Protein AF-A0A512E4I7-F1 (afdb_monomer)

Structure (mmCIF, N/CA/C/O backbone):
data_AF-A0A512E4I7-F1
#
_entry.id   AF-A0A512E4I7-F1
#
loop_
_atom_site.group_PDB
_atom_site.id
_atom_site.type_symbol
_atom_site.label_atom_id
_atom_site.label_alt_id
_atom_site.label_comp_id
_atom_site.label_asym_id
_atom_site.label_entity_id
_atom_site.label_seq_id
_atom_site.pdbx_PDB_ins_code
_atom_site.Cartn_x
_atom_site.Cartn_y
_atom_site.Cartn_z
_atom_site.occupancy
_atom_site.B_iso_or_equiv
_atom_site.auth_seq_id
_atom_site.auth_comp_id
_atom_site.auth_asym_id
_atom_site.auth_atom_id
_atom_site.pdbx_PDB_model_num
ATOM 1 N N . MET A 1 1 ? -45.404 -17.393 14.019 1.00 89.12 1 MET A N 1
ATOM 2 C CA . MET A 1 1 ? -44.553 -17.653 15.205 1.00 89.12 1 MET A CA 1
ATOM 3 C C . MET A 1 1 ? -44.112 -16.351 15.888 1.00 89.12 1 MET A C 1
ATOM 5 O O . MET A 1 1 ? -43.789 -15.401 15.190 1.00 89.12 1 MET A O 1
ATOM 9 N N . ARG A 1 2 ? -44.065 -16.306 17.228 1.00 91.62 2 ARG A N 1
ATOM 10 C CA . ARG A 1 2 ? -43.520 -15.187 18.030 1.00 91.62 2 ARG A CA 1
ATOM 11 C C . ARG A 1 2 ? -42.165 -15.606 18.613 1.00 91.62 2 ARG A C 1
ATOM 13 O O . ARG A 1 2 ? -42.053 -16.741 19.073 1.00 91.62 2 ARG A O 1
ATOM 20 N N . ILE A 1 3 ? -41.152 -14.744 18.566 1.00 91.44 3 ILE A N 1
ATOM 21 C CA . ILE A 1 3 ? -39.782 -15.032 19.020 1.00 91.44 3 ILE A CA 1
ATOM 22 C C . ILE A 1 3 ? -39.298 -13.888 19.915 1.00 91.44 3 ILE A C 1
ATOM 24 O O . ILE A 1 3 ? -39.378 -12.719 19.545 1.00 91.44 3 ILE A O 1
ATOM 28 N N . GLU A 1 4 ? -38.747 -14.240 21.071 1.00 93.00 4 GLU A N 1
ATOM 29 C CA . GLU A 1 4 ? -38.142 -13.313 22.025 1.00 93.00 4 GLU A CA 1
ATOM 30 C C . GLU A 1 4 ? -36.656 -13.654 22.188 1.00 93.00 4 GLU A C 1
ATOM 32 O O . GLU A 1 4 ? -36.290 -14.827 22.299 1.00 93.00 4 GLU A O 1
ATOM 37 N N . ILE A 1 5 ? -35.790 -12.638 22.189 1.00 92.12 5 ILE A N 1
ATOM 38 C CA . ILE A 1 5 ? -34.352 -12.798 22.425 1.00 92.12 5 ILE A CA 1
ATOM 39 C C . ILE A 1 5 ? -33.983 -12.020 23.686 1.00 92.12 5 ILE A C 1
ATOM 41 O O . ILE A 1 5 ? -34.064 -10.792 23.711 1.00 92.12 5 ILE A O 1
ATOM 45 N N . GLN A 1 6 ? -33.532 -12.733 24.718 1.00 93.25 6 GLN A N 1
ATOM 46 C CA . GLN A 1 6 ? -33.059 -12.156 25.978 1.00 93.25 6 GLN A CA 1
ATOM 47 C C . GLN A 1 6 ? -31.528 -12.197 26.074 1.00 93.25 6 GLN A C 1
ATOM 49 O O . GLN A 1 6 ? -30.883 -13.134 25.600 1.00 93.25 6 GLN A O 1
ATOM 54 N N . LEU A 1 7 ? -30.941 -11.191 26.725 1.00 93.56 7 LEU A N 1
ATOM 55 C CA . LEU A 1 7 ? -29.522 -11.142 27.072 1.00 93.56 7 LEU A CA 1
ATOM 56 C C . LEU A 1 7 ? -29.361 -11.228 28.592 1.00 93.56 7 LEU A C 1
ATOM 58 O O . LEU A 1 7 ? -29.729 -10.303 29.315 1.00 93.56 7 LEU A O 1
ATOM 62 N N . ARG A 1 8 ? -28.743 -12.314 29.063 1.00 93.69 8 ARG A N 1
ATOM 63 C CA . ARG A 1 8 ? -28.335 -12.505 30.461 1.00 93.69 8 ARG A CA 1
ATOM 64 C C . ARG A 1 8 ? -26.830 -12.287 30.594 1.00 93.69 8 ARG A C 1
ATOM 66 O O . ARG A 1 8 ? -26.040 -12.927 29.902 1.00 93.69 8 ARG A O 1
ATOM 73 N N . ILE A 1 9 ? -26.432 -11.391 31.490 1.00 90.50 9 ILE A N 1
ATOM 74 C CA . ILE A 1 9 ? -25.041 -11.067 31.816 1.00 90.50 9 ILE A CA 1
ATOM 75 C C . ILE A 1 9 ? -24.800 -11.464 33.271 1.00 90.50 9 ILE A C 1
ATOM 77 O O . ILE A 1 9 ? -25.511 -11.021 34.173 1.00 90.50 9 ILE A O 1
ATOM 81 N N . VAL A 1 10 ? -23.790 -12.301 33.488 1.00 91.31 10 VAL A N 1
ATOM 82 C CA . VAL A 1 10 ? -23.478 -12.938 34.772 1.00 91.31 10 VAL A CA 1
ATOM 83 C C . VAL A 1 10 ? -22.042 -12.580 35.170 1.00 91.31 10 VAL A C 1
ATOM 85 O O . VAL A 1 10 ? -21.182 -12.439 34.300 1.00 91.31 10 VAL A O 1
ATOM 88 N N . ALA A 1 11 ? -21.802 -12.373 36.462 1.00 85.19 11 ALA A N 1
ATOM 89 C CA . ALA A 1 11 ? -20.490 -12.098 37.042 1.00 85.19 11 ALA A CA 1
ATOM 90 C C . ALA A 1 11 ? -19.709 -13.388 37.358 1.00 85.19 11 ALA A C 1
ATOM 92 O O . ALA A 1 11 ? -20.260 -14.488 37.347 1.00 85.19 11 ALA A O 1
ATOM 93 N N . ASP A 1 12 ? -18.426 -13.243 37.702 1.00 83.31 12 ASP A N 1
ATOM 94 C CA . ASP A 1 12 ? -17.531 -14.361 38.042 1.00 83.31 12 ASP A CA 1
ATOM 95 C C . ASP A 1 12 ? -17.975 -15.147 39.302 1.00 83.31 12 ASP A C 1
ATOM 97 O O . ASP A 1 12 ? -17.546 -16.279 39.512 1.00 83.31 12 ASP A O 1
ATOM 101 N N . ASP A 1 13 ? -18.855 -14.567 40.128 1.00 86.38 13 ASP A N 1
ATOM 102 C CA . ASP A 1 13 ? -19.483 -15.178 41.312 1.00 86.38 13 ASP A CA 1
ATOM 103 C C . ASP A 1 13 ? -20.867 -15.808 41.026 1.00 86.38 13 ASP A C 1
ATOM 105 O O . ASP A 1 13 ? -21.604 -16.154 41.949 1.00 86.38 13 ASP A O 1
ATOM 109 N N . ASN A 1 14 ? -21.228 -15.960 39.746 1.00 87.38 14 ASN A N 1
ATOM 110 C CA . ASN A 1 14 ? -22.545 -16.368 39.240 1.00 87.38 14 ASN A CA 1
ATOM 111 C C . ASN A 1 14 ? -23.720 -15.413 39.557 1.00 87.38 14 ASN A C 1
ATOM 113 O O . ASN A 1 14 ? -24.867 -15.744 39.235 1.00 87.38 14 ASN A O 1
ATOM 117 N N . SER A 1 15 ? -23.488 -14.219 40.115 1.00 85.75 15 SER A N 1
ATOM 118 C CA . SER A 1 15 ? -24.554 -13.219 40.276 1.00 85.75 15 SER A CA 1
ATOM 119 C C . SER A 1 15 ? -24.991 -12.632 38.925 1.00 85.75 15 SER A C 1
ATOM 121 O O . SER A 1 15 ? -24.188 -12.428 38.012 1.00 85.75 15 SER A O 1
ATOM 123 N N . VAL A 1 16 ? -26.291 -12.367 38.764 1.00 86.94 16 VAL A N 1
ATOM 124 C CA . VAL A 1 16 ? -26.835 -11.773 37.532 1.00 86.94 16 VAL A CA 1
ATOM 125 C C . VAL A 1 16 ? -26.632 -10.259 37.576 1.00 86.94 16 VAL A C 1
ATOM 127 O O . VAL A 1 16 ? -27.250 -9.566 38.380 1.00 86.94 16 VAL A O 1
ATOM 130 N N . ILE A 1 17 ? -25.774 -9.742 36.694 1.00 83.88 17 ILE A N 1
ATOM 131 C CA . ILE A 1 17 ? -25.505 -8.302 36.539 1.00 83.88 17 ILE A CA 1
ATOM 132 C C . ILE A 1 17 ? -26.674 -7.618 35.820 1.00 83.88 17 ILE A C 1
ATOM 134 O O . ILE A 1 17 ? -27.021 -6.478 36.123 1.00 83.88 17 ILE A O 1
ATOM 138 N N . SER A 1 18 ? -27.237 -8.296 34.819 1.00 84.06 18 SER A N 1
ATOM 139 C CA . SER A 1 18 ? -28.335 -7.802 33.991 1.00 84.06 18 SER A CA 1
ATOM 140 C C . SER A 1 18 ? -29.021 -8.973 33.300 1.00 84.06 18 SER A C 1
ATOM 142 O O . SER A 1 18 ? -28.350 -9.876 32.808 1.00 84.06 18 SER A O 1
ATOM 144 N N . GLU A 1 19 ? -30.342 -8.925 33.189 1.00 87.94 19 GLU A N 1
ATOM 145 C CA . GLU A 1 19 ? -31.142 -9.859 32.397 1.00 87.94 19 GLU A CA 1
ATOM 146 C C . GLU A 1 19 ? -32.339 -9.102 31.815 1.00 87.94 19 GLU A C 1
ATOM 148 O O . GLU A 1 19 ? -32.904 -8.241 32.491 1.00 87.94 19 GLU A O 1
ATOM 153 N N . GLY A 1 20 ? -32.681 -9.356 30.551 1.00 85.94 20 GLY A N 1
ATOM 154 C CA . GLY A 1 20 ? -33.805 -8.694 29.889 1.00 85.94 20 GLY A CA 1
ATOM 155 C C . GLY A 1 20 ? -33.877 -8.951 28.386 1.00 85.94 20 GLY A C 1
ATOM 156 O O . GLY A 1 20 ? -32.907 -9.391 27.765 1.00 85.94 20 GLY A O 1
ATOM 157 N N . GLU A 1 21 ? -35.041 -8.666 27.808 1.00 87.94 21 GLU A N 1
ATOM 158 C CA . GLU A 1 21 ? -35.281 -8.707 26.366 1.00 87.94 21 GLU A CA 1
ATOM 159 C C . GLU A 1 21 ? -34.411 -7.673 25.628 1.00 87.94 21 GLU A C 1
ATOM 161 O O . GLU A 1 21 ? -34.300 -6.516 26.037 1.00 87.94 21 GLU A O 1
ATOM 166 N N . ILE A 1 22 ? -33.792 -8.099 24.525 1.00 90.81 22 ILE A N 1
ATOM 167 C CA . ILE A 1 22 ? -33.005 -7.244 23.624 1.00 90.81 22 ILE A CA 1
ATOM 168 C C . ILE A 1 22 ? -33.596 -7.140 22.216 1.00 90.81 22 ILE A C 1
ATOM 170 O O . ILE A 1 22 ? -33.241 -6.210 21.491 1.00 90.81 22 ILE A O 1
ATOM 174 N N . LEU A 1 23 ? -34.467 -8.073 21.814 1.00 91.12 23 LEU A N 1
ATOM 175 C CA . LEU A 1 23 ? -35.218 -7.984 20.566 1.00 91.12 23 LEU A CA 1
ATOM 176 C C . LEU A 1 23 ? -36.488 -8.840 20.608 1.00 91.12 23 LEU A C 1
ATOM 178 O O . LEU A 1 23 ? -36.426 -10.028 20.933 1.00 91.12 23 LEU A O 1
ATOM 182 N N . HIS A 1 24 ? -37.589 -8.239 20.155 1.00 93.12 24 HIS A N 1
ATOM 183 C CA . HIS A 1 24 ? -38.840 -8.920 19.845 1.00 93.12 24 HIS A CA 1
ATOM 184 C C . HIS A 1 24 ? -38.978 -9.156 18.337 1.00 93.12 24 HIS A C 1
ATOM 186 O O . HIS A 1 24 ? -38.668 -8.254 17.555 1.00 93.12 24 HIS A O 1
ATOM 192 N N . LEU A 1 25 ? -39.459 -10.330 17.916 1.00 92.12 25 LEU A N 1
ATOM 193 C CA . LEU A 1 25 ? -39.695 -10.665 16.507 1.00 92.12 25 LEU A CA 1
ATOM 194 C C . LEU A 1 25 ? -40.990 -11.463 16.310 1.00 92.12 25 LEU A C 1
ATOM 196 O O . LEU A 1 25 ? -41.096 -12.616 16.729 1.00 92.12 25 LEU A O 1
ATOM 200 N N . ASP A 1 26 ? -41.928 -10.894 15.558 1.00 91.88 26 ASP A N 1
ATOM 201 C CA . ASP A 1 26 ? -43.078 -11.617 15.016 1.00 91.88 26 ASP A CA 1
ATOM 202 C C . ASP A 1 26 ? -42.762 -12.111 13.597 1.00 91.88 26 ASP A C 1
ATOM 204 O O . ASP A 1 26 ? -42.364 -11.342 12.719 1.00 91.88 26 ASP A O 1
ATOM 208 N N . LYS A 1 27 ? -42.905 -13.420 13.375 1.00 92.25 27 LYS A N 1
ATOM 209 C CA . LYS A 1 27 ? -42.481 -14.115 12.154 1.00 92.25 27 LYS A CA 1
ATOM 210 C C . LYS A 1 27 ? -43.596 -14.933 11.522 1.00 92.25 27 LYS A C 1
ATOM 212 O O . LYS A 1 27 ? -44.222 -15.753 12.191 1.00 92.25 27 LYS A O 1
ATOM 217 N N . GLY A 1 28 ? -43.779 -14.770 10.215 1.00 89.06 28 GLY A N 1
ATOM 218 C CA . GLY A 1 28 ? -44.455 -15.770 9.389 1.00 89.06 28 GLY A CA 1
ATOM 219 C C . GLY A 1 28 ? -43.539 -16.965 9.105 1.00 89.06 28 GLY A C 1
ATOM 220 O O . GLY A 1 28 ? -42.314 -16.862 9.186 1.00 89.06 28 GLY A O 1
ATOM 221 N N . ASP A 1 29 ? -44.154 -18.092 8.778 1.00 91.25 29 ASP A N 1
ATOM 222 C CA . ASP A 1 29 ? -43.530 -19.381 8.454 1.00 91.25 29 ASP A CA 1
ATOM 223 C C . ASP A 1 29 ? -44.069 -19.962 7.122 1.00 91.25 29 ASP A C 1
ATOM 225 O O . ASP A 1 29 ? -43.636 -21.022 6.672 1.00 91.25 29 ASP A O 1
ATOM 229 N N . ASP A 1 30 ? -44.963 -19.226 6.453 1.00 91.62 30 ASP A N 1
ATOM 230 C CA . ASP A 1 30 ? -45.705 -19.588 5.241 1.00 91.62 30 ASP A CA 1
ATOM 231 C C . ASP A 1 30 ? -45.008 -19.193 3.924 1.00 91.62 30 ASP A C 1
ATOM 233 O O . ASP A 1 30 ? -45.320 -19.737 2.861 1.00 91.62 30 ASP A O 1
ATOM 237 N N . ARG A 1 31 ? -44.066 -18.241 3.971 1.00 90.38 31 ARG A N 1
ATOM 238 C CA . ARG A 1 31 ? -43.419 -17.642 2.790 1.00 90.38 31 ARG A CA 1
ATOM 239 C C . ARG A 1 31 ? -41.903 -17.594 2.904 1.00 90.38 31 ARG A C 1
ATOM 241 O O . ARG A 1 31 ? -41.358 -17.213 3.934 1.00 90.38 31 ARG A O 1
ATOM 248 N N . LEU A 1 32 ? -41.211 -17.870 1.796 1.00 90.88 32 LEU A N 1
ATOM 249 C CA . LEU A 1 32 ? -39.744 -17.886 1.742 1.00 90.88 32 LEU A CA 1
ATOM 250 C C . LEU A 1 32 ? -39.112 -16.540 2.143 1.00 90.88 32 LEU A C 1
ATOM 252 O O . LEU A 1 32 ? -38.045 -16.529 2.747 1.00 90.88 32 LEU A O 1
ATOM 256 N N . GLU A 1 33 ? -39.779 -15.417 1.858 1.00 89.06 33 GLU A N 1
ATOM 257 C CA . GLU A 1 33 ? -39.271 -14.071 2.163 1.00 89.06 33 GLU A CA 1
ATOM 258 C C . GLU A 1 33 ? -39.206 -13.737 3.667 1.00 89.06 33 GLU A C 1
ATOM 260 O O . GLU A 1 33 ? -38.516 -12.788 4.034 1.00 89.06 33 GLU A O 1
ATOM 265 N N . VAL A 1 34 ? -39.912 -14.479 4.534 1.00 88.75 34 VAL A N 1
ATOM 266 C CA . VAL A 1 34 ? -39.936 -14.233 5.994 1.00 88.75 34 VAL A CA 1
ATOM 267 C C . VAL A 1 34 ? -39.119 -15.244 6.808 1.00 88.75 34 VAL A C 1
ATOM 269 O O . VAL A 1 34 ? -38.885 -15.009 7.997 1.00 88.75 34 VAL A O 1
ATOM 272 N N . ILE A 1 35 ? -38.637 -16.324 6.176 1.00 92.19 35 ILE A N 1
ATOM 273 C CA . ILE A 1 35 ? -37.822 -17.367 6.816 1.00 92.19 35 ILE A CA 1
ATOM 274 C C . ILE A 1 35 ? -36.437 -16.829 7.202 1.00 92.19 35 ILE A C 1
ATOM 276 O O . ILE A 1 35 ? -35.692 -16.315 6.370 1.00 92.19 35 ILE A O 1
ATOM 280 N N . GLY A 1 36 ? -36.052 -17.037 8.464 1.00 91.19 36 GLY A N 1
ATOM 281 C CA . GLY A 1 36 ? -34.774 -16.575 9.011 1.00 91.19 36 GLY A CA 1
ATOM 282 C C . GLY A 1 36 ? -34.814 -15.112 9.463 1.00 91.19 36 GLY A C 1
ATOM 283 O O . GLY A 1 36 ? -35.884 -14.557 9.696 1.00 91.19 36 GLY A O 1
ATOM 284 N N . LEU A 1 37 ? -33.640 -14.496 9.628 1.00 91.94 37 LEU A N 1
ATOM 285 C CA . LEU A 1 37 ? -33.525 -13.076 9.974 1.00 91.94 37 LEU A CA 1
ATOM 286 C C . LEU A 1 37 ? -33.360 -12.222 8.714 1.00 91.94 37 LEU A C 1
ATOM 288 O O . LEU A 1 37 ? -32.530 -12.530 7.856 1.00 91.94 37 LEU A O 1
ATOM 292 N N . SER A 1 38 ? -34.092 -11.113 8.642 1.00 90.81 38 SER A N 1
ATOM 293 C CA . SER A 1 38 ? -33.808 -10.034 7.696 1.00 90.81 38 SER A CA 1
ATOM 294 C C . SER A 1 38 ? -32.535 -9.284 8.111 1.00 90.81 38 SER A C 1
ATOM 296 O O . SER A 1 38 ? -32.071 -9.387 9.252 1.00 90.81 38 SER A O 1
ATOM 298 N N . PHE A 1 39 ? -31.965 -8.487 7.201 1.00 89.62 39 PHE A N 1
ATOM 299 C CA . PHE A 1 39 ? -30.806 -7.656 7.540 1.00 89.62 39 PHE A CA 1
ATOM 300 C C . PHE A 1 39 ? -31.104 -6.670 8.673 1.00 89.62 39 PHE A C 1
ATOM 302 O O . PHE A 1 39 ? -30.237 -6.465 9.518 1.00 89.62 39 PHE A O 1
ATOM 309 N N . ASP A 1 40 ? -32.305 -6.095 8.730 1.00 90.12 40 ASP A N 1
ATOM 310 C CA . ASP A 1 40 ? -32.648 -5.082 9.732 1.00 90.12 40 ASP A CA 1
ATOM 311 C C . ASP A 1 40 ? -32.963 -5.702 11.103 1.00 90.12 40 ASP A C 1
ATOM 313 O O . ASP A 1 40 ? -32.582 -5.147 12.132 1.00 90.12 40 ASP A O 1
ATOM 317 N N . GLU A 1 41 ? -33.532 -6.909 11.132 1.00 92.88 41 GLU A N 1
ATOM 318 C CA . GLU A 1 41 ? -33.705 -7.702 12.358 1.00 92.88 41 GLU A CA 1
ATOM 319 C C . GLU A 1 41 ? -32.353 -8.163 12.922 1.00 92.88 41 GLU A C 1
ATOM 321 O O . GLU A 1 41 ? -32.087 -8.015 14.115 1.00 92.88 41 GLU A O 1
ATOM 326 N N . ALA A 1 42 ? -31.457 -8.671 12.066 1.00 92.38 42 ALA A N 1
ATOM 327 C CA . ALA A 1 42 ? -30.104 -9.055 12.465 1.00 92.38 42 ALA A CA 1
ATOM 328 C C . ALA A 1 42 ? -29.293 -7.842 12.956 1.00 92.38 42 ALA A C 1
ATOM 330 O O . ALA A 1 42 ? -28.577 -7.930 13.956 1.00 92.38 42 ALA A O 1
ATOM 331 N N . LYS A 1 43 ? -29.446 -6.685 12.299 1.00 92.12 43 LYS A N 1
ATOM 332 C CA . LYS A 1 43 ? -28.901 -5.393 12.739 1.00 92.12 43 LYS A CA 1
ATOM 333 C C . LYS A 1 43 ? -29.436 -4.994 14.116 1.00 92.12 43 LYS A C 1
ATOM 335 O O . LYS A 1 43 ? -28.632 -4.651 14.980 1.00 92.12 43 LYS A O 1
ATOM 340 N N . ALA A 1 44 ? -30.747 -5.080 14.345 1.00 92.00 44 ALA A N 1
ATOM 341 C CA . ALA A 1 44 ? -31.364 -4.770 15.635 1.00 92.00 44 ALA A CA 1
ATOM 342 C C . ALA A 1 44 ? -30.873 -5.708 16.753 1.00 92.00 44 ALA A C 1
ATOM 344 O O . ALA A 1 44 ? -30.466 -5.230 17.813 1.00 92.00 44 ALA A O 1
ATOM 345 N N . ALA A 1 45 ? -30.799 -7.018 16.493 1.00 92.56 45 ALA A N 1
ATOM 346 C CA . ALA A 1 45 ? -30.268 -8.003 17.439 1.00 92.56 45 ALA A CA 1
ATOM 347 C C . ALA A 1 45 ? -28.817 -7.682 17.833 1.00 92.56 45 ALA A C 1
ATOM 349 O O . ALA A 1 45 ? -28.478 -7.658 19.015 1.00 92.56 45 ALA A O 1
ATOM 350 N N . LEU A 1 46 ? -27.964 -7.374 16.850 1.00 93.56 46 LEU A N 1
ATOM 351 C CA . LEU A 1 46 ? -26.565 -7.008 17.086 1.00 93.56 46 LEU A CA 1
ATOM 352 C C . LEU A 1 46 ? -26.427 -5.707 17.898 1.00 93.56 46 LEU A C 1
ATOM 354 O O . LEU A 1 46 ? -25.554 -5.638 18.764 1.00 93.56 46 LEU A O 1
ATOM 358 N N . VAL A 1 47 ? -27.305 -4.716 17.690 1.00 93.25 47 VAL A N 1
ATOM 359 C CA . VAL A 1 47 ? -27.362 -3.496 18.522 1.00 93.25 47 VAL A CA 1
ATOM 360 C C . VAL A 1 47 ? -27.760 -3.814 19.960 1.00 93.25 47 VAL A C 1
ATOM 362 O O . VAL A 1 47 ? -27.117 -3.311 20.881 1.00 93.25 47 VAL A O 1
ATOM 365 N N . GLY A 1 48 ? -28.770 -4.663 20.169 1.00 92.62 48 GLY A N 1
ATOM 366 C CA . GLY A 1 48 ? -29.204 -5.089 21.502 1.00 92.62 48 GLY A CA 1
ATOM 367 C C . GLY A 1 48 ? -28.098 -5.821 22.271 1.00 92.62 48 GLY A C 1
ATOM 368 O O . GLY A 1 48 ? -27.736 -5.414 23.378 1.00 92.62 48 GLY A O 1
ATOM 369 N N . ILE A 1 49 ? -27.487 -6.836 21.645 1.00 93.38 49 ILE A N 1
ATOM 370 C CA . ILE A 1 49 ? -26.364 -7.604 22.213 1.00 93.38 49 ILE A CA 1
ATOM 371 C C . ILE A 1 49 ? -25.198 -6.673 22.567 1.00 93.38 49 ILE A C 1
ATOM 373 O O . ILE A 1 49 ? -24.741 -6.646 23.712 1.00 93.38 49 ILE A O 1
ATOM 377 N N . GLN A 1 50 ? -24.708 -5.890 21.600 1.00 94.00 50 GLN A N 1
ATOM 378 C CA . GLN A 1 50 ? -23.532 -5.045 21.806 1.00 94.00 50 GLN A CA 1
ATOM 379 C C . GLN A 1 50 ? -23.814 -3.922 22.816 1.00 94.00 50 GLN A C 1
ATOM 381 O O . GLN A 1 50 ? -22.951 -3.608 23.641 1.00 94.00 50 GLN A O 1
ATOM 386 N N . GLY A 1 51 ? -25.019 -3.345 22.782 1.00 92.88 51 GLY A N 1
ATOM 387 C CA . GLY A 1 51 ? -25.495 -2.335 23.723 1.00 92.88 51 GLY A CA 1
ATOM 388 C C . GLY A 1 51 ? -25.430 -2.821 25.167 1.00 92.88 51 GLY A C 1
ATOM 389 O O . GLY A 1 51 ? -24.793 -2.168 25.999 1.00 92.88 51 GLY A O 1
ATOM 390 N N . GLY A 1 52 ? -26.013 -3.988 25.454 1.00 92.44 52 GLY A N 1
ATOM 391 C CA . GLY A 1 52 ? -25.974 -4.600 26.784 1.00 92.44 52 GLY A CA 1
ATOM 392 C C . GLY A 1 52 ? -24.553 -4.951 27.233 1.00 92.44 52 GLY A C 1
ATOM 393 O O . GLY A 1 52 ? -24.117 -4.510 28.299 1.00 92.44 52 GLY A O 1
ATOM 394 N N . VAL A 1 53 ? -23.791 -5.665 26.394 1.00 93.38 53 VAL A N 1
ATOM 395 C CA . VAL A 1 53 ? -22.420 -6.110 26.715 1.00 93.38 53 VAL A CA 1
ATOM 396 C C . VAL A 1 53 ? -21.494 -4.934 27.039 1.00 93.38 53 VAL A C 1
ATOM 398 O O . VAL A 1 53 ? -20.849 -4.934 28.089 1.00 93.38 53 VAL A O 1
ATOM 401 N N . VAL A 1 54 ? -21.436 -3.903 26.188 1.00 93.62 54 VAL A N 1
ATOM 402 C CA . VAL A 1 54 ? -20.532 -2.759 26.417 1.00 93.62 54 VAL A CA 1
ATOM 403 C C . VAL A 1 54 ? -21.002 -1.908 27.601 1.00 93.62 54 VAL A C 1
ATOM 405 O O . VAL A 1 54 ? -20.169 -1.380 28.338 1.00 93.62 54 VAL A O 1
ATOM 408 N N . THR A 1 55 ? -22.313 -1.805 27.842 1.00 93.19 55 THR A N 1
ATOM 409 C CA . THR A 1 55 ? -22.849 -1.081 29.008 1.00 93.19 55 THR A CA 1
ATOM 410 C C . THR A 1 55 ? -22.476 -1.778 30.317 1.00 93.19 55 THR A C 1
ATOM 412 O O . THR A 1 55 ? -21.981 -1.116 31.232 1.00 93.19 55 THR A O 1
ATOM 415 N N . ALA A 1 56 ? -22.604 -3.106 30.395 1.00 91.62 56 ALA A N 1
ATOM 416 C CA . ALA A 1 56 ? -22.182 -3.883 31.562 1.00 91.62 56 ALA A CA 1
ATOM 417 C C . ALA A 1 56 ? -20.658 -3.832 31.780 1.00 91.62 56 ALA A C 1
ATOM 419 O O . ALA A 1 56 ? -20.198 -3.620 32.905 1.00 91.62 56 ALA A O 1
ATOM 420 N N . GLN A 1 57 ? -19.858 -3.931 30.711 1.00 93.00 57 GLN A N 1
ATOM 421 C CA . GLN A 1 57 ? -18.399 -3.765 30.779 1.00 93.00 57 GLN A CA 1
ATOM 422 C C . GLN A 1 57 ? -18.001 -2.372 31.296 1.00 93.00 57 GLN A C 1
ATOM 424 O O . GLN A 1 57 ? -17.139 -2.257 32.171 1.00 93.00 57 GLN A O 1
ATOM 429 N N . ALA A 1 58 ? -18.652 -1.312 30.807 1.00 93.19 58 ALA A N 1
ATOM 430 C CA . ALA A 1 58 ? -18.424 0.056 31.265 1.00 93.19 58 ALA A CA 1
ATOM 431 C C . ALA A 1 58 ? -18.838 0.254 32.735 1.00 93.19 58 ALA A C 1
ATOM 433 O O . ALA A 1 58 ? -18.113 0.907 33.488 1.00 93.19 58 ALA A O 1
ATOM 434 N N . ALA A 1 59 ? -19.955 -0.342 33.167 1.00 91.25 59 ALA A N 1
ATOM 435 C CA . ALA A 1 59 ? -20.408 -0.318 34.557 1.00 91.25 59 ALA A CA 1
ATOM 436 C C . ALA A 1 59 ? -19.431 -1.051 35.497 1.00 91.25 59 ALA A C 1
ATOM 438 O O . ALA A 1 59 ? -19.014 -0.478 36.503 1.00 91.25 59 ALA A O 1
ATOM 439 N N . SER A 1 60 ? -18.981 -2.258 35.134 1.00 90.75 60 SER A N 1
ATOM 440 C CA . SER A 1 60 ? -17.954 -3.020 35.870 1.00 90.75 60 SER A CA 1
ATOM 441 C C . SER A 1 60 ? -16.622 -2.262 35.965 1.00 90.75 60 SER A C 1
ATOM 443 O O . SER A 1 60 ? -15.985 -2.219 37.022 1.00 90.75 60 SER A O 1
ATOM 445 N N . PHE A 1 61 ? -16.198 -1.599 34.883 1.00 92.25 61 PHE A N 1
ATOM 446 C CA . PHE A 1 61 ? -15.007 -0.750 34.905 1.00 92.25 61 PHE A CA 1
ATOM 447 C C . PHE A 1 61 ? -15.182 0.453 35.848 1.00 92.25 61 PHE A C 1
ATOM 449 O O . PHE A 1 61 ? -14.292 0.742 36.649 1.00 92.25 61 PHE A O 1
ATOM 456 N N . LEU A 1 62 ? -16.331 1.135 35.798 1.00 92.06 62 LEU A N 1
ATOM 457 C CA . LEU A 1 62 ? -16.647 2.273 36.670 1.00 92.06 62 LEU A CA 1
ATOM 458 C C . LEU A 1 62 ? -16.781 1.890 38.148 1.00 92.06 62 LEU A C 1
ATOM 460 O O . LEU A 1 62 ? -16.408 2.693 39.001 1.00 92.06 62 LEU A O 1
ATOM 464 N N . ALA A 1 63 ? -17.289 0.693 38.451 1.00 89.62 63 ALA A N 1
ATOM 465 C CA . ALA A 1 63 ? -17.384 0.175 39.813 1.00 89.62 63 ALA A CA 1
ATOM 466 C C . ALA A 1 63 ? -15.991 -0.015 40.429 1.00 89.62 63 ALA A C 1
ATOM 468 O O . ALA A 1 63 ? -15.722 0.518 41.506 1.00 89.62 63 ALA A O 1
ATOM 469 N N . ARG A 1 64 ? -15.075 -0.676 39.703 1.00 89.50 64 ARG A N 1
ATOM 470 C CA . ARG A 1 64 ? -13.678 -0.867 40.135 1.00 89.50 64 ARG A CA 1
ATOM 471 C C . ARG A 1 64 ? -12.942 0.457 40.358 1.00 89.50 64 ARG A C 1
ATOM 473 O O . ARG A 1 64 ? -12.248 0.603 41.354 1.00 89.50 64 ARG A O 1
ATOM 480 N N . HIS A 1 65 ? -13.174 1.456 39.505 1.00 90.69 65 HIS A N 1
ATOM 481 C CA . HIS A 1 65 ? -12.568 2.791 39.627 1.00 90.69 65 HIS A CA 1
ATOM 482 C C . HIS A 1 65 ? -13.413 3.780 40.457 1.00 90.69 65 HIS A C 1
ATOM 484 O O . HIS A 1 65 ? -13.327 4.996 40.253 1.00 90.69 65 HIS A O 1
ATOM 490 N N . ARG A 1 66 ? -14.265 3.294 41.377 1.00 91.12 66 ARG A N 1
ATOM 491 C CA . ARG A 1 66 ? -15.053 4.165 42.270 1.00 91.12 66 ARG A CA 1
ATOM 492 C C . ARG A 1 66 ? -14.327 4.547 43.565 1.00 91.12 66 ARG A C 1
ATOM 494 O O . ARG A 1 66 ? -14.789 5.454 44.260 1.00 91.12 66 ARG A O 1
ATOM 501 N N . SER A 1 67 ? -13.195 3.919 43.859 1.00 93.06 67 SER A N 1
ATOM 502 C CA . SER A 1 67 ? -12.313 4.235 44.988 1.00 93.06 67 SER A CA 1
ATOM 503 C C . SER A 1 67 ? -10.930 4.685 44.514 1.00 93.06 67 SER A C 1
ATOM 505 O O . SER A 1 67 ? -10.590 4.543 43.345 1.00 93.06 67 SER A O 1
ATOM 507 N N . CYS A 1 68 ? -10.149 5.277 45.417 1.00 90.19 68 CYS A N 1
ATOM 508 C CA . CYS A 1 68 ? -8.753 5.635 45.178 1.00 90.19 68 CYS A CA 1
ATOM 509 C C . CYS A 1 68 ? -7.840 4.406 45.287 1.00 90.19 68 CYS A C 1
ATOM 511 O O . CYS A 1 68 ? -7.813 3.763 46.338 1.00 90.19 68 CYS A O 1
ATOM 513 N N . ASP A 1 69 ? -7.028 4.156 44.261 1.00 87.12 69 ASP A N 1
ATOM 514 C CA . ASP A 1 69 ? -6.150 2.977 44.158 1.00 87.12 69 ASP A CA 1
ATOM 515 C C . ASP A 1 69 ? -5.070 2.914 45.258 1.00 87.12 69 ASP A C 1
ATOM 517 O O . ASP A 1 69 ? -4.537 1.849 45.543 1.00 87.12 69 ASP A O 1
ATOM 521 N N . LEU A 1 70 ? -4.748 4.054 45.886 1.00 88.62 70 LEU A N 1
ATOM 522 C CA . LEU A 1 70 ? -3.707 4.163 46.919 1.00 88.62 70 LEU A CA 1
ATOM 523 C C . LEU A 1 70 ? -4.226 4.053 48.360 1.00 88.62 70 LEU A C 1
ATOM 525 O O . LEU A 1 70 ? -3.441 3.795 49.265 1.00 88.62 70 LEU A O 1
ATOM 529 N N . CYS A 1 71 ? -5.512 4.323 48.608 1.00 91.31 71 CYS A N 1
ATOM 530 C CA . CYS A 1 71 ? -6.037 4.450 49.976 1.00 91.31 71 CYS A CA 1
ATOM 531 C C . CYS A 1 71 ? -7.466 3.920 50.169 1.00 91.31 71 CYS A C 1
ATOM 533 O O . CYS A 1 71 ? -8.103 4.238 51.174 1.00 91.31 71 CYS A O 1
ATOM 535 N N . GLY A 1 72 ? -8.023 3.199 49.188 1.00 89.75 72 GLY A N 1
ATOM 536 C CA . GLY A 1 72 ? -9.361 2.583 49.230 1.00 89.75 72 GLY A CA 1
ATOM 537 C C . GLY A 1 72 ? -10.550 3.555 49.300 1.00 89.75 72 GLY A C 1
ATOM 538 O O . GLY A 1 72 ? -11.692 3.164 49.056 1.00 89.75 72 GLY A O 1
ATOM 539 N N . SER A 1 73 ? -10.304 4.833 49.594 1.00 90.62 73 SER A N 1
ATOM 540 C CA . SER A 1 73 ? -11.324 5.841 49.878 1.00 90.62 73 SER A CA 1
ATOM 541 C C . SER A 1 73 ? -12.215 6.106 48.665 1.00 90.62 73 SER A C 1
ATOM 543 O O . SER A 1 73 ? -11.722 6.398 47.571 1.00 90.62 73 SER A O 1
ATOM 545 N N . ARG A 1 74 ? -13.535 6.034 48.870 1.00 92.31 74 ARG A N 1
ATOM 546 C CA . ARG A 1 74 ? -14.548 6.197 47.818 1.00 92.31 74 ARG A CA 1
ATOM 547 C C . ARG A 1 74 ? -14.500 7.606 47.222 1.00 92.31 74 ARG A C 1
ATOM 549 O O . ARG A 1 74 ? -14.555 8.600 47.944 1.00 92.31 74 ARG A O 1
ATOM 556 N N . LEU A 1 75 ? -14.434 7.705 45.898 1.00 91.56 75 LEU A N 1
ATOM 557 C CA . LEU A 1 75 ? -14.310 8.981 45.199 1.00 91.56 75 LEU A CA 1
ATOM 558 C C . LEU A 1 75 ? -15.643 9.747 45.171 1.00 91.56 75 LEU A C 1
ATOM 560 O O . LEU A 1 75 ? -16.709 9.198 44.844 1.00 91.56 75 LEU A O 1
ATOM 564 N N . LEU A 1 76 ? -15.559 11.046 45.476 1.00 91.19 76 LEU A N 1
ATOM 565 C CA . LEU A 1 76 ? -16.675 11.987 45.396 1.00 91.19 76 LEU A CA 1
ATOM 566 C C . LEU A 1 76 ? -17.084 12.208 43.935 1.00 91.19 76 LEU A C 1
ATOM 568 O O . LEU A 1 76 ? -16.240 12.435 43.064 1.00 91.19 76 LEU A O 1
ATOM 572 N N . SER A 1 77 ? -18.390 12.174 43.673 1.00 90.31 77 SER A N 1
ATOM 573 C CA . SER A 1 77 ? -18.947 12.444 42.347 1.00 90.31 77 SER A CA 1
ATOM 574 C C . SER A 1 77 ? -19.137 13.943 42.143 1.00 90.31 77 SER A C 1
ATOM 576 O O . SER A 1 77 ? -19.816 14.584 42.937 1.00 90.31 77 SER A O 1
ATOM 578 N N . LYS A 1 78 ? -18.594 14.487 41.049 1.00 89.50 78 LYS A N 1
ATOM 579 C CA . LYS A 1 78 ? -18.911 15.842 40.563 1.00 89.50 78 LYS A CA 1
ATOM 580 C C . LYS A 1 78 ? -20.275 15.895 39.856 1.00 89.50 78 LYS A C 1
ATOM 582 O O . LYS A 1 78 ? -20.774 16.976 39.561 1.00 89.50 78 LYS A O 1
ATOM 587 N N . GLY A 1 79 ? -20.853 14.739 39.539 1.00 85.06 79 GLY A N 1
ATOM 588 C CA . GLY A 1 79 ? -22.133 14.620 38.851 1.00 85.06 79 GLY A CA 1
ATOM 589 C C . GLY A 1 79 ? -22.090 13.650 37.667 1.00 85.06 79 GLY A C 1
ATOM 590 O O . GLY A 1 79 ? -21.028 13.103 37.331 1.00 85.06 79 GLY A O 1
ATOM 591 N N . PRO A 1 80 ? -23.252 13.426 37.032 1.00 86.06 80 PRO A N 1
ATOM 592 C CA . PRO A 1 80 ? -23.366 12.565 35.868 1.00 86.06 80 PRO A CA 1
ATOM 593 C C . PRO A 1 80 ? -22.616 13.133 34.657 1.00 86.06 80 PRO A C 1
ATOM 595 O O . PRO A 1 80 ? -22.200 14.295 34.597 1.00 86.06 80 PRO A O 1
ATOM 598 N N . GLY A 1 81 ? -22.463 12.273 33.663 1.00 87.50 81 GLY A N 1
ATOM 599 C CA . GLY A 1 81 ? -21.998 12.605 32.328 1.00 87.50 81 GLY A CA 1
ATOM 600 C C . GLY A 1 81 ? -22.343 11.452 31.399 1.00 87.50 81 GLY A C 1
ATOM 601 O O . GLY A 1 81 ? -22.572 10.334 31.858 1.00 87.50 81 GLY A O 1
ATOM 602 N N . GLN A 1 82 ? -22.380 11.712 30.100 1.00 91.44 82 GLN A N 1
ATOM 603 C CA . GLN A 1 82 ? -22.558 10.683 29.080 1.00 91.44 82 GLN A CA 1
ATOM 604 C C . GLN A 1 82 ? -21.418 10.757 28.071 1.00 91.44 82 GLN A C 1
ATOM 606 O O . GLN A 1 82 ? -20.813 11.811 27.859 1.00 91.44 82 GLN A O 1
ATOM 611 N N . THR A 1 83 ? -21.127 9.634 27.429 1.00 92.25 83 THR A N 1
ATOM 612 C CA . THR A 1 83 ? -20.261 9.584 26.254 1.00 92.25 83 THR A CA 1
ATOM 613 C C . THR A 1 83 ? -20.842 8.634 25.214 1.00 92.25 83 THR A C 1
ATOM 615 O O . THR A 1 83 ? -21.658 7.777 25.543 1.00 92.25 83 THR A O 1
ATOM 618 N N . ARG A 1 84 ? -20.451 8.794 23.949 1.00 92.69 84 ARG A N 1
ATOM 619 C CA . ARG A 1 84 ? -20.857 7.896 22.861 1.00 92.69 84 ARG A CA 1
ATOM 620 C C . ARG A 1 84 ? -19.658 7.064 22.430 1.00 92.69 84 ARG A C 1
ATOM 622 O O . ARG A 1 84 ? -18.590 7.623 22.176 1.00 92.69 84 ARG A O 1
ATOM 629 N N . PHE A 1 85 ? -19.846 5.754 22.334 1.00 92.00 85 PHE A N 1
ATOM 630 C CA . PHE A 1 85 ? -18.848 4.812 21.837 1.00 92.00 85 PHE A CA 1
ATOM 631 C C . PHE A 1 85 ? -19.374 4.142 20.565 1.00 92.00 85 PHE A C 1
ATOM 633 O O . PHE A 1 85 ? -20.434 3.517 20.575 1.00 92.00 85 PHE A O 1
ATOM 640 N N . ARG A 1 86 ? -18.671 4.333 19.445 1.00 91.75 86 ARG A N 1
ATOM 641 C CA . ARG A 1 86 ? -19.060 3.818 18.123 1.00 91.75 86 ARG A CA 1
ATOM 642 C C . ARG A 1 86 ? -18.480 2.425 17.907 1.00 91.75 86 ARG A C 1
ATOM 644 O O . ARG A 1 86 ? -17.263 2.278 17.857 1.00 91.75 86 ARG A O 1
ATOM 651 N N . THR A 1 87 ? -19.325 1.417 17.750 1.00 92.06 87 THR A N 1
ATOM 652 C CA . THR A 1 87 ? -18.915 0.029 17.491 1.00 92.06 87 THR A CA 1
ATOM 653 C C . THR A 1 87 ? -19.326 -0.406 16.084 1.00 92.06 87 THR A C 1
ATOM 655 O O . THR A 1 87 ? -20.136 0.261 15.440 1.00 92.06 87 THR A O 1
ATOM 658 N N . ALA A 1 88 ? -18.814 -1.548 15.615 1.00 91.12 88 ALA A N 1
ATOM 659 C CA . ALA A 1 88 ? -19.293 -2.165 14.374 1.00 91.12 88 ALA A CA 1
ATOM 660 C C . ALA A 1 88 ? -20.768 -2.612 14.466 1.00 91.12 88 ALA A C 1
ATOM 662 O O . ALA A 1 88 ? -21.395 -2.856 13.442 1.00 91.12 88 ALA A O 1
ATOM 663 N N . PHE A 1 89 ? -21.325 -2.678 15.679 1.00 92.81 89 PHE A N 1
ATOM 664 C CA . PHE A 1 89 ? -22.677 -3.135 15.981 1.00 92.81 89 PHE A CA 1
ATOM 665 C C . PHE A 1 89 ? -23.496 -2.049 16.709 1.00 92.81 89 PHE A C 1
ATOM 667 O O . PHE A 1 89 ? -24.258 -2.335 17.623 1.00 92.81 89 PHE A O 1
ATOM 674 N N . GLY A 1 90 ? -23.316 -0.778 16.323 1.00 89.94 90 GLY A N 1
ATOM 675 C CA . GLY A 1 90 ? -24.108 0.355 16.821 1.00 89.94 90 GLY A CA 1
ATOM 676 C C . GLY A 1 90 ? -23.319 1.418 17.591 1.00 89.94 90 GLY A C 1
ATOM 677 O O . GLY A 1 90 ? -22.163 1.226 17.981 1.00 89.94 90 GLY A O 1
ATOM 678 N N . THR A 1 91 ? -23.952 2.575 17.813 1.00 92.31 91 THR A N 1
ATOM 679 C CA . THR A 1 91 ? -23.405 3.671 18.635 1.00 92.31 91 THR A CA 1
ATOM 680 C C . THR A 1 91 ? -24.063 3.671 20.008 1.00 92.31 91 THR A C 1
ATOM 682 O O . THR A 1 91 ? -25.258 3.915 20.125 1.00 92.31 91 THR A O 1
ATOM 685 N N . ILE A 1 92 ? -23.268 3.439 21.048 1.00 92.12 92 ILE A N 1
ATOM 686 C CA . ILE A 1 92 ? -23.754 3.152 22.399 1.00 92.12 92 ILE A CA 1
ATOM 687 C C . ILE A 1 92 ? -23.565 4.389 23.276 1.00 92.12 92 ILE A C 1
ATOM 689 O O . ILE A 1 92 ? -22.472 4.963 23.326 1.00 92.12 92 ILE A O 1
ATOM 693 N N . ALA A 1 93 ? -24.630 4.816 23.956 1.00 93.44 93 ALA A N 1
ATOM 694 C CA . ALA A 1 93 ? -24.587 5.888 24.943 1.00 93.44 93 ALA A CA 1
ATOM 695 C C . ALA A 1 93 ? -24.213 5.305 26.313 1.00 93.44 93 ALA A C 1
ATOM 697 O O . ALA A 1 93 ? -24.986 4.572 26.919 1.00 93.44 93 ALA A O 1
ATOM 698 N N . LEU A 1 94 ? -23.015 5.629 26.798 1.00 94.06 94 LEU A N 1
ATOM 699 C CA . LEU A 1 94 ? -22.470 5.113 28.051 1.00 94.06 94 LEU A CA 1
ATOM 700 C C . LEU A 1 94 ? -22.503 6.188 29.137 1.00 94.06 94 LEU A C 1
ATOM 702 O O . LEU A 1 94 ? -22.106 7.337 28.907 1.00 94.06 94 LEU A O 1
ATOM 706 N N . SER A 1 95 ? -22.914 5.798 30.345 1.00 92.25 95 SER A N 1
ATOM 707 C CA . SER A 1 95 ? -22.749 6.627 31.541 1.00 92.25 95 SER A CA 1
ATOM 708 C C . SER A 1 95 ? -21.258 6.863 31.792 1.00 92.25 95 SER A C 1
ATOM 710 O O . SER A 1 95 ? -20.477 5.923 31.873 1.00 92.25 95 SER A O 1
ATOM 712 N N . SER A 1 96 ? -20.852 8.125 31.885 1.00 92.75 96 SER A N 1
ATOM 713 C CA . SER A 1 96 ? -19.471 8.574 32.085 1.00 92.75 96 SER A CA 1
ATOM 714 C C . SER A 1 96 ? -19.447 9.635 33.198 1.00 92.75 96 SER A C 1
ATOM 716 O O . SER A 1 96 ? -19.234 10.823 32.912 1.00 92.75 96 SER A O 1
ATOM 718 N N . PRO A 1 97 ? -19.697 9.248 34.463 1.00 92.69 97 PRO A N 1
ATOM 719 C CA . PRO A 1 97 ? -19.662 10.170 35.593 1.00 92.69 97 PRO A CA 1
ATOM 720 C C . PRO A 1 97 ? -18.260 10.764 35.778 1.00 92.69 97 PRO A C 1
ATOM 722 O O . PRO A 1 97 ? -17.251 10.165 35.397 1.00 92.69 97 PRO A O 1
ATOM 725 N N . ARG A 1 98 ? -18.190 11.953 36.384 1.00 93.12 98 ARG A N 1
ATOM 726 C CA . ARG A 1 98 ? -16.914 12.599 36.726 1.00 93.12 98 ARG A CA 1
ATOM 727 C C . ARG A 1 98 ? -16.653 12.493 38.220 1.00 93.12 98 ARG A C 1
ATOM 729 O O . ARG A 1 98 ? -17.499 12.884 39.020 1.00 93.12 98 ARG A O 1
ATOM 736 N N . PHE A 1 99 ? -15.471 12.020 38.591 1.00 91.94 99 PHE A N 1
ATOM 737 C CA . PHE A 1 99 ? -15.032 11.905 39.979 1.00 91.94 99 PHE A CA 1
ATOM 738 C C . PHE A 1 99 ? -13.961 12.949 40.302 1.00 91.94 99 PHE A C 1
ATOM 740 O O . PHE A 1 99 ? -13.177 13.356 39.439 1.00 91.94 99 PHE A O 1
ATOM 747 N N . HIS A 1 100 ? -13.934 13.399 41.553 1.00 91.56 100 HIS A N 1
ATOM 748 C CA . HIS A 1 100 ? -12.830 14.190 42.092 1.00 91.56 100 HIS A CA 1
ATOM 749 C C . HIS A 1 100 ? -11.605 13.300 42.320 1.00 91.56 100 HIS A C 1
ATOM 751 O O . HIS A 1 100 ? -11.744 12.142 42.715 1.00 91.56 100 HIS A O 1
ATOM 757 N N . ARG A 1 101 ? -10.401 13.838 42.089 1.00 89.75 101 ARG A N 1
ATOM 758 C CA . ARG A 1 101 ? -9.166 13.151 42.496 1.00 89.75 101 ARG A CA 1
ATOM 759 C C . ARG A 1 101 ? -9.085 13.084 44.020 1.00 89.75 101 ARG A C 1
ATOM 761 O O . ARG A 1 101 ? -9.450 14.040 44.705 1.00 89.75 101 ARG A O 1
ATOM 768 N N . CYS A 1 102 ? -8.587 11.967 44.542 1.00 89.50 102 CYS A N 1
ATOM 769 C CA . CYS A 1 102 ? -8.264 11.854 45.959 1.00 89.50 102 CYS A CA 1
ATOM 770 C C . CYS A 1 102 ? -7.034 12.712 46.301 1.00 89.50 102 CYS A C 1
ATOM 772 O O . CYS A 1 102 ? -6.166 12.915 45.451 1.00 89.50 102 CYS A O 1
ATOM 774 N N . ARG A 1 103 ? -6.922 13.171 47.556 1.00 87.31 103 ARG A N 1
ATOM 775 C CA . ARG A 1 103 ? -5.756 13.935 48.043 1.00 87.31 103 ARG A CA 1
ATOM 776 C C . ARG A 1 103 ? -4.437 13.162 47.883 1.00 87.31 103 ARG A C 1
ATOM 778 O O . ARG A 1 103 ? -3.408 13.783 47.665 1.00 87.31 103 ARG A O 1
ATOM 785 N N . CYS A 1 104 ? -4.487 11.827 47.910 1.00 86.94 104 CYS A N 1
ATOM 786 C CA . CYS A 1 104 ? -3.342 10.936 47.693 1.00 86.94 104 CYS A CA 1
ATOM 787 C C . CYS A 1 104 ? -2.837 10.894 46.236 1.00 86.94 104 CYS A C 1
ATOM 789 O O . CYS A 1 104 ? -1.746 10.396 45.994 1.00 86.94 104 CYS A O 1
ATOM 791 N N . GLN A 1 105 ? -3.613 11.390 45.264 1.00 80.38 105 GLN A N 1
ATOM 792 C CA . GLN A 1 105 ? -3.235 11.453 43.846 1.00 80.38 105 GLN A CA 1
ATOM 793 C C . GLN A 1 105 ? -3.337 12.904 43.327 1.00 80.38 105 GLN A C 1
ATOM 795 O O . GLN A 1 105 ? -4.242 13.217 42.538 1.00 80.38 105 GLN A O 1
ATOM 800 N N . PRO A 1 106 ? -2.453 13.819 43.772 1.00 73.94 106 PRO A N 1
ATOM 801 C CA . PRO A 1 106 ? -2.420 15.186 43.263 1.00 73.94 106 PRO A CA 1
ATOM 802 C C . PRO A 1 106 ? -2.105 15.202 41.760 1.00 73.94 106 PRO A C 1
ATOM 804 O O . PRO A 1 106 ? -1.314 14.411 41.253 1.00 73.94 106 PRO A O 1
ATOM 807 N N . GLY A 1 107 ? -2.737 16.117 41.026 1.00 75.69 107 GLY A N 1
ATOM 808 C CA . GLY A 1 107 ? -2.532 16.274 39.588 1.00 75.69 107 GLY A CA 1
ATOM 809 C C . GLY A 1 107 ? -3.313 17.463 39.036 1.00 75.69 107 GLY A C 1
ATOM 810 O O . GLY A 1 107 ? -4.332 17.853 39.607 1.00 75.69 107 GLY A O 1
ATOM 811 N N . ALA A 1 108 ? -2.845 18.029 37.919 1.00 75.31 108 ALA A N 1
ATOM 812 C CA . ALA A 1 108 ? -3.297 19.326 37.399 1.00 75.31 108 ALA A CA 1
ATOM 813 C C . ALA A 1 108 ? -4.827 19.455 37.222 1.00 75.31 108 ALA A C 1
ATOM 815 O O . ALA A 1 108 ? -5.405 20.508 37.488 1.00 75.31 108 ALA A O 1
ATOM 816 N N . ALA A 1 109 ? -5.511 18.379 36.820 1.00 83.19 109 ALA A N 1
ATOM 817 C CA . ALA A 1 109 ? -6.969 18.346 36.723 1.00 83.19 109 ALA A CA 1
ATOM 818 C C . ALA A 1 109 ? -7.607 17.779 38.005 1.00 83.19 109 ALA A C 1
ATOM 820 O O . ALA A 1 109 ? -7.543 16.572 38.251 1.00 83.19 109 ALA A O 1
ATOM 821 N N . ARG A 1 110 ? -8.311 18.630 38.773 1.00 87.31 110 ARG A N 1
ATOM 822 C CA . ARG A 1 110 ? -9.009 18.272 40.035 1.00 87.31 110 ARG A CA 1
ATOM 823 C C . ARG A 1 110 ? -10.075 17.166 39.889 1.00 87.31 110 ARG A C 1
ATOM 825 O O . ARG A 1 110 ? -10.507 16.606 40.896 1.00 87.31 110 ARG A O 1
ATOM 832 N N . THR A 1 111 ? -10.522 16.859 38.668 1.00 89.69 111 THR A N 1
ATOM 833 C CA . THR A 1 111 ? -11.556 15.849 38.365 1.00 89.69 111 THR A CA 1
ATOM 834 C C . THR A 1 111 ? -11.269 15.103 37.066 1.00 89.69 111 THR A C 1
ATOM 836 O O . THR A 1 111 ? -10.758 15.710 36.125 1.00 89.69 111 THR A O 1
ATOM 839 N N . PHE A 1 112 ? -11.686 13.840 36.971 1.00 90.12 112 PHE A N 1
ATOM 840 C CA . PHE A 1 112 ? -11.532 12.981 35.789 1.00 90.12 112 PHE A CA 1
ATOM 841 C C . PHE A 1 112 ? -12.799 12.140 35.524 1.00 90.12 112 PHE A C 1
ATOM 843 O O . PHE A 1 112 ? -13.693 12.092 36.364 1.00 90.12 112 PHE A O 1
ATOM 850 N N . SER A 1 113 ? -12.891 11.490 34.358 1.00 91.19 113 SER A N 1
ATOM 851 C CA . SER A 1 113 ? -13.833 10.381 34.110 1.00 91.19 113 SER A CA 1
ATOM 852 C C . SER A 1 113 ? -13.018 9.093 33.970 1.00 91.19 113 SER A C 1
ATOM 854 O O . SER A 1 113 ? -12.119 9.076 33.120 1.00 91.19 113 SER A O 1
ATOM 856 N N . PRO A 1 114 ? -13.297 8.023 34.740 1.00 90.62 114 PRO A N 1
ATOM 857 C CA . PRO A 1 114 ? -12.550 6.774 34.619 1.00 90.62 114 PRO A CA 1
ATOM 858 C C . PRO A 1 114 ? -12.691 6.117 33.244 1.00 90.62 114 PRO A C 1
ATOM 860 O O . PRO A 1 114 ? -11.732 5.528 32.760 1.00 90.62 114 PRO A O 1
ATOM 863 N N . LEU A 1 115 ? -13.829 6.270 32.551 1.00 91.50 115 LEU A N 1
ATOM 864 C CA . LEU A 1 115 ? -13.995 5.690 31.210 1.00 91.50 115 LEU A CA 1
ATOM 865 C C . LEU A 1 115 ? -13.036 6.274 30.163 1.00 91.50 115 LEU A C 1
ATOM 867 O O . LEU A 1 115 ? -12.872 5.660 29.118 1.00 91.50 115 LEU A O 1
ATOM 871 N N . ASN A 1 116 ? -12.365 7.401 30.419 1.00 89.62 116 ASN A N 1
ATOM 872 C CA . ASN A 1 116 ? -11.296 7.886 29.537 1.00 89.62 116 ASN A CA 1
ATOM 873 C C . ASN A 1 116 ? -9.980 7.092 29.680 1.00 89.62 116 ASN A C 1
ATOM 875 O O . ASN A 1 116 ? -9.097 7.261 28.846 1.00 89.62 116 ASN A O 1
ATOM 879 N N . LEU A 1 117 ? -9.841 6.252 30.714 1.00 88.50 117 LEU A N 1
ATOM 880 C CA . LEU A 1 117 ? -8.719 5.320 30.881 1.00 88.50 117 LEU A CA 1
ATOM 881 C C . LEU A 1 117 ? -8.915 4.069 30.008 1.00 88.50 117 LEU A C 1
ATOM 883 O O . LEU A 1 117 ? -7.975 3.608 29.373 1.00 88.50 117 LEU A O 1
ATOM 887 N N . LEU A 1 118 ? -10.151 3.555 29.945 1.00 88.69 118 LEU A N 1
ATOM 888 C CA . LEU A 1 118 ? -10.529 2.419 29.095 1.00 88.69 118 LEU A CA 1
ATOM 889 C C . LEU A 1 118 ? -10.723 2.837 27.628 1.00 88.69 118 LEU A C 1
ATOM 891 O O . LEU A 1 118 ? -10.183 2.225 26.711 1.00 88.69 118 LEU A O 1
ATOM 895 N N . LEU A 1 119 ? -11.515 3.887 27.404 1.00 89.25 119 LEU A N 1
ATOM 896 C CA . LEU A 1 119 ? -11.915 4.370 26.084 1.00 89.25 119 LEU A CA 1
ATOM 897 C C . LEU A 1 119 ? -10.976 5.496 25.638 1.00 89.25 119 LEU A C 1
ATOM 899 O O . LEU A 1 119 ? -11.365 6.666 25.570 1.00 89.25 119 LEU A O 1
ATOM 903 N N . THR A 1 120 ? -9.732 5.120 25.327 1.00 81.06 120 THR A N 1
ATOM 904 C CA . THR A 1 120 ? -8.712 6.005 24.725 1.00 81.06 120 THR A CA 1
ATOM 905 C C . THR A 1 120 ? -9.150 6.567 23.365 1.00 81.06 120 THR A C 1
ATOM 907 O O . THR A 1 120 ? -8.668 7.609 22.926 1.00 81.06 120 THR A O 1
ATOM 910 N N . GLU A 1 121 ? -10.122 5.915 22.720 1.00 83.12 121 GLU A N 1
ATOM 911 C CA . GLU A 1 121 ? -10.837 6.368 21.529 1.00 83.12 121 GLU A CA 1
ATOM 912 C C . GLU A 1 121 ? -12.357 6.291 21.741 1.00 83.12 121 GLU A C 1
ATOM 914 O O . GLU A 1 121 ? -12.860 5.484 22.520 1.00 83.12 121 GLU A O 1
ATOM 919 N N . ARG A 1 122 ? -13.124 7.090 20.987 1.00 87.75 122 ARG A N 1
ATOM 920 C CA . ARG A 1 122 ? -14.604 7.013 20.957 1.00 87.75 122 ARG A CA 1
ATOM 921 C C . ARG A 1 122 ? -15.143 5.998 19.938 1.00 87.75 122 ARG A C 1
ATOM 923 O O . ARG A 1 122 ? -16.311 6.059 19.559 1.00 87.75 122 ARG A O 1
ATOM 930 N N . MET A 1 123 ? -14.291 5.081 19.484 1.00 88.19 123 MET A N 1
ATOM 931 C CA . MET A 1 123 ? -14.590 4.070 18.473 1.00 88.19 123 MET A CA 1
ATOM 932 C C . MET A 1 123 ? -13.928 2.738 18.836 1.00 88.19 123 MET A C 1
ATOM 934 O O . MET A 1 123 ? -12.782 2.724 19.285 1.00 88.19 123 MET A O 1
ATOM 938 N N . ALA A 1 124 ? -14.640 1.636 18.606 1.00 89.25 124 ALA A N 1
ATOM 939 C CA . ALA A 1 124 ? -14.140 0.281 18.784 1.00 89.25 124 ALA A CA 1
ATOM 940 C C . ALA A 1 124 ? -13.070 -0.078 17.729 1.00 89.25 124 ALA A C 1
ATOM 942 O O . ALA A 1 124 ? -13.226 0.293 16.556 1.00 89.25 124 ALA A O 1
ATOM 943 N N . PRO A 1 125 ? -12.015 -0.827 18.104 1.00 87.62 125 PRO A N 1
ATOM 944 C CA . PRO A 1 125 ? -10.971 -1.279 17.183 1.00 87.62 125 PRO A CA 1
ATOM 945 C C . PRO A 1 125 ? -11.501 -1.984 15.929 1.00 87.62 125 PRO A C 1
ATOM 947 O O . PRO A 1 125 ? -10.946 -1.811 14.848 1.00 87.62 125 PRO A O 1
ATOM 950 N N . GLU A 1 126 ? -12.585 -2.745 16.055 1.00 88.69 126 GLU A N 1
ATOM 951 C CA . GLU A 1 126 ? -13.173 -3.580 15.004 1.00 88.69 126 GLU A CA 1
ATOM 952 C C . GLU A 1 126 ? -13.805 -2.732 13.894 1.00 88.69 126 GLU A C 1
ATOM 954 O O . GLU A 1 126 ? -13.613 -3.018 12.713 1.00 88.69 126 GLU A O 1
ATOM 959 N N . LEU A 1 127 ? -14.496 -1.643 14.253 1.00 89.94 127 LEU A N 1
ATOM 960 C CA . LEU A 1 127 ? -15.036 -0.695 13.273 1.00 89.94 127 LEU A CA 1
ATOM 961 C C . LEU A 1 127 ? -13.898 0.045 12.561 1.00 89.94 127 LEU A C 1
ATOM 963 O O . LEU A 1 127 ? -13.884 0.129 11.334 1.00 89.94 127 LEU A O 1
ATOM 967 N N . LEU A 1 128 ? -12.898 0.500 13.322 1.00 90.06 128 LEU A N 1
ATOM 968 C CA . LEU A 1 128 ? -11.723 1.181 12.775 1.00 90.06 128 LEU A CA 1
ATOM 969 C C . LEU A 1 128 ? -10.916 0.267 11.830 1.00 90.06 128 LEU A C 1
ATOM 971 O O . LEU A 1 128 ? -10.392 0.731 10.813 1.00 90.06 128 LEU A O 1
ATOM 975 N N . TYR A 1 129 ? -10.851 -1.032 12.137 1.00 89.44 129 TYR A N 1
ATOM 976 C CA . TYR A 1 129 ? -10.289 -2.077 11.283 1.00 89.44 129 TYR A CA 1
ATOM 977 C C . TYR A 1 129 ? -11.083 -2.239 9.984 1.00 89.44 129 TYR A C 1
ATOM 979 O O . TYR A 1 129 ? -10.475 -2.213 8.914 1.00 89.44 129 TYR A O 1
ATOM 987 N N . LEU A 1 130 ? -12.412 -2.390 10.059 1.00 90.38 130 LEU A N 1
ATOM 988 C CA . LEU A 1 130 ? -13.270 -2.599 8.887 1.00 90.38 130 LEU A CA 1
ATOM 989 C C . LEU A 1 130 ? -13.236 -1.391 7.945 1.00 90.38 130 LEU A C 1
ATOM 991 O O . LEU A 1 130 ? -12.926 -1.559 6.764 1.00 90.38 130 LEU A O 1
ATOM 995 N N . GLU A 1 131 ? -13.437 -0.180 8.476 1.00 92.31 131 GLU A N 1
ATOM 996 C CA . GLU A 1 131 ? -13.300 1.071 7.721 1.00 92.31 131 GLU A CA 1
ATOM 997 C C . GLU A 1 131 ? -11.935 1.158 7.029 1.00 92.31 131 GLU A C 1
ATOM 999 O O . GLU A 1 131 ? -11.861 1.401 5.825 1.00 92.31 131 GLU A O 1
ATOM 1004 N N . THR A 1 132 ? -10.844 0.920 7.766 1.00 92.12 132 THR A N 1
ATOM 1005 C CA . THR A 1 132 ? -9.486 1.017 7.213 1.00 92.12 132 THR A CA 1
ATOM 1006 C C . THR A 1 132 ? -9.229 -0.050 6.153 1.00 92.12 132 THR A C 1
ATOM 1008 O O . THR A 1 132 ? -8.671 0.257 5.102 1.00 92.12 132 THR A O 1
ATOM 1011 N N . CYS A 1 133 ? -9.633 -1.296 6.399 1.00 90.25 133 CYS A N 1
ATOM 1012 C CA . CYS A 1 133 ? -9.436 -2.415 5.485 1.00 90.25 133 CYS A CA 1
ATOM 1013 C C . CYS A 1 133 ? -10.180 -2.183 4.163 1.00 90.25 133 CYS A C 1
ATOM 1015 O O . CYS A 1 133 ? -9.584 -2.271 3.089 1.00 90.25 133 CYS A O 1
ATOM 1017 N N . TRP A 1 134 ? -11.460 -1.818 4.222 1.00 90.38 134 TRP A N 1
ATOM 1018 C CA . TRP A 1 134 ? -12.284 -1.629 3.028 1.00 90.38 134 TRP A CA 1
ATOM 1019 C C . TRP A 1 134 ? -11.941 -0.334 2.281 1.00 90.38 134 TRP A C 1
ATOM 1021 O O . TRP A 1 134 ? -11.812 -0.367 1.056 1.00 90.38 134 TRP A O 1
ATOM 1031 N N . ALA A 1 135 ? -11.651 0.769 2.977 1.00 92.00 135 ALA A N 1
ATOM 1032 C CA . ALA A 1 135 ? -11.205 2.012 2.337 1.00 92.00 135 ALA A CA 1
ATOM 1033 C C . ALA A 1 135 ? -9.803 1.911 1.723 1.00 92.00 135 ALA A C 1
ATOM 1035 O O . ALA A 1 135 ? -9.492 2.627 0.758 1.00 92.00 135 ALA A O 1
ATOM 1036 N N . SER A 1 136 ? -8.964 1.002 2.238 1.00 90.88 136 SER A N 1
ATOM 1037 C CA . SER A 1 136 ? -7.718 0.637 1.568 1.00 90.88 136 SER A CA 1
ATOM 1038 C C . SER A 1 136 ? -8.002 -0.047 0.231 1.00 90.88 136 SER A C 1
ATOM 1040 O O . SER A 1 136 ? -7.257 0.192 -0.718 1.00 90.88 136 SER A O 1
ATOM 1042 N N . LEU A 1 137 ? -9.087 -0.829 0.116 1.00 87.25 137 LEU A N 1
ATOM 1043 C CA . LEU A 1 137 ? -9.465 -1.620 -1.059 1.00 87.25 137 LEU A CA 1
ATOM 1044 C C . LEU A 1 137 ? -10.251 -0.842 -2.130 1.00 87.25 137 LEU A C 1
ATOM 1046 O O . LEU A 1 137 ? -9.860 -0.917 -3.303 1.00 87.25 137 LEU A O 1
ATOM 1050 N N . VAL A 1 138 ? -11.302 -0.105 -1.748 1.00 87.88 138 VAL A N 1
ATOM 1051 C CA . VAL A 1 138 ? -12.261 0.599 -2.632 1.00 87.88 138 VAL A CA 1
ATOM 1052 C C . VAL A 1 138 ? -12.411 2.090 -2.276 1.00 87.88 138 VAL A C 1
ATOM 1054 O O . VAL A 1 138 ? -11.665 2.618 -1.453 1.00 87.88 138 VAL A O 1
ATOM 1057 N N . SER A 1 139 ? -13.320 2.819 -2.940 1.00 88.94 139 SER A N 1
ATOM 1058 C CA . SER A 1 139 ? -13.522 4.254 -2.684 1.00 88.94 139 SER A CA 1
ATOM 1059 C C . SER A 1 139 ? -14.092 4.516 -1.280 1.00 88.94 139 SER A C 1
ATOM 1061 O O . SER A 1 139 ? -14.747 3.660 -0.689 1.00 88.94 139 SER A O 1
ATOM 1063 N N . TYR A 1 140 ? -13.852 5.715 -0.737 1.00 91.06 140 TYR A N 1
ATOM 1064 C CA . TYR A 1 140 ? -14.316 6.074 0.610 1.00 91.06 140 TYR A CA 1
ATOM 1065 C C . TYR A 1 140 ? -15.850 6.139 0.721 1.00 91.06 140 TYR A C 1
ATOM 1067 O O . TYR A 1 140 ? -16.378 5.815 1.776 1.00 91.06 140 TYR A O 1
ATOM 1075 N N . GLY A 1 141 ? -16.544 6.513 -0.365 1.00 91.06 141 GLY A N 1
ATOM 1076 C CA . GLY A 1 141 ? -18.009 6.447 -0.461 1.00 91.06 141 GLY A CA 1
ATOM 1077 C C . GLY A 1 141 ? -18.486 5.002 -0.414 1.00 91.06 141 GLY A C 1
ATOM 1078 O O . GLY A 1 141 ? -19.055 4.596 0.585 1.00 91.06 141 GLY A O 1
ATOM 1079 N N . MET A 1 142 ? -18.072 4.182 -1.390 1.00 91.00 142 MET A N 1
ATOM 1080 C CA . MET A 1 142 ? -18.446 2.759 -1.458 1.00 91.00 142 MET A CA 1
ATOM 1081 C C . MET A 1 142 ? -18.091 1.965 -0.191 1.00 91.00 142 MET A C 1
ATOM 1083 O O . MET A 1 142 ? -18.716 0.950 0.084 1.00 91.00 142 MET A O 1
ATOM 1087 N N . THR A 1 143 ? -17.086 2.403 0.576 1.00 92.12 143 THR A N 1
ATOM 1088 C CA . THR A 1 143 ? -16.788 1.837 1.900 1.00 92.12 143 THR A CA 1
ATOM 1089 C C . THR A 1 143 ? -17.860 2.202 2.924 1.00 92.12 143 THR A C 1
ATOM 1091 O O . THR A 1 143 ? -18.343 1.325 3.627 1.00 92.12 143 THR A O 1
ATOM 1094 N N . ALA A 1 144 ? -18.227 3.481 3.020 1.00 92.69 144 ALA A N 1
ATOM 1095 C CA . ALA A 1 144 ? -19.275 3.951 3.920 1.00 92.69 144 ALA A CA 1
ATOM 1096 C C . ALA A 1 144 ? -20.651 3.363 3.566 1.00 92.69 144 ALA A C 1
ATOM 1098 O O . ALA A 1 144 ? -21.402 3.005 4.468 1.00 92.69 144 ALA A O 1
ATOM 1099 N N . ASP A 1 145 ? -20.949 3.231 2.273 1.00 91.31 145 ASP A N 1
ATOM 1100 C CA . ASP A 1 145 ? -22.204 2.672 1.764 1.00 91.31 145 ASP A CA 1
ATOM 1101 C C . ASP A 1 145 ? -22.296 1.172 2.106 1.00 91.31 145 ASP A C 1
ATOM 1103 O O . ASP A 1 145 ? -23.169 0.766 2.869 1.00 91.31 145 ASP A O 1
ATOM 1107 N N . LEU A 1 146 ? -21.303 0.369 1.695 1.00 91.38 146 LEU A N 1
ATOM 1108 C CA . LEU A 1 146 ? -21.278 -1.078 1.956 1.00 91.38 146 LEU A CA 1
ATOM 1109 C C . LEU A 1 146 ? -21.239 -1.421 3.459 1.00 91.38 146 LEU A C 1
ATOM 1111 O O . LEU A 1 146 ? -21.731 -2.470 3.872 1.00 91.38 146 LEU A O 1
ATOM 1115 N N . LEU A 1 147 ? -20.657 -0.556 4.299 1.00 91.56 147 LEU A N 1
ATOM 1116 C CA . LEU A 1 147 ? -20.701 -0.744 5.752 1.00 91.56 147 LEU A CA 1
ATOM 1117 C C . LEU A 1 147 ? -22.104 -0.481 6.329 1.00 91.56 147 LEU A C 1
ATOM 1119 O O . LEU A 1 147 ? -22.466 -1.162 7.281 1.00 91.56 147 LEU A O 1
ATOM 1123 N N . LYS A 1 148 ? -22.912 0.429 5.766 1.00 89.94 148 LYS A N 1
ATOM 1124 C CA . LYS A 1 148 ? -24.325 0.631 6.167 1.00 89.94 148 LYS A CA 1
ATOM 1125 C C . LYS A 1 148 ? -25.233 -0.492 5.671 1.00 89.94 148 LYS A C 1
ATOM 1127 O O . LYS A 1 148 ? -26.167 -0.885 6.374 1.00 89.94 148 LYS A O 1
ATOM 1132 N N . ASP A 1 149 ? -24.943 -1.035 4.490 1.00 89.31 149 ASP A N 1
ATOM 1133 C CA . ASP A 1 149 ? -25.666 -2.184 3.941 1.00 89.31 149 ASP A CA 1
ATOM 1134 C C . ASP A 1 149 ? -25.559 -3.392 4.887 1.00 89.31 149 ASP A C 1
ATOM 1136 O O . ASP A 1 149 ? -26.563 -4.040 5.184 1.00 89.31 149 ASP A O 1
ATOM 1140 N N . VAL A 1 150 ? -24.361 -3.651 5.429 1.00 89.44 150 VAL A N 1
ATOM 1141 C CA . VAL A 1 150 ? -24.058 -4.853 6.229 1.00 89.44 150 VAL A CA 1
ATOM 1142 C C . VAL A 1 150 ? -24.181 -4.646 7.748 1.00 89.44 150 VAL A C 1
ATOM 1144 O O . VAL A 1 150 ? -24.579 -5.574 8.448 1.00 89.44 150 VAL A O 1
ATOM 1147 N N . LEU A 1 151 ? -23.854 -3.466 8.287 1.00 91.25 151 LEU A N 1
ATOM 1148 C CA . LEU A 1 151 ? -23.762 -3.218 9.736 1.00 91.25 151 LEU A CA 1
ATOM 1149 C C . LEU A 1 151 ? -24.831 -2.230 10.235 1.00 91.25 151 LEU A C 1
ATOM 1151 O O . LEU A 1 151 ? -25.252 -1.352 9.482 1.00 91.25 151 LEU A O 1
ATOM 1155 N N . PRO A 1 152 ? -25.218 -2.279 11.525 1.00 89.56 152 PRO A N 1
ATOM 1156 C CA . PRO A 1 152 ? -26.099 -1.286 12.141 1.00 89.56 152 PRO A CA 1
ATOM 1157 C C . PRO A 1 152 ? -25.327 -0.010 12.524 1.00 89.56 152 PRO A C 1
ATOM 1159 O O . PRO A 1 152 ? -25.320 0.421 13.680 1.00 89.56 152 PRO A O 1
ATOM 1162 N N . ILE A 1 153 ? -24.616 0.583 11.566 1.00 85.00 153 ILE A N 1
ATOM 1163 C CA . ILE A 1 153 ? -23.926 1.859 11.766 1.00 85.00 153 ILE A CA 1
ATOM 1164 C C . ILE A 1 153 ? -24.797 3.032 11.315 1.00 85.00 153 ILE A C 1
ATOM 1166 O O . ILE A 1 153 ? -25.582 2.939 10.378 1.00 85.00 153 ILE A O 1
ATOM 1170 N N . ASP A 1 154 ? -24.638 4.159 12.002 1.00 70.69 154 ASP A N 1
ATOM 1171 C CA . ASP A 1 154 ? -25.382 5.384 11.726 1.00 70.69 154 ASP A CA 1
ATOM 1172 C C . ASP A 1 154 ? -25.118 5.913 10.301 1.00 70.69 154 ASP A C 1
ATOM 1174 O O . ASP A 1 154 ? -23.991 5.901 9.797 1.00 70.69 154 ASP A O 1
ATOM 1178 N N . SER A 1 155 ? -26.169 6.462 9.692 1.00 61.72 155 SER A N 1
ATOM 1179 C CA . SER A 1 155 ? -26.144 7.322 8.505 1.00 61.72 155 SER A CA 1
ATOM 1180 C C . SER A 1 155 ? -24.959 8.302 8.452 1.00 61.72 155 SER A C 1
ATOM 1182 O O . SER A 1 155 ? -24.403 8.513 7.369 1.00 61.72 155 SER A O 1
ATOM 1184 N N . THR A 1 156 ? -24.517 8.833 9.604 1.00 63.94 156 THR A N 1
ATOM 1185 C CA . THR A 1 156 ? -23.368 9.751 9.734 1.00 63.94 156 THR A CA 1
ATOM 1186 C C . THR A 1 156 ? -21.991 9.118 9.490 1.00 63.94 156 THR A C 1
ATOM 1188 O O . THR A 1 156 ? -20.979 9.821 9.536 1.00 63.94 156 THR A O 1
ATOM 1191 N N . ALA A 1 157 ? -21.907 7.818 9.198 1.00 71.81 157 ALA A N 1
ATOM 1192 C CA . ALA A 1 157 ? -20.720 7.222 8.594 1.00 71.81 157 ALA A CA 1
ATOM 1193 C C . ALA A 1 157 ? -20.552 7.754 7.158 1.00 71.81 157 ALA A C 1
ATOM 1195 O O . ALA A 1 157 ? -21.173 7.264 6.218 1.00 71.81 157 ALA A O 1
ATOM 1196 N N . ASP A 1 158 ? -19.743 8.798 6.981 1.00 86.62 158 ASP A N 1
ATOM 1197 C CA . ASP A 1 158 ? -19.514 9.448 5.687 1.00 86.62 158 ASP A CA 1
ATOM 1198 C C . ASP A 1 158 ? -18.099 9.198 5.128 1.00 86.62 158 ASP A C 1
ATOM 1200 O O . ASP A 1 158 ? -17.151 8.874 5.851 1.00 86.62 158 ASP A O 1
ATOM 1204 N N . ALA A 1 159 ? -17.929 9.410 3.821 1.00 91.12 159 ALA A N 1
ATOM 1205 C CA . ALA A 1 159 ? -16.662 9.203 3.117 1.00 91.12 159 ALA A CA 1
ATOM 1206 C C . ALA A 1 159 ? -15.484 10.034 3.680 1.00 91.12 159 ALA A C 1
ATOM 1208 O O . ALA A 1 159 ? -14.326 9.612 3.601 1.00 91.12 159 ALA A O 1
ATOM 1209 N N . SER A 1 160 ? -15.740 11.214 4.253 1.00 91.81 160 SER A N 1
ATOM 1210 C CA . SER A 1 160 ? -14.714 12.041 4.898 1.00 91.81 160 SER A CA 1
ATOM 1211 C C . SER A 1 160 ? -14.323 11.504 6.278 1.00 91.81 160 SER A C 1
ATOM 1213 O O . SER A 1 160 ? -13.136 11.562 6.614 1.00 91.81 160 SER A O 1
ATOM 1215 N N . THR A 1 161 ? -15.267 10.934 7.034 1.00 90.62 161 THR A N 1
ATOM 1216 C CA . THR A 1 161 ? -15.026 10.231 8.305 1.00 90.62 161 THR A CA 1
ATOM 1217 C C . THR A 1 161 ? -14.189 8.975 8.079 1.00 90.62 161 THR A C 1
ATOM 1219 O O . THR A 1 161 ? -13.092 8.888 8.632 1.00 90.62 161 THR A O 1
ATOM 1222 N N . VAL A 1 162 ? -14.592 8.095 7.157 1.00 92.50 162 VAL A N 1
ATOM 1223 C CA . VAL A 1 162 ? -13.815 6.897 6.776 1.00 92.50 162 VAL A CA 1
ATOM 1224 C C . VAL A 1 162 ? -12.393 7.271 6.322 1.00 92.50 162 VAL A C 1
ATOM 1226 O O . VAL A 1 162 ? -11.403 6.685 6.768 1.00 92.50 162 VAL A O 1
ATOM 1229 N N . ARG A 1 163 ? -12.244 8.315 5.489 1.00 93.06 163 ARG A N 1
ATOM 1230 C CA . ARG A 1 163 ? -10.921 8.832 5.086 1.00 93.06 163 ARG A CA 1
ATOM 1231 C C . ARG A 1 163 ? -10.104 9.336 6.282 1.00 93.06 163 ARG A C 1
ATOM 1233 O O . ARG A 1 163 ? -8.901 9.083 6.342 1.00 93.06 163 ARG A O 1
ATOM 1240 N N . ARG A 1 164 ? -10.724 10.070 7.214 1.00 92.69 164 ARG A N 1
ATOM 1241 C CA . ARG A 1 164 ? -10.079 10.619 8.424 1.00 92.69 164 ARG A CA 1
ATOM 1242 C C . ARG A 1 164 ? -9.548 9.496 9.312 1.00 92.69 164 ARG A C 1
ATOM 1244 O O . ARG A 1 164 ? -8.422 9.592 9.796 1.00 92.69 164 ARG A O 1
ATOM 1251 N N . HIS A 1 165 ? -10.326 8.434 9.481 1.00 91.75 165 HIS A N 1
ATOM 1252 C CA . HIS A 1 165 ? -9.974 7.267 10.280 1.00 91.75 165 HIS A CA 1
ATOM 1253 C C . HIS A 1 165 ? -8.846 6.443 9.649 1.00 91.75 165 HIS A C 1
ATOM 1255 O O . HIS A 1 165 ? -7.829 6.224 10.311 1.00 91.75 165 HIS A O 1
ATOM 1261 N N . LEU A 1 166 ? -8.921 6.129 8.350 1.00 93.56 166 LEU A N 1
ATOM 1262 C CA . LEU A 1 166 ? -7.808 5.500 7.624 1.00 93.56 166 LEU A CA 1
ATOM 1263 C C . LEU A 1 166 ? -6.528 6.354 7.696 1.00 93.56 166 LEU A C 1
ATOM 1265 O O . LEU A 1 166 ? -5.440 5.830 7.936 1.00 93.56 166 LEU A O 1
ATOM 1269 N N . HIS A 1 167 ? -6.638 7.680 7.548 1.00 94.38 167 HIS A N 1
ATOM 1270 C CA . HIS A 1 167 ? -5.502 8.596 7.698 1.00 94.38 167 HIS A CA 1
ATOM 1271 C C . HIS A 1 167 ? -4.922 8.610 9.124 1.00 94.38 167 HIS A C 1
ATOM 1273 O O . HIS A 1 167 ? -3.717 8.824 9.264 1.00 94.38 167 HIS A O 1
ATOM 1279 N N . LYS A 1 168 ? -5.743 8.402 10.163 1.00 91.81 168 LYS A N 1
ATOM 1280 C CA . LYS A 1 168 ? -5.313 8.315 11.570 1.00 91.81 168 LYS A CA 1
ATOM 1281 C C . LYS A 1 168 ? -4.577 7.003 11.848 1.00 91.81 168 LYS A C 1
ATOM 1283 O O . LYS A 1 168 ? -3.519 7.034 12.469 1.00 91.81 168 LYS A O 1
ATOM 1288 N N . VAL A 1 169 ? -5.076 5.876 11.335 1.00 90.50 169 VAL A N 1
ATOM 1289 C CA . VAL A 1 169 ? -4.391 4.573 11.422 1.00 90.50 169 VAL A CA 1
ATOM 1290 C C . VAL A 1 169 ? -3.061 4.596 10.670 1.00 90.50 169 VAL A C 1
ATOM 1292 O O . VAL A 1 169 ? -2.046 4.167 11.208 1.00 90.50 169 VAL A O 1
ATOM 1295 N N . ALA A 1 170 ? -3.032 5.149 9.456 1.00 92.25 170 ALA A N 1
ATOM 1296 C CA . ALA A 1 170 ? -1.794 5.287 8.696 1.00 92.25 170 ALA A CA 1
ATOM 1297 C C . ALA A 1 170 ? -0.760 6.170 9.418 1.00 92.25 170 ALA A C 1
ATOM 1299 O O . ALA A 1 170 ? 0.400 5.791 9.513 1.00 92.25 170 ALA A O 1
ATOM 1300 N N . ALA A 1 171 ? -1.189 7.301 9.992 1.00 91.56 171 ALA A N 1
ATOM 1301 C CA . ALA A 1 171 ? -0.307 8.160 10.780 1.00 91.56 171 ALA A CA 1
ATOM 1302 C C . ALA A 1 171 ? 0.224 7.470 12.051 1.00 91.56 171 ALA A C 1
ATOM 1304 O O . ALA A 1 171 ? 1.376 7.698 12.404 1.00 91.56 171 ALA A O 1
ATOM 1305 N N . ARG A 1 172 ? -0.567 6.597 12.699 1.00 87.38 172 ARG A N 1
ATOM 1306 C CA . ARG A 1 172 ? -0.062 5.708 13.762 1.00 87.38 172 ARG A CA 1
ATOM 1307 C C . ARG A 1 172 ? 0.998 4.757 13.225 1.00 87.38 172 ARG A C 1
ATOM 1309 O O . ARG A 1 172 ? 2.082 4.721 13.775 1.00 87.38 172 ARG A O 1
ATOM 1316 N N . HIS A 1 173 ? 0.752 4.085 12.103 1.00 86.06 173 HIS A N 1
ATOM 1317 C CA . HIS A 1 173 ? 1.747 3.195 11.498 1.00 86.06 173 HIS A CA 1
ATOM 1318 C C . HIS A 1 173 ? 3.070 3.886 11.150 1.00 86.06 173 HIS A C 1
ATOM 1320 O O . HIS A 1 173 ? 4.113 3.260 11.288 1.00 86.06 173 HIS A O 1
ATOM 1326 N N . ASP A 1 174 ? 3.047 5.154 10.737 1.00 88.62 174 ASP A N 1
ATOM 1327 C CA . ASP A 1 174 ? 4.263 5.942 10.504 1.00 88.62 174 ASP A CA 1
ATOM 1328 C C . ASP A 1 174 ? 4.894 6.501 11.797 1.00 88.62 174 ASP A C 1
ATOM 1330 O O . ASP A 1 174 ? 6.059 6.893 11.771 1.00 88.62 174 ASP A O 1
ATOM 1334 N N . ALA A 1 175 ? 4.167 6.525 12.921 1.00 87.06 175 ALA A N 1
ATOM 1335 C CA . ALA A 1 175 ? 4.705 6.799 14.258 1.00 87.06 175 ALA A CA 1
ATOM 1336 C C . ALA A 1 175 ? 5.317 5.535 14.891 1.00 87.06 175 ALA A C 1
ATOM 1338 O O . ALA A 1 175 ? 6.438 5.597 15.385 1.00 87.06 175 ALA A O 1
ATOM 1339 N N . ASP A 1 176 ? 4.678 4.367 14.741 1.00 82.69 176 ASP A N 1
ATOM 1340 C CA . ASP A 1 176 ? 5.196 3.054 15.163 1.00 82.69 176 ASP A CA 1
ATOM 1341 C C . ASP A 1 176 ? 6.619 2.790 14.608 1.00 82.69 176 ASP A C 1
ATOM 1343 O O . ASP A 1 176 ? 7.433 2.122 15.245 1.00 82.69 176 ASP A O 1
ATOM 1347 N N . LEU A 1 177 ? 6.934 3.316 13.412 1.00 81.88 177 LEU A N 1
ATOM 1348 C CA . LEU A 1 177 ? 8.265 3.236 12.788 1.00 81.88 177 LEU A CA 1
ATOM 1349 C C . LEU A 1 177 ? 9.305 4.182 13.415 1.00 81.88 177 LEU A C 1
ATOM 1351 O O . LEU A 1 177 ? 10.497 3.861 13.396 1.00 81.88 177 LEU A O 1
ATOM 1355 N N . ARG A 1 178 ? 8.871 5.327 13.959 1.00 77.69 178 ARG A N 1
ATOM 1356 C CA . ARG A 1 178 ? 9.716 6.345 14.610 1.00 77.69 178 ARG A CA 1
ATOM 1357 C C . ARG A 1 178 ? 10.009 5.959 16.053 1.00 77.69 178 ARG A C 1
ATOM 1359 O O . ARG A 1 178 ? 11.178 5.836 16.425 1.00 77.69 178 ARG A O 1
ATOM 1366 N N . ASP A 1 179 ? 8.930 5.739 16.797 1.00 68.19 179 ASP A N 1
ATOM 1367 C CA . ASP A 1 179 ? 8.877 5.541 18.248 1.00 68.19 179 ASP A CA 1
ATOM 1368 C C . ASP A 1 179 ? 9.238 4.100 18.631 1.00 68.19 179 ASP A C 1
ATOM 1370 O O . ASP A 1 179 ? 9.598 3.809 19.773 1.00 68.19 179 ASP A O 1
ATOM 1374 N N . GLY A 1 180 ? 9.205 3.194 17.647 1.00 56.75 180 GLY A N 1
ATOM 1375 C CA . GLY A 1 180 ? 9.826 1.885 17.716 1.00 56.75 180 GLY A CA 1
ATOM 1376 C C . GLY A 1 180 ? 11.334 1.993 17.938 1.00 56.75 180 GLY A C 1
ATOM 1377 O O . GLY A 1 180 ? 12.121 1.931 16.990 1.00 56.75 180 GLY A O 1
ATOM 1378 N N . GLN A 1 181 ? 11.737 2.056 19.211 1.00 46.16 181 GLN A N 1
ATOM 1379 C CA . GLN A 1 181 ? 13.031 1.539 19.653 1.00 46.16 181 GLN A CA 1
ATOM 1380 C C . GLN A 1 181 ? 13.286 0.190 18.973 1.00 46.16 181 GLN A C 1
ATOM 1382 O O . GLN A 1 181 ? 12.371 -0.631 18.840 1.00 46.16 181 GLN A O 1
ATOM 1387 N N . LEU A 1 182 ? 14.545 -0.091 18.631 1.00 46.06 182 LEU A N 1
ATOM 1388 C CA . LEU A 1 182 ? 14.967 -1.458 18.347 1.00 46.06 182 LEU A CA 1
ATOM 1389 C C . LEU A 1 182 ? 14.919 -2.264 19.655 1.00 46.06 182 LEU A C 1
ATOM 1391 O O . LEU A 1 182 ? 15.936 -2.478 20.307 1.00 46.06 182 LEU A O 1
ATOM 1395 N N . ARG A 1 183 ? 13.714 -2.696 20.057 1.00 37.12 183 ARG A N 1
ATOM 1396 C CA . ARG A 1 183 ? 13.522 -3.735 21.072 1.00 37.12 183 ARG A CA 1
ATOM 1397 C C . ARG A 1 183 ? 14.140 -5.009 20.513 1.00 37.12 183 ARG A C 1
ATOM 1399 O O . ARG A 1 183 ? 13.545 -5.674 19.667 1.00 37.12 183 ARG A O 1
ATOM 1406 N N . GLY A 1 184 ? 15.382 -5.248 20.919 1.00 40.34 184 GLY A N 1
ATOM 1407 C CA . GLY A 1 184 ? 16.268 -6.200 20.276 1.00 40.34 184 GLY A CA 1
ATOM 1408 C C . GLY A 1 184 ? 15.724 -7.622 20.309 1.00 40.34 184 GLY A C 1
ATOM 1409 O O . GLY A 1 184 ? 15.520 -8.194 21.375 1.00 40.34 184 GLY A O 1
ATOM 1410 N N . LEU A 1 185 ? 15.582 -8.204 19.121 1.00 39.66 185 LEU A N 1
ATOM 1411 C CA . LEU A 1 185 ? 15.858 -9.628 18.913 1.00 39.66 185 LEU A CA 1
ATOM 1412 C C . LEU A 1 185 ? 17.233 -9.827 18.245 1.00 39.66 185 LEU A C 1
ATOM 1414 O O . LEU A 1 185 ? 17.612 -10.948 17.919 1.00 39.66 185 LEU A O 1
ATOM 1418 N N . ASP A 1 186 ? 18.019 -8.750 18.131 1.00 43.81 186 ASP A N 1
ATOM 1419 C CA . ASP A 1 186 ? 19.422 -8.730 17.703 1.00 43.81 186 ASP A CA 1
ATOM 1420 C C . ASP A 1 186 ? 20.356 -9.249 18.827 1.00 43.81 186 ASP A C 1
ATOM 1422 O O . ASP A 1 186 ? 21.343 -8.618 19.194 1.00 43.81 186 ASP A O 1
ATOM 1426 N N . ALA A 1 187 ? 19.992 -10.392 19.420 1.00 41.78 187 ALA A N 1
ATOM 1427 C CA . ALA A 1 187 ? 20.749 -11.118 20.448 1.00 41.78 187 ALA A CA 1
ATOM 1428 C C . ALA A 1 187 ? 20.497 -12.646 20.428 1.00 41.78 187 ALA A C 1
ATOM 1430 O O . ALA A 1 187 ? 20.920 -13.359 21.337 1.00 41.78 187 ALA A O 1
ATOM 1431 N N . GLY A 1 188 ? 19.821 -13.173 19.399 1.00 37.94 188 GLY A N 1
ATOM 1432 C CA . GLY A 1 188 ? 19.730 -14.616 19.167 1.00 37.94 188 GLY A CA 1
ATOM 1433 C C . GLY A 1 188 ? 21.023 -15.150 18.552 1.00 37.94 188 GLY A C 1
ATOM 1434 O O . GLY A 1 188 ? 21.223 -15.017 17.345 1.00 37.94 188 GLY A O 1
ATOM 1435 N N . LYS A 1 189 ? 21.903 -15.744 19.368 1.00 47.88 189 LYS A N 1
ATOM 1436 C CA . LYS A 1 189 ? 23.039 -16.526 18.856 1.00 47.88 189 LYS A CA 1
ATOM 1437 C C . LYS A 1 189 ? 22.545 -17.779 18.118 1.00 47.88 189 LYS A C 1
ATOM 1439 O O . LYS A 1 189 ? 21.485 -18.312 18.429 1.00 47.88 189 LYS A O 1
ATOM 1444 N N . ASP A 1 190 ? 23.364 -18.235 17.175 1.00 48.66 190 ASP A N 1
ATOM 1445 C CA . ASP A 1 190 ? 23.338 -19.568 16.567 1.00 48.66 190 ASP A CA 1
ATOM 1446 C C . ASP A 1 190 ? 22.049 -19.997 15.839 1.00 48.66 190 ASP A C 1
ATOM 1448 O O . ASP A 1 190 ? 21.321 -20.896 16.256 1.00 48.66 190 ASP A O 1
ATOM 1452 N N . GLN A 1 191 ? 21.858 -19.459 14.627 1.00 41.88 191 GLN A N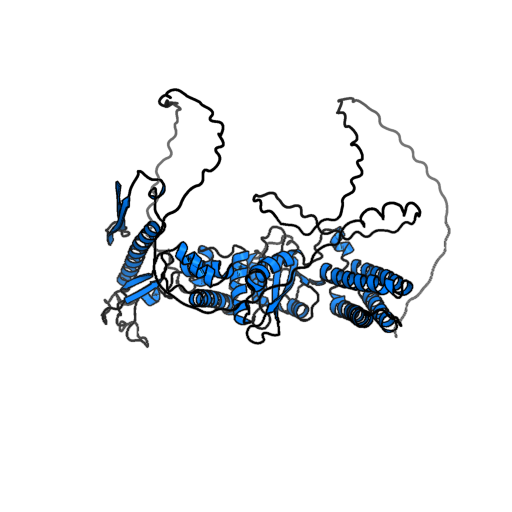 1
ATOM 1453 C CA . GLN A 1 191 ? 21.144 -20.194 13.573 1.00 41.88 191 GLN A CA 1
ATOM 1454 C C . GLN A 1 191 ? 21.826 -20.074 12.190 1.00 41.88 191 GLN A C 1
ATOM 1456 O O . GLN A 1 191 ? 21.315 -19.402 11.289 1.00 41.88 191 GLN A O 1
ATOM 1461 N N . PRO A 1 192 ? 22.994 -20.720 11.994 1.00 55.50 192 PRO A N 1
ATOM 1462 C CA . PRO A 1 192 ? 23.709 -20.730 10.720 1.00 55.50 192 PRO A CA 1
ATOM 1463 C C . PRO A 1 192 ? 23.094 -21.742 9.738 1.00 55.50 192 PRO A C 1
ATOM 1465 O O . PRO A 1 192 ? 23.497 -22.900 9.675 1.00 55.50 192 PRO A O 1
ATOM 1468 N N . LEU A 1 193 ? 22.130 -21.298 8.928 1.00 46.50 193 LEU A N 1
ATOM 1469 C CA . LEU A 1 193 ? 21.651 -22.036 7.751 1.00 46.50 193 LEU A CA 1
ATOM 1470 C C . LEU A 1 193 ? 21.625 -21.120 6.514 1.00 46.50 193 LEU A C 1
ATOM 1472 O O . LEU A 1 193 ? 21.419 -19.912 6.658 1.00 46.50 193 LEU A O 1
ATOM 1476 N N . PRO A 1 194 ? 21.863 -21.657 5.299 1.00 49.12 194 PRO A N 1
ATOM 1477 C CA . PRO A 1 194 ? 22.078 -20.852 4.098 1.00 49.12 194 PRO A CA 1
ATOM 1478 C C . PRO A 1 194 ? 20.794 -20.129 3.683 1.00 49.12 194 PRO A C 1
ATOM 1480 O O . PRO A 1 194 ? 19.889 -20.713 3.084 1.00 49.12 194 PRO A O 1
ATOM 1483 N N . GLN A 1 195 ? 20.710 -18.841 4.016 1.00 58.09 195 GLN A N 1
ATOM 1484 C CA . GLN A 1 195 ? 19.521 -18.037 3.759 1.00 58.09 195 GLN A CA 1
ATOM 1485 C C . GLN A 1 195 ? 19.293 -17.872 2.257 1.00 58.09 195 GLN A C 1
ATOM 1487 O O . GLN A 1 195 ? 20.178 -17.451 1.510 1.00 58.09 195 GLN A O 1
ATOM 1492 N N . ALA A 1 196 ? 18.077 -18.205 1.824 1.00 59.88 196 ALA A N 1
ATOM 1493 C CA . ALA A 1 196 ? 17.676 -18.107 0.432 1.00 59.88 196 ALA A CA 1
ATOM 1494 C C . ALA A 1 196 ? 17.883 -16.684 -0.106 1.00 59.88 196 ALA A C 1
ATOM 1496 O O . ALA A 1 196 ? 17.600 -15.704 0.584 1.00 59.88 196 ALA A O 1
ATOM 1497 N N . ALA A 1 197 ? 18.344 -16.580 -1.356 1.00 78.88 197 ALA A N 1
ATOM 1498 C CA . ALA A 1 197 ? 18.617 -15.299 -1.997 1.00 78.88 197 ALA A CA 1
ATOM 1499 C C . ALA A 1 197 ? 17.373 -14.394 -1.963 1.00 78.88 197 ALA A C 1
ATOM 1501 O O . ALA A 1 197 ? 16.363 -14.683 -2.611 1.00 78.88 197 ALA A O 1
ATOM 1502 N N . VAL A 1 198 ? 17.456 -13.306 -1.195 1.00 88.62 198 VAL A N 1
ATOM 1503 C CA . VAL A 1 198 ? 16.369 -12.338 -1.048 1.00 88.62 198 VAL A CA 1
ATOM 1504 C C . VAL A 1 198 ? 16.384 -11.428 -2.270 1.00 88.62 198 VAL A C 1
ATOM 1506 O O . VAL A 1 198 ? 17.339 -10.682 -2.502 1.00 88.62 198 VAL A O 1
ATOM 1509 N N . VAL A 1 199 ? 15.325 -11.510 -3.069 1.00 91.19 199 VAL A N 1
ATOM 1510 C CA . VAL A 1 199 ? 15.159 -10.750 -4.306 1.00 91.19 199 VAL A CA 1
ATOM 1511 C C . VAL A 1 199 ? 14.076 -9.707 -4.089 1.00 91.19 199 VAL A C 1
ATOM 1513 O O . VAL A 1 199 ? 12.887 -10.023 -3.999 1.00 91.19 199 VAL A O 1
ATOM 1516 N N . VAL A 1 200 ? 14.496 -8.449 -4.035 1.00 93.38 200 VAL A N 1
ATOM 1517 C CA . VAL A 1 200 ? 13.611 -7.290 -3.971 1.00 93.38 200 VAL A CA 1
ATOM 1518 C C . VAL A 1 200 ? 13.540 -6.678 -5.361 1.00 93.38 200 VAL A C 1
ATOM 1520 O O . VAL A 1 200 ? 14.556 -6.511 -6.025 1.00 93.38 200 VAL A O 1
ATOM 1523 N N . GLY A 1 201 ? 12.345 -6.335 -5.821 1.00 92.31 201 GLY A N 1
ATOM 1524 C CA . GLY A 1 201 ? 12.168 -5.503 -7.007 1.00 92.31 201 GLY A CA 1
ATOM 1525 C C . GLY A 1 201 ? 11.427 -4.231 -6.635 1.00 92.31 201 GLY A C 1
ATOM 1526 O O . GLY A 1 201 ? 10.499 -4.286 -5.823 1.00 92.31 201 GLY A O 1
ATOM 1527 N N . ILE A 1 202 ? 11.847 -3.108 -7.207 1.00 91.31 202 ILE A N 1
ATOM 1528 C CA . ILE A 1 202 ? 11.318 -1.769 -6.948 1.00 91.31 202 ILE A CA 1
ATOM 1529 C C . ILE A 1 202 ? 10.902 -1.148 -8.283 1.00 91.31 202 ILE A C 1
ATOM 1531 O O . ILE A 1 202 ? 11.647 -1.225 -9.258 1.00 91.31 202 ILE A O 1
ATOM 1535 N N . ASP A 1 203 ? 9.709 -0.558 -8.310 1.00 87.69 203 ASP A N 1
ATOM 1536 C CA . ASP A 1 203 ? 9.063 -0.019 -9.509 1.00 87.69 203 ASP A CA 1
ATOM 1537 C C . ASP A 1 203 ? 8.313 1.296 -9.193 1.00 87.69 203 ASP A C 1
ATOM 1539 O O . ASP A 1 203 ? 7.896 1.543 -8.050 1.00 87.69 203 ASP A O 1
ATOM 1543 N N . GLY A 1 204 ? 8.169 2.154 -10.204 1.00 84.44 204 GLY A N 1
ATOM 1544 C CA . GLY A 1 204 ? 7.623 3.509 -10.115 1.00 84.44 204 GLY A CA 1
ATOM 1545 C C . GLY A 1 204 ? 6.213 3.624 -10.703 1.00 84.44 204 GLY A C 1
ATOM 1546 O O . GLY A 1 204 ? 5.977 3.353 -11.877 1.00 84.44 204 GLY A O 1
ATOM 1547 N N . GLY A 1 205 ? 5.249 4.083 -9.902 1.00 84.56 205 GLY A N 1
ATOM 1548 C CA . GLY A 1 205 ? 3.870 4.319 -10.339 1.00 84.56 205 GLY A CA 1
ATOM 1549 C C . GLY A 1 205 ? 3.470 5.791 -10.272 1.00 84.56 205 GLY A C 1
ATOM 1550 O O . GLY A 1 205 ? 3.509 6.403 -9.208 1.00 84.56 205 GLY A O 1
ATOM 1551 N N . TYR A 1 206 ? 3.015 6.360 -11.389 1.00 86.94 206 TYR A N 1
ATOM 1552 C CA . TYR A 1 206 ? 2.619 7.771 -11.462 1.00 86.94 206 TYR A CA 1
ATOM 1553 C C . TYR A 1 206 ? 1.132 7.998 -11.162 1.00 86.94 206 TYR A C 1
ATOM 1555 O O . TYR A 1 206 ? 0.259 7.322 -11.711 1.00 86.94 206 TYR A O 1
ATOM 1563 N N . VAL A 1 207 ? 0.833 8.996 -10.323 1.00 88.56 207 VAL A N 1
ATOM 1564 C CA . VAL A 1 207 ? -0.537 9.387 -9.940 1.00 88.56 207 VAL A CA 1
ATOM 1565 C C . VAL A 1 207 ? -0.740 10.899 -10.084 1.00 88.56 207 VAL A C 1
ATOM 1567 O O . VAL A 1 207 ? 0.168 11.686 -9.821 1.00 88.56 207 VAL A O 1
ATOM 1570 N N . ARG A 1 208 ? -1.942 11.309 -10.514 1.00 88.31 208 ARG A N 1
ATOM 1571 C CA . ARG A 1 208 ? -2.315 12.719 -10.732 1.00 88.31 208 ARG A CA 1
ATOM 1572 C C . ARG A 1 208 ? -2.323 13.509 -9.425 1.00 88.31 208 ARG A C 1
ATOM 1574 O O . ARG A 1 208 ? -3.017 13.134 -8.475 1.00 88.31 208 ARG A O 1
ATOM 1581 N N . ASN A 1 209 ? -1.611 14.633 -9.401 1.00 89.69 209 ASN A N 1
ATOM 1582 C CA . ASN A 1 209 ? -1.589 15.542 -8.261 1.00 89.69 209 ASN A CA 1
ATOM 1583 C C . ASN A 1 209 ? -2.923 16.309 -8.144 1.00 89.69 209 ASN A C 1
ATOM 1585 O O . ASN A 1 209 ? -3.506 16.739 -9.138 1.00 89.69 209 ASN A O 1
ATOM 1589 N N . TRP A 1 210 ? -3.406 16.482 -6.914 1.00 89.25 210 TRP A N 1
ATOM 1590 C CA . TRP A 1 210 ? -4.574 17.305 -6.589 1.00 89.25 210 TRP A CA 1
ATOM 1591 C C . TRP A 1 210 ? -4.292 18.806 -6.715 1.00 89.25 210 TRP A C 1
ATOM 1593 O O . TRP A 1 210 ? -5.137 19.554 -7.203 1.00 89.25 210 TRP A O 1
ATOM 1603 N N . TYR A 1 211 ? -3.103 19.244 -6.290 1.00 88.31 211 TYR A N 1
ATOM 1604 C CA . TYR A 1 211 ? -2.746 20.665 -6.248 1.00 88.31 211 TYR A CA 1
ATOM 1605 C C . TYR A 1 211 ? -2.241 21.183 -7.602 1.00 88.31 211 TYR A C 1
ATOM 1607 O O . TYR A 1 211 ? -2.622 22.270 -8.018 1.00 88.31 211 TYR A O 1
ATOM 1615 N N . ASP A 1 212 ? -1.448 20.383 -8.324 1.00 87.31 212 ASP A N 1
ATOM 1616 C CA . ASP A 1 212 ? -1.054 20.660 -9.712 1.00 87.31 212 ASP A CA 1
ATOM 1617 C C . ASP A 1 212 ? -1.726 19.656 -10.654 1.00 87.31 212 ASP A C 1
ATOM 1619 O O . ASP A 1 212 ? -1.179 18.601 -10.970 1.00 87.31 212 ASP A O 1
ATOM 1623 N N . LYS A 1 213 ? -2.925 20.002 -11.127 1.00 82.00 213 LYS A N 1
ATOM 1624 C CA . LYS A 1 213 ? -3.747 19.135 -11.987 1.00 82.00 213 LYS A CA 1
ATOM 1625 C C . LYS A 1 213 ? -3.107 18.818 -13.350 1.00 82.00 213 LYS A C 1
ATOM 1627 O O . LYS A 1 213 ? -3.625 17.951 -14.053 1.00 82.00 213 LYS A O 1
ATOM 1632 N N . LYS A 1 214 ? -2.014 19.497 -13.732 1.00 85.88 214 LYS A N 1
ATOM 1633 C CA . LYS A 1 214 ? -1.251 19.239 -14.966 1.00 85.88 214 LYS A CA 1
ATOM 1634 C C . LYS A 1 214 ? -0.093 18.254 -14.754 1.00 85.88 214 LYS A C 1
ATOM 1636 O O . LYS A 1 214 ? 0.437 17.750 -15.743 1.00 85.88 214 LYS A O 1
ATOM 1641 N N . ARG A 1 215 ? 0.302 17.955 -13.508 1.00 88.62 215 ARG A N 1
ATOM 1642 C CA . ARG A 1 215 ? 1.422 17.051 -13.192 1.00 88.62 215 ARG A CA 1
ATOM 1643 C C . ARG A 1 215 ? 0.978 15.770 -12.486 1.00 88.62 215 ARG A C 1
ATOM 1645 O O . ARG A 1 215 ? 0.063 15.744 -11.663 1.00 88.62 215 ARG A O 1
ATOM 1652 N N . ASN A 1 216 ? 1.722 14.704 -12.759 1.00 89.69 216 ASN A N 1
ATOM 1653 C CA . ASN A 1 216 ? 1.745 13.518 -11.914 1.00 89.69 216 ASN A CA 1
ATOM 1654 C C . ASN A 1 216 ? 2.874 13.640 -10.879 1.00 89.69 216 ASN A C 1
ATOM 1656 O O . ASN A 1 216 ? 3.800 14.434 -11.048 1.00 89.69 216 ASN A O 1
ATOM 1660 N N . PHE A 1 217 ? 2.823 12.824 -9.832 1.00 90.31 217 PHE A N 1
ATOM 1661 C CA . PHE A 1 217 ? 3.959 12.554 -8.953 1.00 90.31 217 PHE A CA 1
ATOM 1662 C C . PHE A 1 217 ? 4.207 11.046 -8.861 1.00 90.31 217 PHE A C 1
ATOM 1664 O O . PHE A 1 217 ? 3.324 10.237 -9.151 1.00 90.31 217 PHE A O 1
ATOM 1671 N N . GLU A 1 218 ? 5.428 10.693 -8.475 1.00 89.69 218 GLU A N 1
ATOM 1672 C CA . GLU A 1 218 ? 5.896 9.316 -8.350 1.00 89.69 218 GLU A CA 1
ATOM 1673 C C . GLU A 1 218 ? 5.504 8.699 -7.002 1.00 89.69 218 GLU A C 1
ATOM 1675 O O . GLU A 1 218 ? 5.645 9.314 -5.939 1.00 89.69 218 GLU A O 1
ATOM 1680 N N . ILE A 1 219 ? 5.028 7.461 -7.063 1.00 90.69 219 ILE A N 1
ATOM 1681 C CA . ILE A 1 219 ? 4.901 6.527 -5.950 1.00 90.69 219 ILE A CA 1
ATOM 1682 C C . ILE A 1 219 ? 5.930 5.431 -6.189 1.00 90.69 219 ILE A C 1
ATOM 1684 O O . ILE A 1 219 ? 5.972 4.871 -7.282 1.00 90.69 219 ILE A O 1
ATOM 1688 N N . VAL A 1 220 ? 6.689 5.062 -5.164 1.00 90.75 220 VAL A N 1
ATOM 1689 C CA . VAL A 1 220 ? 7.519 3.859 -5.215 1.00 90.75 220 VAL A CA 1
ATOM 1690 C C . VAL A 1 220 ? 6.734 2.692 -4.630 1.00 90.75 220 VAL A C 1
ATOM 1692 O O . VAL A 1 220 ? 6.111 2.829 -3.573 1.00 90.75 220 VAL A O 1
ATOM 1695 N N . VAL A 1 221 ? 6.772 1.540 -5.296 1.00 90.81 221 VAL A N 1
ATOM 1696 C CA . VAL A 1 221 ? 6.321 0.253 -4.754 1.00 90.81 221 VAL A CA 1
ATOM 1697 C C . VAL A 1 221 ? 7.447 -0.758 -4.885 1.00 90.81 221 VAL A C 1
ATOM 1699 O O . VAL A 1 221 ? 8.045 -0.908 -5.945 1.00 90.81 221 VAL A O 1
ATOM 1702 N N . GLY A 1 222 ? 7.709 -1.480 -3.800 1.00 91.81 222 GLY A N 1
ATOM 1703 C CA . GLY A 1 222 ? 8.648 -2.590 -3.786 1.00 91.81 222 GLY A CA 1
ATOM 1704 C C . GLY A 1 222 ? 7.975 -3.899 -3.403 1.00 91.81 222 GLY A C 1
ATOM 1705 O O . GLY A 1 222 ? 6.981 -3.921 -2.669 1.00 91.81 222 GLY A O 1
ATOM 1706 N N . LYS A 1 223 ? 8.530 -5.011 -3.880 1.00 92.38 223 LYS A N 1
ATOM 1707 C CA . LYS A 1 223 ? 8.163 -6.368 -3.466 1.00 92.38 223 LYS A CA 1
ATOM 1708 C C . LYS A 1 223 ? 9.419 -7.162 -3.123 1.00 92.38 223 LYS A C 1
ATOM 1710 O O . LYS A 1 223 ? 10.315 -7.263 -3.952 1.00 92.38 223 LYS A O 1
ATOM 1715 N N . SER A 1 224 ? 9.444 -7.743 -1.926 1.00 91.88 224 SER A N 1
ATOM 1716 C CA . SER A 1 224 ? 10.487 -8.644 -1.435 1.00 91.88 224 SER A CA 1
ATOM 1717 C C . SER A 1 224 ? 10.023 -10.096 -1.534 1.00 91.88 224 SER A C 1
ATOM 1719 O O . SER A 1 224 ? 8.954 -10.447 -1.019 1.00 91.88 224 SER A O 1
ATOM 1721 N N . MET A 1 225 ? 10.834 -10.933 -2.180 1.00 89.81 225 MET A N 1
ATOM 1722 C CA . MET A 1 225 ? 10.654 -12.379 -2.301 1.00 89.81 225 MET A CA 1
ATOM 1723 C C . MET A 1 225 ? 11.865 -13.094 -1.694 1.00 89.81 225 MET A C 1
ATOM 1725 O O . MET A 1 225 ? 13.003 -12.716 -1.962 1.00 89.81 225 MET A O 1
ATOM 1729 N N . ALA A 1 226 ? 11.636 -14.171 -0.949 1.00 86.94 226 ALA A N 1
ATOM 1730 C CA . ALA A 1 226 ? 12.673 -15.108 -0.520 1.00 86.94 226 ALA A CA 1
ATOM 1731 C C . ALA A 1 226 ? 12.094 -16.528 -0.575 1.00 86.94 226 ALA A C 1
ATOM 1733 O O . ALA A 1 226 ? 10.886 -16.701 -0.400 1.00 86.94 226 ALA A O 1
ATOM 1734 N N . ALA A 1 227 ? 12.915 -17.546 -0.853 1.00 80.12 227 ALA A N 1
ATOM 1735 C CA . ALA A 1 227 ? 12.401 -18.915 -0.910 1.00 80.12 227 ALA A CA 1
ATOM 1736 C C . ALA A 1 227 ? 11.874 -19.347 0.468 1.00 80.12 227 ALA A C 1
ATOM 1738 O O . ALA A 1 227 ? 12.457 -19.005 1.493 1.00 80.12 227 ALA A O 1
ATOM 1739 N N . ASN A 1 228 ? 10.765 -20.088 0.474 1.00 78.56 228 ASN A N 1
ATOM 1740 C CA . ASN A 1 228 ? 10.034 -20.550 1.663 1.00 78.56 228 ASN A CA 1
ATOM 1741 C C . ASN A 1 228 ? 9.405 -19.437 2.539 1.00 78.56 228 ASN A C 1
ATOM 1743 O O . ASN A 1 228 ? 8.694 -19.752 3.490 1.00 78.56 228 ASN A O 1
ATOM 1747 N N . CYS A 1 229 ? 9.582 -18.155 2.201 1.00 81.75 229 CYS A N 1
ATOM 1748 C CA . CYS A 1 229 ? 8.910 -17.028 2.852 1.00 81.75 229 CYS A CA 1
ATOM 1749 C C . CYS A 1 229 ? 7.675 -16.577 2.058 1.00 81.75 229 CYS A C 1
ATOM 1751 O O . CYS A 1 229 ? 7.643 -16.630 0.830 1.00 81.75 229 CYS A O 1
ATOM 1753 N N . ASN A 1 230 ? 6.678 -16.026 2.755 1.00 84.00 230 ASN A N 1
ATOM 1754 C CA . ASN A 1 230 ? 5.585 -15.310 2.096 1.00 84.00 230 ASN A CA 1
ATOM 1755 C C . ASN A 1 230 ? 6.081 -13.983 1.498 1.00 84.00 230 ASN A C 1
ATOM 1757 O O . ASN A 1 230 ? 6.763 -13.202 2.169 1.00 84.00 230 ASN A O 1
ATOM 1761 N N . ASP A 1 231 ? 5.681 -13.704 0.256 1.00 88.12 231 ASP A N 1
ATOM 1762 C CA . ASP A 1 231 ? 5.931 -12.432 -0.428 1.00 88.12 231 ASP A CA 1
ATOM 1763 C C . ASP A 1 231 ? 5.415 -11.237 0.391 1.00 88.12 231 ASP A C 1
ATOM 1765 O O . ASP A 1 231 ? 4.275 -11.232 0.873 1.00 88.12 231 ASP A O 1
ATOM 1769 N N . ARG A 1 232 ? 6.213 -10.169 0.477 1.00 90.06 232 ARG A N 1
ATOM 1770 C CA . ARG A 1 232 ? 5.789 -8.892 1.074 1.00 90.06 232 ARG A CA 1
ATOM 1771 C C . ARG A 1 232 ? 5.967 -7.746 0.093 1.00 90.06 232 ARG A C 1
ATOM 1773 O O . ARG A 1 232 ? 6.890 -7.741 -0.714 1.00 90.06 232 ARG A O 1
ATOM 1780 N N . CYS A 1 233 ? 5.089 -6.755 0.177 1.00 90.38 233 CYS A N 1
ATOM 1781 C CA . CYS A 1 233 ? 5.147 -5.539 -0.620 1.00 90.38 233 CYS A CA 1
ATOM 1782 C C . CYS A 1 233 ? 5.059 -4.290 0.254 1.00 90.38 233 CYS A C 1
ATOM 1784 O O . CYS A 1 233 ? 4.275 -4.240 1.200 1.00 90.38 233 CYS A O 1
ATOM 1786 N N . PHE A 1 234 ? 5.806 -3.263 -0.120 1.00 91.94 234 PHE A N 1
ATOM 1787 C CA . PHE A 1 234 ? 5.778 -1.941 0.489 1.00 91.94 234 PHE A CA 1
ATOM 1788 C C . PHE A 1 234 ? 5.514 -0.881 -0.576 1.00 91.94 234 PHE A C 1
ATOM 1790 O O . PHE A 1 234 ? 5.629 -1.140 -1.773 1.00 91.94 234 PHE A O 1
ATOM 1797 N N . GLY A 1 235 ? 5.148 0.320 -0.145 1.00 91.94 235 GLY A N 1
ATOM 1798 C CA . GLY A 1 235 ? 5.009 1.448 -1.047 1.00 91.94 235 GLY A CA 1
ATOM 1799 C C . GLY A 1 235 ? 4.830 2.754 -0.299 1.00 91.94 235 GLY A C 1
ATOM 1800 O O . GLY A 1 235 ? 4.269 2.781 0.796 1.00 91.94 235 GLY A O 1
ATOM 1801 N N . PHE A 1 236 ? 5.339 3.828 -0.883 1.00 93.69 236 PHE A N 1
ATOM 1802 C CA . PHE A 1 236 ? 5.350 5.160 -0.291 1.00 93.69 236 PHE A CA 1
ATOM 1803 C C . PHE A 1 236 ? 5.562 6.227 -1.370 1.00 93.69 236 PHE A C 1
ATOM 1805 O O . PHE A 1 236 ? 5.995 5.951 -2.487 1.00 93.69 236 PHE A O 1
ATOM 1812 N N . VAL A 1 237 ? 5.267 7.478 -1.027 1.00 93.31 237 VAL A N 1
ATOM 1813 C CA . VAL A 1 237 ? 5.702 8.642 -1.813 1.00 93.31 237 VAL A CA 1
ATOM 1814 C C . VAL A 1 237 ? 7.026 9.113 -1.217 1.00 93.31 237 VAL A C 1
ATOM 1816 O O . VAL A 1 237 ? 7.019 9.521 -0.057 1.00 93.31 237 VAL A O 1
ATOM 1819 N N . ARG A 1 238 ? 8.140 9.060 -1.971 1.00 88.50 238 ARG A N 1
ATOM 1820 C CA . ARG A 1 238 ? 9.504 9.319 -1.442 1.00 88.50 238 ARG A CA 1
ATOM 1821 C C . ARG A 1 238 ? 9.599 10.654 -0.698 1.00 88.50 238 ARG A C 1
ATOM 1823 O O . ARG A 1 238 ? 10.035 10.682 0.440 1.00 88.50 238 ARG A O 1
ATOM 1830 N N . SER A 1 239 ? 9.050 11.739 -1.253 1.00 90.00 239 SER A N 1
ATOM 1831 C CA . SER A 1 239 ? 9.054 13.059 -0.591 1.00 90.00 239 SER A CA 1
ATOM 1832 C C . SER A 1 239 ? 8.071 13.203 0.593 1.00 90.00 239 SER A C 1
ATOM 1834 O O . SER A 1 239 ? 7.670 14.322 0.906 1.00 90.00 239 SER A O 1
ATOM 1836 N N . GLN A 1 240 ? 7.568 12.106 1.161 1.00 92.75 240 GLN A N 1
ATOM 1837 C CA . GLN A 1 240 ? 6.673 12.053 2.331 1.00 92.75 240 GLN A CA 1
ATOM 1838 C C . GLN A 1 240 ? 7.063 10.924 3.301 1.00 92.75 240 GLN A C 1
ATOM 1840 O O . GLN A 1 240 ? 6.370 10.731 4.294 1.00 92.75 240 GLN A O 1
ATOM 1845 N N . ASP A 1 241 ? 8.102 10.145 2.988 1.00 89.06 241 ASP A N 1
ATOM 1846 C CA . ASP A 1 241 ? 8.603 9.082 3.852 1.00 89.06 241 ASP A CA 1
ATOM 1847 C C . ASP A 1 241 ? 9.898 9.552 4.507 1.00 89.06 241 ASP A C 1
ATOM 1849 O O . ASP A 1 241 ? 10.917 9.701 3.841 1.00 89.06 241 ASP A O 1
ATOM 1853 N N . GLU A 1 242 ? 9.849 9.819 5.806 1.00 86.06 242 GLU A N 1
ATOM 1854 C CA . GLU A 1 242 ? 11.023 10.251 6.571 1.00 86.06 242 GLU A CA 1
ATOM 1855 C C . GLU A 1 242 ? 11.926 9.071 6.965 1.00 86.06 242 GLU A C 1
ATOM 1857 O O . GLU A 1 242 ? 13.041 9.289 7.429 1.00 86.06 242 GLU A O 1
ATOM 1862 N N . GLN A 1 243 ? 11.453 7.821 6.833 1.00 85.69 243 GLN A N 1
ATOM 1863 C CA . GLN A 1 243 ? 12.163 6.629 7.318 1.00 85.69 243 GLN A CA 1
ATOM 1864 C C . GLN A 1 243 ? 12.027 5.416 6.364 1.00 85.69 243 GLN A C 1
ATOM 1866 O O . GLN A 1 243 ? 11.654 4.321 6.811 1.00 85.69 243 GLN A O 1
ATOM 1871 N N . PRO A 1 244 ? 12.352 5.563 5.059 1.00 88.62 244 PRO A N 1
ATOM 1872 C CA . PRO A 1 244 ? 12.196 4.492 4.072 1.00 88.62 244 PRO A CA 1
ATOM 1873 C C . PRO A 1 244 ? 13.028 3.248 4.431 1.00 88.62 244 PRO A C 1
ATOM 1875 O O . PRO A 1 244 ? 12.529 2.126 4.322 1.00 88.62 244 PRO A O 1
ATOM 1878 N N . GLU A 1 245 ? 14.244 3.434 4.962 1.00 88.62 245 GLU A N 1
ATOM 1879 C CA . GLU A 1 245 ? 15.103 2.348 5.450 1.00 88.62 245 GLU A CA 1
ATOM 1880 C C . GLU A 1 245 ? 14.402 1.502 6.525 1.00 88.62 245 GLU A C 1
ATOM 1882 O O . GLU A 1 245 ? 14.241 0.291 6.373 1.00 88.62 245 GLU A O 1
ATOM 1887 N N . ARG A 1 246 ? 13.912 2.135 7.604 1.00 88.38 246 ARG A N 1
ATOM 1888 C CA . ARG A 1 246 ? 13.221 1.438 8.705 1.00 88.38 246 ARG A CA 1
ATOM 1889 C C . ARG A 1 246 ? 11.967 0.719 8.215 1.00 88.38 246 ARG A C 1
ATOM 1891 O O . ARG A 1 246 ? 11.678 -0.386 8.680 1.00 88.38 246 ARG A O 1
ATOM 1898 N N . ARG A 1 247 ? 11.241 1.304 7.255 1.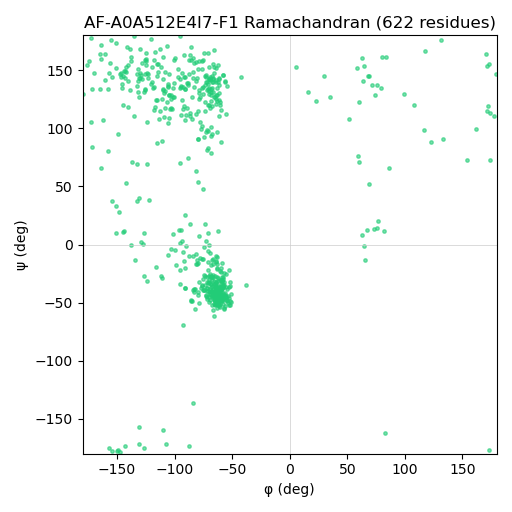00 90.38 247 ARG A N 1
ATOM 1899 C CA . ARG A 1 247 ? 10.084 0.658 6.621 1.00 90.38 247 ARG A CA 1
ATOM 1900 C C . ARG A 1 247 ? 10.499 -0.634 5.916 1.00 90.38 247 ARG A C 1
ATOM 1902 O O . ARG A 1 247 ? 9.856 -1.659 6.131 1.00 90.38 247 ARG A O 1
ATOM 1909 N N . PHE A 1 248 ? 11.588 -0.623 5.148 1.00 90.88 248 PHE A N 1
ATOM 1910 C CA . PHE A 1 248 ? 12.112 -1.816 4.476 1.00 90.88 248 PHE A CA 1
ATOM 1911 C C . PHE A 1 248 ? 12.708 -2.851 5.445 1.00 90.88 248 PHE A C 1
ATOM 1913 O O . PHE A 1 248 ? 12.374 -4.033 5.348 1.00 90.88 248 PHE A O 1
ATOM 1920 N N . ARG A 1 249 ? 13.472 -2.432 6.462 1.00 88.62 249 ARG A N 1
ATOM 1921 C CA . ARG A 1 249 ? 13.933 -3.315 7.553 1.00 88.62 249 ARG A CA 1
ATOM 1922 C C . ARG A 1 249 ? 12.756 -4.031 8.240 1.00 88.62 249 ARG A C 1
ATOM 1924 O O . ARG A 1 249 ? 12.834 -5.224 8.534 1.00 88.62 249 ARG A O 1
ATOM 1931 N N . ASN A 1 250 ? 11.626 -3.343 8.429 1.00 87.62 250 ASN A N 1
ATOM 1932 C CA . ASN A 1 250 ? 10.405 -3.942 8.977 1.00 87.62 250 ASN A CA 1
ATOM 1933 C C . ASN A 1 250 ? 9.666 -4.860 7.982 1.00 87.62 250 ASN A C 1
ATOM 1935 O O . ASN A 1 250 ? 9.020 -5.814 8.421 1.00 87.62 250 ASN A O 1
ATOM 1939 N N . VAL A 1 251 ? 9.795 -4.650 6.665 1.00 89.12 251 VAL A N 1
ATOM 1940 C CA . VAL A 1 251 ? 9.333 -5.617 5.648 1.00 89.12 251 VAL A CA 1
ATOM 1941 C C . VAL A 1 251 ? 10.090 -6.935 5.797 1.00 89.12 251 VAL A C 1
ATOM 1943 O O . VAL A 1 251 ? 9.435 -7.971 5.915 1.00 89.12 251 VAL A O 1
ATOM 1946 N N . LEU A 1 252 ? 11.426 -6.899 5.875 1.00 87.94 252 LEU A N 1
ATOM 1947 C CA . LEU A 1 252 ? 12.260 -8.094 6.073 1.00 87.94 252 LEU A CA 1
ATOM 1948 C C . LEU A 1 252 ? 11.898 -8.824 7.375 1.00 87.94 252 LEU A C 1
ATOM 1950 O O . LEU A 1 252 ? 11.586 -10.017 7.342 1.00 87.94 252 LEU A O 1
ATOM 1954 N N . ARG A 1 253 ? 11.784 -8.099 8.499 1.00 86.44 253 ARG A N 1
ATOM 1955 C CA . ARG A 1 253 ? 11.345 -8.695 9.776 1.00 86.44 253 ARG A CA 1
ATOM 1956 C C . ARG A 1 253 ? 9.954 -9.343 9.665 1.00 86.44 253 ARG A C 1
ATOM 1958 O O . ARG A 1 253 ? 9.735 -10.414 10.221 1.00 86.44 253 ARG A O 1
ATOM 1965 N N . SER A 1 254 ? 9.032 -8.772 8.880 1.00 83.75 254 SER A N 1
ATOM 1966 C CA . SER A 1 254 ? 7.704 -9.367 8.617 1.00 83.75 254 SER A CA 1
ATOM 1967 C C . SER A 1 254 ? 7.717 -10.618 7.715 1.00 83.75 254 SER A C 1
ATOM 1969 O O . SER A 1 254 ? 6.665 -11.237 7.516 1.00 83.75 254 SER A O 1
ATOM 1971 N N . GLN A 1 255 ? 8.873 -10.994 7.157 1.00 85.19 255 GLN A N 1
ATOM 1972 C CA . GLN A 1 255 ? 9.117 -12.260 6.445 1.00 85.19 255 GLN A CA 1
ATOM 1973 C C . GLN A 1 255 ? 9.834 -13.304 7.313 1.00 85.19 255 GLN A C 1
ATOM 1975 O O . GLN A 1 255 ? 10.020 -14.426 6.850 1.00 85.19 255 GLN A O 1
ATOM 1980 N N . GLY A 1 256 ? 10.235 -12.948 8.541 1.00 84.50 256 GLY A N 1
ATOM 1981 C CA . GLY A 1 256 ? 11.158 -13.748 9.350 1.00 84.50 256 GLY A CA 1
ATOM 1982 C C . GLY A 1 256 ? 12.618 -13.646 8.889 1.00 84.50 256 GLY A C 1
ATOM 1983 O O . GLY A 1 256 ? 13.435 -14.465 9.296 1.00 84.50 256 GLY A O 1
ATOM 1984 N N . LEU A 1 257 ? 12.954 -12.669 8.037 1.00 83.69 257 LEU A N 1
ATOM 1985 C CA . LEU A 1 257 ? 14.311 -12.468 7.529 1.00 83.69 257 LEU A CA 1
ATOM 1986 C C . LEU A 1 257 ? 15.113 -11.548 8.472 1.00 83.69 257 LEU A C 1
ATOM 1988 O O . LEU A 1 257 ? 14.569 -10.532 8.924 1.00 83.69 257 LEU A O 1
ATOM 1992 N N . PRO A 1 258 ? 16.399 -11.845 8.738 1.00 82.31 258 PRO A N 1
ATOM 1993 C CA . PRO A 1 258 ? 17.298 -10.944 9.450 1.00 82.31 258 PRO A CA 1
ATOM 1994 C C . PRO A 1 258 ? 17.441 -9.589 8.756 1.00 82.31 258 PRO A C 1
ATOM 1996 O O . PRO A 1 258 ? 17.468 -9.485 7.531 1.00 82.31 258 PRO A O 1
ATOM 1999 N N . VAL A 1 259 ? 17.593 -8.538 9.560 1.00 77.81 259 VAL A N 1
ATOM 2000 C CA . VAL A 1 259 ? 17.730 -7.152 9.079 1.00 77.81 259 VAL A CA 1
ATOM 2001 C C . VAL A 1 259 ? 19.085 -6.905 8.395 1.00 77.81 259 VAL A C 1
ATOM 2003 O O . VAL A 1 259 ? 19.205 -5.994 7.583 1.00 77.81 259 VAL A O 1
ATOM 2006 N N . SER A 1 260 ? 20.087 -7.734 8.697 1.00 77.12 260 SER A N 1
ATOM 2007 C CA . SER A 1 260 ? 21.439 -7.718 8.126 1.00 77.12 260 SER A CA 1
ATOM 2008 C C . SER A 1 260 ? 21.613 -8.581 6.867 1.00 77.12 260 SER A C 1
ATOM 2010 O O . SER A 1 260 ? 22.711 -8.622 6.318 1.00 77.12 260 SER A O 1
ATOM 2012 N N . GLN A 1 261 ? 20.573 -9.290 6.410 1.00 77.69 261 GLN A N 1
ATOM 2013 C CA . GLN A 1 261 ? 20.678 -10.196 5.263 1.00 77.69 261 GLN A CA 1
ATOM 2014 C C . GLN A 1 261 ? 20.909 -9.427 3.954 1.00 77.69 261 GLN A C 1
ATOM 2016 O O . GLN A 1 261 ? 20.162 -8.504 3.624 1.00 77.69 261 GLN A O 1
ATOM 2021 N N . THR A 1 262 ? 21.902 -9.848 3.167 1.00 84.56 262 THR A N 1
ATOM 2022 C CA . THR A 1 262 ? 22.199 -9.248 1.858 1.00 84.56 262 THR A CA 1
ATOM 2023 C C . THR A 1 262 ? 21.037 -9.460 0.888 1.00 84.56 262 THR A C 1
ATOM 2025 O O . THR A 1 262 ? 20.621 -10.592 0.626 1.00 84.56 262 THR A O 1
ATOM 2028 N N . VAL A 1 263 ? 20.536 -8.368 0.310 1.00 90.38 263 VAL A N 1
ATOM 2029 C CA . VAL A 1 263 ? 19.421 -8.378 -0.648 1.00 90.38 263 VAL A CA 1
ATOM 2030 C C . VAL A 1 263 ? 19.898 -8.021 -2.056 1.00 90.38 263 VAL A C 1
ATOM 2032 O O . VAL A 1 263 ? 20.744 -7.147 -2.232 1.00 90.38 263 VAL A O 1
ATOM 2035 N N . THR A 1 264 ? 19.339 -8.669 -3.080 1.00 91.88 264 THR A N 1
ATOM 2036 C CA . THR A 1 264 ? 19.486 -8.222 -4.477 1.00 91.88 264 THR A CA 1
ATOM 2037 C C . THR A 1 264 ? 18.318 -7.301 -4.819 1.00 91.88 264 THR A C 1
ATOM 2039 O O . THR A 1 264 ? 17.171 -7.748 -4.770 1.00 91.88 264 THR A O 1
ATOM 2042 N N . MET A 1 265 ? 18.588 -6.041 -5.171 1.00 92.81 265 MET A N 1
ATOM 2043 C CA . MET A 1 265 ? 17.567 -5.057 -5.554 1.00 92.81 265 MET A CA 1
ATOM 2044 C C . MET A 1 265 ? 17.534 -4.833 -7.067 1.00 92.81 265 MET A C 1
ATOM 2046 O O . MET A 1 265 ? 18.492 -4.331 -7.654 1.00 92.81 265 MET A O 1
ATOM 2050 N N . LEU A 1 266 ? 16.405 -5.175 -7.689 1.00 93.06 266 LEU A N 1
ATOM 2051 C CA . LEU A 1 266 ? 16.104 -4.893 -9.090 1.00 93.06 266 LEU A CA 1
ATOM 2052 C C . LEU A 1 266 ? 15.390 -3.545 -9.213 1.00 93.06 266 LEU A C 1
ATOM 2054 O O . LEU A 1 266 ? 14.418 -3.305 -8.495 1.00 93.06 266 LEU A O 1
ATOM 2058 N N . THR A 1 267 ? 15.826 -2.708 -10.154 1.00 91.62 267 THR A N 1
ATOM 2059 C CA . THR A 1 267 ? 15.216 -1.394 -10.437 1.00 91.62 267 THR A CA 1
ATOM 2060 C C . THR A 1 267 ? 15.100 -1.133 -11.939 1.00 91.62 267 THR A C 1
ATOM 2062 O O . THR A 1 267 ? 15.810 -1.747 -12.738 1.00 91.62 267 THR A O 1
ATOM 2065 N N . ASP A 1 268 ? 14.244 -0.188 -12.326 1.00 88.81 268 ASP A N 1
ATOM 2066 C CA . ASP A 1 268 ? 14.118 0.324 -13.700 1.00 88.81 268 ASP A CA 1
ATOM 2067 C C . ASP A 1 268 ? 15.352 1.123 -14.178 1.00 88.81 268 ASP A C 1
ATOM 2069 O O . ASP A 1 268 ? 15.493 1.407 -15.372 1.00 88.81 268 ASP A O 1
ATOM 2073 N N . GLY A 1 269 ? 16.243 1.491 -13.251 1.00 85.12 269 GLY A N 1
ATOM 2074 C CA . GLY A 1 269 ? 17.413 2.332 -13.484 1.00 85.12 269 GLY A CA 1
ATOM 2075 C C . GLY A 1 269 ? 17.135 3.836 -13.495 1.00 85.12 269 GLY A C 1
ATOM 2076 O O . GLY A 1 269 ? 18.019 4.595 -13.903 1.00 85.12 269 GLY A O 1
ATOM 2077 N N . GLY A 1 270 ? 15.950 4.292 -13.074 1.00 84.50 270 GLY A N 1
ATOM 2078 C CA . GLY A 1 270 ? 15.601 5.710 -12.956 1.00 84.50 270 GLY A CA 1
ATOM 2079 C C . GLY A 1 270 ? 16.339 6.403 -11.805 1.00 84.50 270 GLY A C 1
ATOM 2080 O O . GLY A 1 270 ? 16.534 5.817 -10.741 1.00 84.50 270 GLY A O 1
ATOM 2081 N N . ASP A 1 271 ? 16.760 7.660 -11.990 1.00 78.12 271 ASP A N 1
ATOM 2082 C CA . ASP A 1 271 ? 17.620 8.375 -11.025 1.00 78.12 271 ASP A CA 1
ATOM 2083 C C . ASP A 1 271 ? 16.997 8.466 -9.616 1.00 78.12 271 ASP A C 1
ATOM 2085 O O . ASP A 1 271 ? 17.690 8.330 -8.604 1.00 78.12 271 ASP A O 1
ATOM 2089 N N . SER A 1 272 ? 15.670 8.628 -9.541 1.00 74.88 272 SER A N 1
ATOM 2090 C CA . SER A 1 272 ? 14.909 8.666 -8.287 1.00 74.88 272 SER A CA 1
ATOM 2091 C C . SER A 1 272 ? 14.873 7.324 -7.549 1.00 74.88 272 SER A C 1
ATOM 2093 O O . SER A 1 272 ? 14.783 7.327 -6.318 1.00 74.88 272 SER A O 1
ATOM 2095 N N . VAL A 1 273 ? 14.971 6.204 -8.273 1.00 77.50 273 VAL A N 1
ATOM 2096 C CA . VAL A 1 273 ? 14.936 4.835 -7.738 1.00 77.50 273 VAL A CA 1
ATOM 2097 C C . VAL A 1 273 ? 16.347 4.333 -7.414 1.00 77.50 273 VAL A C 1
ATOM 2099 O O . VAL A 1 273 ? 16.532 3.700 -6.376 1.00 77.50 273 VAL A O 1
ATOM 2102 N N . ARG A 1 274 ? 17.369 4.676 -8.217 1.00 77.81 274 ARG A N 1
ATOM 2103 C CA . ARG A 1 274 ? 18.774 4.322 -7.921 1.00 77.81 274 ARG A CA 1
ATOM 2104 C C . ARG A 1 274 ? 19.241 4.911 -6.591 1.00 77.81 274 ARG A C 1
ATOM 2106 O O . ARG A 1 274 ? 19.772 4.179 -5.762 1.00 77.81 274 ARG A O 1
ATOM 2113 N N . ALA A 1 275 ? 18.987 6.203 -6.360 1.00 79.25 275 ALA A N 1
ATOM 2114 C CA . ALA A 1 275 ? 19.315 6.857 -5.089 1.00 79.25 275 ALA A CA 1
ATOM 2115 C C . ALA A 1 275 ? 18.608 6.189 -3.893 1.00 79.25 275 ALA A C 1
ATOM 2117 O O . ALA A 1 275 ? 19.199 6.016 -2.830 1.00 79.25 275 ALA A O 1
ATOM 2118 N N . LEU A 1 276 ? 17.362 5.751 -4.092 1.00 84.06 276 LEU A N 1
ATOM 2119 C CA . LEU A 1 276 ? 16.563 5.101 -3.059 1.00 84.06 276 LEU A CA 1
ATOM 2120 C C . LEU A 1 276 ? 17.095 3.711 -2.663 1.00 84.06 276 LEU A C 1
ATOM 2122 O O . LEU A 1 276 ? 16.899 3.314 -1.522 1.00 84.06 276 LEU A O 1
ATOM 2126 N N . VAL A 1 277 ? 17.790 2.964 -3.531 1.00 85.56 277 VAL A N 1
ATOM 2127 C CA . VAL A 1 277 ? 18.364 1.661 -3.126 1.00 85.56 277 VAL A CA 1
ATOM 2128 C C . VAL A 1 277 ? 19.365 1.828 -1.979 1.00 85.56 277 VAL A C 1
ATOM 2130 O O . VAL A 1 277 ? 19.269 1.105 -0.988 1.00 85.56 277 VAL A O 1
ATOM 2133 N N . GLY A 1 278 ? 20.253 2.825 -2.063 1.00 82.56 278 GLY A N 1
ATOM 2134 C CA . GLY A 1 278 ? 21.191 3.147 -0.983 1.00 82.56 278 GLY A CA 1
ATOM 2135 C C . GLY A 1 278 ? 20.492 3.616 0.300 1.00 82.56 278 GLY A C 1
ATOM 2136 O O . GLY A 1 278 ? 20.897 3.224 1.390 1.00 82.56 278 GLY A O 1
ATOM 2137 N N . GLU A 1 279 ? 19.399 4.380 0.172 1.00 85.50 279 GLU A N 1
ATOM 2138 C CA . GLU A 1 279 ? 18.535 4.783 1.298 1.00 85.50 279 GLU A CA 1
ATOM 2139 C C . GLU A 1 279 ? 17.791 3.599 1.947 1.00 85.50 279 GLU A C 1
ATOM 2141 O O . GLU A 1 279 ? 17.406 3.693 3.109 1.00 85.50 279 GLU A O 1
ATOM 2146 N N . LEU A 1 280 ? 17.537 2.504 1.220 1.00 86.62 280 LEU A N 1
ATOM 2147 C CA . LEU A 1 280 ? 16.806 1.337 1.731 1.00 86.62 280 LEU A CA 1
ATOM 2148 C C . LEU A 1 280 ? 17.720 0.272 2.345 1.00 86.62 280 LEU A C 1
ATOM 2150 O O . LEU A 1 280 ? 17.327 -0.375 3.317 1.00 86.62 280 LEU A O 1
ATOM 2154 N N . SER A 1 281 ? 18.899 0.043 1.765 1.00 84.94 281 SER A N 1
ATOM 2155 C CA . SER A 1 281 ? 19.897 -0.895 2.281 1.00 84.94 281 SER A CA 1
ATOM 2156 C C . SER A 1 281 ? 21.274 -0.601 1.663 1.00 84.94 281 SER A C 1
ATOM 2158 O O . SER A 1 281 ? 21.497 -0.933 0.497 1.00 84.94 281 SER A O 1
ATOM 2160 N N . PRO A 1 282 ? 22.231 -0.038 2.427 1.00 81.56 282 PRO A N 1
ATOM 2161 C CA . PRO A 1 282 ? 23.578 0.259 1.926 1.00 81.56 282 PRO A CA 1
ATOM 2162 C C . PRO A 1 282 ? 24.358 -0.964 1.416 1.00 81.56 282 PRO A C 1
ATOM 2164 O O . PRO A 1 282 ? 25.260 -0.821 0.599 1.00 81.56 282 PRO A O 1
ATOM 2167 N N . SER A 1 283 ? 24.007 -2.169 1.878 1.00 82.19 283 SER A N 1
ATOM 2168 C CA . SER A 1 283 ? 24.624 -3.444 1.476 1.00 82.19 283 SER A CA 1
ATOM 2169 C C . SER A 1 283 ? 23.859 -4.175 0.360 1.00 82.19 283 SER A C 1
ATOM 2171 O O . SER A 1 283 ? 24.104 -5.358 0.120 1.00 82.19 283 SER A O 1
ATOM 2173 N N . ALA A 1 284 ? 22.903 -3.518 -0.304 1.00 86.88 284 ALA A N 1
ATOM 2174 C CA . ALA A 1 284 ? 22.147 -4.116 -1.399 1.00 86.88 284 ALA A CA 1
ATOM 2175 C C . ALA A 1 284 ? 23.002 -4.328 -2.656 1.00 86.88 284 ALA A C 1
ATOM 2177 O O . ALA A 1 284 ? 23.633 -3.404 -3.167 1.00 86.88 284 ALA A O 1
ATOM 2178 N N . VAL A 1 285 ? 22.920 -5.527 -3.236 1.00 89.88 285 VAL A N 1
ATOM 2179 C CA . VAL A 1 285 ? 23.435 -5.790 -4.584 1.00 89.88 285 VAL A CA 1
ATOM 2180 C C . VAL A 1 285 ? 22.433 -5.230 -5.591 1.00 89.88 285 VAL A C 1
ATOM 2182 O O . VAL A 1 285 ? 21.358 -5.800 -5.794 1.00 89.88 285 VAL A O 1
ATOM 2185 N N . THR A 1 286 ? 22.765 -4.103 -6.215 1.00 90.94 286 THR A N 1
ATOM 2186 C CA . THR A 1 286 ? 21.972 -3.502 -7.292 1.00 90.94 286 THR A CA 1
ATOM 2187 C C . THR A 1 286 ? 21.986 -4.365 -8.554 1.00 90.94 286 THR A C 1
ATOM 2189 O O . THR A 1 286 ? 22.977 -5.007 -8.898 1.00 90.94 2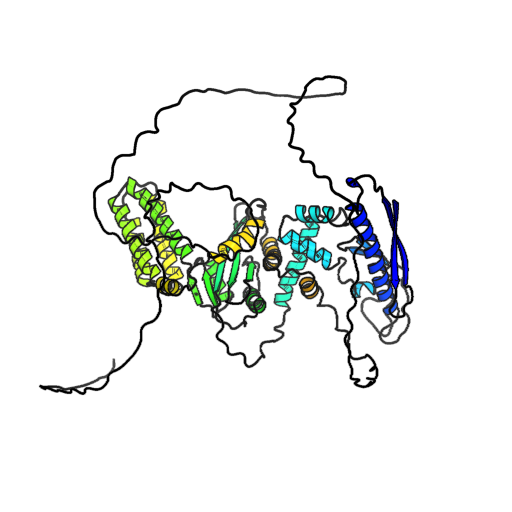86 THR A O 1
ATOM 2192 N N . MET A 1 287 ? 20.865 -4.372 -9.273 1.00 93.25 287 MET A N 1
ATOM 2193 C CA . MET A 1 287 ? 20.764 -4.920 -10.622 1.00 93.25 287 MET A CA 1
ATOM 2194 C C . MET A 1 287 ? 19.763 -4.108 -11.448 1.00 93.25 287 MET A C 1
ATOM 2196 O O . MET A 1 287 ? 18.651 -3.819 -10.998 1.00 93.25 287 MET A O 1
ATOM 2200 N N . LEU A 1 288 ? 20.139 -3.774 -12.679 1.00 94.31 288 LEU A N 1
ATOM 2201 C CA . LEU A 1 288 ? 19.240 -3.164 -13.650 1.00 94.31 288 LEU A CA 1
ATOM 2202 C C . LEU A 1 288 ? 18.269 -4.216 -14.207 1.00 94.31 288 LEU A C 1
ATOM 2204 O O . LEU A 1 288 ? 18.676 -5.329 -14.545 1.00 94.31 288 LEU A O 1
ATOM 2208 N N . ASP A 1 289 ? 16.988 -3.873 -14.308 1.00 93.06 289 ASP A N 1
ATOM 2209 C CA . ASP A 1 289 ? 15.940 -4.756 -14.821 1.00 93.06 289 ASP A CA 1
ATOM 2210 C C . ASP A 1 289 ? 16.066 -5.012 -16.331 1.00 93.06 289 ASP A C 1
ATOM 2212 O O . ASP A 1 289 ? 15.920 -4.105 -17.156 1.00 93.06 289 ASP A O 1
ATOM 2216 N N . TRP A 1 290 ? 16.235 -6.284 -16.704 1.00 95.19 290 TRP A N 1
ATOM 2217 C CA . TRP A 1 290 ? 16.310 -6.703 -18.102 1.00 95.19 290 TRP A CA 1
ATOM 2218 C C . TRP A 1 290 ? 15.064 -6.344 -18.928 1.00 95.19 290 TRP A C 1
ATOM 2220 O O . TRP A 1 290 ? 15.184 -6.058 -20.118 1.00 95.19 290 TRP A O 1
ATOM 2230 N N . PHE A 1 291 ? 13.870 -6.307 -18.331 1.00 90.81 291 PHE A N 1
ATOM 2231 C CA . PHE A 1 291 ? 12.652 -5.883 -19.031 1.00 90.81 291 PHE A CA 1
ATOM 2232 C C . PHE A 1 291 ? 12.695 -4.395 -19.398 1.00 90.81 291 PHE A C 1
ATOM 2234 O O . PHE A 1 291 ? 12.326 -4.034 -20.514 1.00 90.81 291 PHE A O 1
ATOM 2241 N N . HIS A 1 292 ? 13.212 -3.541 -18.512 1.00 90.00 292 HIS A N 1
ATOM 2242 C CA . HIS A 1 292 ? 13.368 -2.111 -18.780 1.00 90.00 292 HIS A CA 1
ATOM 2243 C C . HIS A 1 292 ? 14.457 -1.828 -19.830 1.00 90.00 292 HIS A C 1
ATOM 2245 O O . HIS A 1 292 ? 14.278 -0.938 -20.666 1.00 90.00 292 HIS A O 1
ATOM 2251 N N . ILE A 1 293 ? 15.524 -2.636 -19.871 1.00 94.25 293 ILE A N 1
ATOM 2252 C CA . ILE A 1 293 ? 16.503 -2.641 -20.973 1.00 94.25 293 ILE A CA 1
ATOM 2253 C C . ILE A 1 293 ? 15.829 -3.056 -22.291 1.00 94.25 293 ILE A C 1
ATOM 2255 O O . ILE A 1 293 ? 15.874 -2.315 -23.275 1.00 94.25 293 ILE A O 1
ATOM 2259 N N . ALA A 1 294 ? 15.170 -4.219 -22.311 1.00 93.75 294 ALA A N 1
ATOM 2260 C CA . ALA A 1 294 ? 14.542 -4.775 -23.507 1.00 93.75 294 ALA A CA 1
ATOM 2261 C C . ALA A 1 294 ? 13.463 -3.842 -24.079 1.00 93.75 294 ALA A C 1
ATOM 2263 O O . ALA A 1 294 ? 13.464 -3.575 -25.274 1.00 93.75 294 ALA A O 1
ATOM 2264 N N . MET A 1 295 ? 12.606 -3.261 -23.235 1.00 92.06 295 MET A N 1
ATOM 2265 C CA . MET A 1 295 ? 11.569 -2.311 -23.651 1.00 92.06 295 MET A CA 1
ATOM 2266 C C . MET A 1 295 ? 12.148 -1.075 -24.364 1.00 92.06 295 MET A C 1
ATOM 2268 O O . MET A 1 295 ? 11.568 -0.607 -25.346 1.00 92.06 295 MET A O 1
ATOM 2272 N N . ARG A 1 296 ? 13.303 -0.558 -23.916 1.00 94.00 296 ARG A N 1
ATOM 2273 C CA . ARG A 1 296 ? 13.989 0.571 -24.573 1.00 94.00 296 ARG A CA 1
ATOM 2274 C C . ARG A 1 296 ? 14.546 0.180 -25.945 1.00 94.00 296 ARG A C 1
ATOM 2276 O O . ARG A 1 296 ? 14.394 0.948 -26.894 1.00 94.00 296 ARG A O 1
ATOM 2283 N N . LEU A 1 297 ? 15.123 -1.017 -26.065 1.00 94.81 297 LEU A N 1
ATOM 2284 C CA . LEU A 1 297 ? 15.620 -1.564 -27.334 1.00 94.81 297 LEU A CA 1
ATOM 2285 C C . LEU A 1 297 ? 14.472 -1.808 -28.332 1.00 94.81 297 LEU A C 1
ATOM 2287 O O . LEU A 1 297 ? 14.516 -1.284 -29.445 1.00 94.81 297 LEU A O 1
ATOM 2291 N N . THR A 1 298 ? 13.385 -2.463 -27.909 1.00 93.75 298 THR A N 1
ATOM 2292 C CA . THR A 1 298 ? 12.182 -2.691 -28.733 1.00 93.75 298 THR A CA 1
ATOM 2293 C C . THR A 1 298 ? 11.535 -1.383 -29.207 1.00 93.75 298 THR A C 1
ATOM 2295 O O . THR A 1 298 ? 10.949 -1.329 -30.293 1.00 93.75 298 THR A O 1
ATOM 2298 N N . GLY A 1 299 ? 11.647 -0.304 -28.422 1.00 94.06 299 GLY A N 1
ATOM 2299 C CA . GLY A 1 299 ? 11.234 1.040 -28.832 1.00 94.06 299 GLY A CA 1
ATOM 2300 C C . GLY A 1 299 ? 12.059 1.586 -30.003 1.00 94.06 299 GLY A C 1
ATOM 2301 O O . GLY A 1 299 ? 11.494 2.148 -30.942 1.00 94.06 299 GLY A O 1
ATOM 2302 N N . LEU A 1 300 ? 13.378 1.373 -29.992 1.00 96.06 300 LEU A N 1
ATOM 2303 C CA . LEU A 1 300 ? 14.281 1.752 -31.086 1.00 96.06 300 LEU A CA 1
ATOM 2304 C C . LEU A 1 300 ? 14.093 0.882 -32.336 1.00 96.06 300 LEU A C 1
ATOM 2306 O O . LEU A 1 300 ? 14.152 1.410 -33.445 1.00 96.06 300 LEU A O 1
ATOM 2310 N N . GLU A 1 301 ? 13.751 -0.401 -32.187 1.00 93.81 301 GLU A N 1
ATOM 2311 C CA . GLU A 1 301 ? 13.344 -1.244 -33.322 1.00 93.81 301 GLU A CA 1
ATOM 2312 C C . GLU A 1 301 ? 12.134 -0.670 -34.078 1.00 93.81 301 GLU A C 1
ATOM 2314 O O . GLU A 1 301 ? 12.084 -0.763 -35.305 1.00 93.81 301 GLU A O 1
ATOM 2319 N N . GLN A 1 302 ? 11.164 -0.046 -33.393 1.00 94.19 302 GLN A N 1
ATOM 2320 C CA . GLN A 1 302 ? 10.022 0.573 -34.086 1.00 94.19 302 GLN A CA 1
ATOM 2321 C C . GLN A 1 302 ? 10.450 1.802 -34.898 1.00 94.19 302 GLN A C 1
ATOM 2323 O O . GLN A 1 302 ? 9.958 1.999 -36.011 1.00 94.19 302 GLN A O 1
ATOM 2328 N N . TYR A 1 303 ? 11.406 2.594 -34.399 1.00 95.12 303 TYR A N 1
ATOM 2329 C CA . TYR A 1 303 ? 12.012 3.666 -35.192 1.00 95.12 303 TYR A CA 1
ATOM 2330 C C . TYR A 1 303 ? 12.800 3.115 -36.386 1.00 95.12 303 TYR A C 1
ATOM 2332 O O . TYR A 1 303 ? 12.708 3.686 -37.468 1.00 95.12 303 TYR A O 1
ATOM 2340 N N . ALA A 1 304 ? 13.500 1.984 -36.241 1.00 93.56 304 ALA A N 1
ATOM 2341 C CA . ALA A 1 304 ? 14.193 1.334 -37.354 1.00 93.56 304 ALA A CA 1
ATOM 2342 C C . ALA A 1 304 ? 13.222 0.825 -38.435 1.00 93.56 304 ALA A C 1
ATOM 2344 O O . ALA A 1 304 ? 13.470 1.010 -39.624 1.00 93.56 304 ALA A O 1
ATOM 2345 N N . ARG A 1 305 ? 12.076 0.250 -38.041 1.00 94.00 305 ARG A N 1
ATOM 2346 C CA . ARG A 1 305 ? 10.990 -0.124 -38.970 1.00 94.00 305 ARG A CA 1
ATOM 2347 C C . ARG A 1 305 ? 10.404 1.097 -39.684 1.00 94.00 305 ARG A C 1
ATOM 2349 O O . ARG A 1 305 ? 10.124 1.024 -40.875 1.00 94.00 305 ARG A O 1
ATOM 2356 N N . GLY A 1 306 ? 10.259 2.226 -38.988 1.00 93.62 306 GLY A N 1
ATOM 2357 C CA . GLY A 1 306 ? 9.870 3.498 -39.603 1.00 93.62 306 GLY A CA 1
ATOM 2358 C C . GLY A 1 306 ? 10.903 3.994 -40.619 1.00 93.62 306 GLY A C 1
ATOM 2359 O O . GLY A 1 306 ? 10.558 4.246 -41.770 1.00 93.62 306 GLY A O 1
ATOM 2360 N N . LEU A 1 307 ? 12.175 4.058 -40.217 1.00 95.00 307 LEU A N 1
ATOM 2361 C CA . LEU A 1 307 ? 13.297 4.488 -41.055 1.00 95.00 307 LEU A CA 1
ATOM 2362 C C . LEU A 1 307 ? 13.434 3.643 -42.331 1.00 95.00 307 LEU A C 1
ATOM 2364 O O . LEU A 1 307 ? 13.744 4.200 -43.379 1.00 95.00 307 LEU A O 1
ATOM 2368 N N . ALA A 1 308 ? 13.129 2.341 -42.281 1.00 95.25 308 ALA A N 1
ATOM 2369 C CA . ALA A 1 308 ? 13.240 1.434 -43.429 1.00 95.25 308 ALA A CA 1
ATOM 2370 C C . ALA A 1 308 ? 12.420 1.864 -44.661 1.00 95.25 308 ALA A C 1
ATOM 2372 O O . ALA A 1 308 ? 12.791 1.525 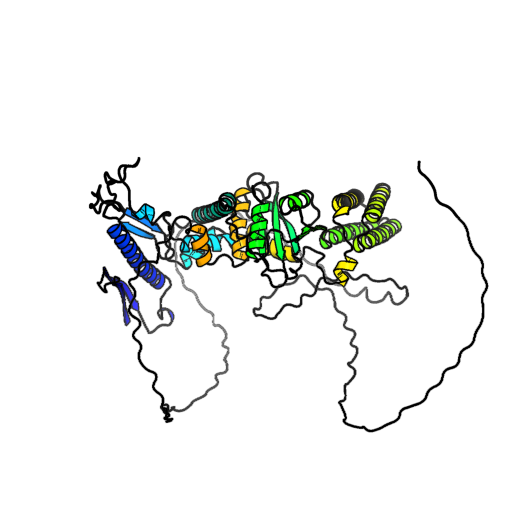-45.781 1.00 95.25 308 ALA A O 1
ATOM 2373 N N . HIS A 1 309 ? 11.352 2.644 -44.467 1.00 94.44 309 HIS A N 1
ATOM 2374 C CA . HIS A 1 309 ? 10.516 3.184 -45.547 1.00 94.44 309 HIS A CA 1
ATOM 2375 C C . HIS A 1 309 ? 11.143 4.403 -46.257 1.00 94.44 309 HIS A C 1
ATOM 2377 O O . HIS A 1 309 ? 10.643 4.825 -47.294 1.00 94.44 309 HIS A O 1
ATOM 2383 N N . HIS A 1 310 ? 12.217 4.979 -45.702 1.00 94.44 310 HIS A N 1
ATOM 2384 C CA . HIS A 1 310 ? 12.887 6.187 -46.208 1.00 94.44 310 HIS A CA 1
ATOM 2385 C C . HIS A 1 310 ? 14.385 5.980 -46.480 1.00 94.44 310 HIS A C 1
ATOM 2387 O O . HIS A 1 310 ? 14.943 6.621 -47.365 1.00 94.44 310 HIS A O 1
ATOM 2393 N N . ASN A 1 311 ? 15.048 5.111 -45.714 1.00 93.88 311 ASN A N 1
ATOM 2394 C CA . ASN A 1 311 ? 16.416 4.660 -45.945 1.00 93.88 311 ASN A CA 1
ATOM 2395 C C . ASN A 1 311 ? 16.566 3.212 -45.418 1.00 93.88 311 ASN A C 1
ATOM 2397 O O . ASN A 1 311 ? 16.792 3.012 -44.219 1.00 93.88 311 ASN A O 1
ATOM 2401 N N . PRO A 1 312 ? 16.418 2.186 -46.280 1.00 93.81 312 PRO A N 1
ATOM 2402 C CA . PRO A 1 312 ? 16.480 0.785 -45.860 1.00 93.81 312 PRO A CA 1
ATOM 2403 C C . PRO A 1 312 ? 17.891 0.330 -45.459 1.00 93.81 312 PRO A C 1
ATOM 2405 O O . PRO A 1 312 ? 18.019 -0.565 -44.624 1.00 93.81 312 PRO A O 1
ATOM 2408 N N . VAL A 1 313 ? 18.943 0.955 -46.002 1.00 94.81 313 VAL A N 1
ATOM 2409 C CA . VAL A 1 313 ? 20.346 0.635 -45.680 1.00 94.81 313 VAL A CA 1
ATOM 2410 C C . VAL A 1 313 ? 20.650 1.028 -44.235 1.00 94.81 313 VAL A C 1
ATOM 2412 O O . VAL A 1 313 ? 21.068 0.189 -43.437 1.00 94.81 313 VAL A O 1
ATOM 2415 N N . GLU A 1 314 ? 20.339 2.270 -43.863 1.00 93.81 314 GLU A N 1
ATOM 2416 C CA . GLU A 1 314 ? 20.566 2.771 -42.502 1.00 93.81 314 GLU A CA 1
ATOM 2417 C C . GLU A 1 314 ? 19.618 2.140 -41.479 1.00 93.81 314 GLU A C 1
ATOM 2419 O O . GLU A 1 314 ? 20.003 1.899 -40.335 1.00 93.81 314 GLU A O 1
ATOM 2424 N N . ALA A 1 315 ? 18.400 1.771 -41.883 1.00 94.81 315 ALA A N 1
ATOM 2425 C CA . ALA A 1 315 ? 17.508 0.984 -41.036 1.00 94.81 315 ALA A CA 1
ATOM 2426 C C . ALA A 1 315 ? 18.072 -0.408 -40.704 1.00 94.81 315 ALA A C 1
ATOM 2428 O O . ALA A 1 315 ? 17.953 -0.855 -39.560 1.00 94.81 315 ALA A O 1
ATOM 2429 N N . LEU A 1 316 ? 18.705 -1.084 -41.669 1.00 95.75 316 LEU A N 1
ATOM 2430 C CA . LEU A 1 316 ? 19.367 -2.373 -41.450 1.00 95.75 316 LEU A CA 1
ATOM 2431 C C . LEU A 1 316 ? 20.644 -2.218 -40.608 1.00 95.75 316 LEU A C 1
ATOM 2433 O O . LEU A 1 316 ? 20.889 -3.026 -39.709 1.00 95.75 316 LEU A O 1
ATOM 2437 N N . ALA A 1 317 ? 21.426 -1.160 -40.842 1.00 94.94 317 ALA A N 1
ATOM 2438 C CA . ALA A 1 317 ? 22.603 -0.838 -40.036 1.00 94.94 317 ALA A CA 1
ATOM 2439 C C . ALA A 1 317 ? 22.226 -0.566 -38.568 1.00 94.94 317 ALA A C 1
ATOM 2441 O O . ALA A 1 317 ? 22.828 -1.139 -37.657 1.00 94.94 317 ALA A O 1
ATOM 2442 N N . LEU A 1 318 ? 21.180 0.233 -38.332 1.00 95.88 318 LEU A N 1
ATOM 2443 C CA . LEU A 1 318 ? 20.584 0.487 -37.017 1.00 95.88 318 LEU A CA 1
ATOM 2444 C C . LEU A 1 318 ? 20.128 -0.815 -36.335 1.00 95.88 318 LEU A C 1
ATOM 2446 O O . LEU A 1 318 ? 20.455 -1.024 -35.169 1.00 95.88 318 LEU A O 1
ATOM 2450 N N . GLN A 1 319 ? 19.438 -1.714 -37.047 1.00 96.12 319 GLN A N 1
ATOM 2451 C CA . GLN A 1 319 ? 19.015 -3.014 -36.501 1.00 96.12 319 GLN A CA 1
ATOM 2452 C C . GLN A 1 319 ? 20.211 -3.870 -36.062 1.00 96.12 319 GLN A C 1
ATOM 2454 O O . GLN A 1 319 ? 20.289 -4.243 -34.892 1.00 96.12 319 GLN A O 1
ATOM 2459 N N . HIS A 1 320 ? 21.191 -4.105 -36.942 1.00 96.50 320 HIS A N 1
ATOM 2460 C CA . HIS A 1 320 ? 22.388 -4.881 -36.593 1.00 96.50 320 HIS A CA 1
ATOM 2461 C C . HIS A 1 320 ? 23.184 -4.248 -35.429 1.00 96.50 320 HIS A C 1
ATOM 2463 O O . HIS A 1 320 ? 23.757 -4.964 -34.605 1.00 96.50 320 HIS A O 1
ATOM 2469 N N . ARG A 1 321 ? 23.222 -2.912 -35.312 1.00 96.69 321 ARG A N 1
ATOM 2470 C CA . ARG A 1 321 ? 23.870 -2.214 -34.184 1.00 96.69 321 ARG A CA 1
ATOM 2471 C C . ARG A 1 321 ? 23.105 -2.414 -32.868 1.00 96.69 321 ARG A C 1
ATOM 2473 O O . ARG A 1 321 ? 23.738 -2.701 -31.850 1.00 96.69 321 ARG A O 1
ATOM 2480 N N . LEU A 1 322 ? 21.771 -2.340 -32.885 1.00 97.12 322 LEU A N 1
ATOM 2481 C CA . LEU A 1 322 ? 20.919 -2.622 -31.719 1.00 97.12 322 LEU A CA 1
ATOM 2482 C C . LEU A 1 322 ? 21.061 -4.076 -31.244 1.00 97.12 322 LEU A C 1
ATOM 2484 O O . LEU A 1 322 ? 21.253 -4.297 -30.049 1.00 97.12 322 LEU A O 1
ATOM 2488 N N . GLU A 1 323 ? 21.066 -5.052 -32.160 1.00 96.62 323 GLU A N 1
ATOM 2489 C CA . GLU A 1 323 ? 21.313 -6.471 -31.847 1.00 96.62 323 GLU A CA 1
ATOM 2490 C C . GLU A 1 323 ? 22.662 -6.672 -31.133 1.00 96.62 323 GLU A C 1
ATOM 2492 O O . GLU A 1 323 ? 22.757 -7.416 -30.153 1.00 96.62 323 GLU A O 1
ATOM 2497 N N . ARG A 1 324 ? 23.721 -5.980 -31.581 1.00 97.12 324 ARG A N 1
ATOM 2498 C CA . ARG A 1 324 ? 25.052 -6.054 -30.952 1.00 97.12 324 ARG A CA 1
ATOM 2499 C C . ARG A 1 324 ? 25.085 -5.405 -29.568 1.00 97.12 324 ARG A C 1
ATOM 2501 O O . ARG A 1 324 ? 25.695 -5.980 -28.668 1.00 97.12 324 ARG A O 1
ATOM 2508 N N . ILE A 1 325 ? 24.413 -4.268 -29.369 1.00 97.75 325 ILE A N 1
ATOM 2509 C CA . ILE A 1 325 ? 24.265 -3.639 -28.043 1.00 97.75 325 ILE A CA 1
ATOM 2510 C C . ILE A 1 325 ? 23.495 -4.578 -27.103 1.00 97.75 325 ILE A C 1
ATOM 2512 O O . ILE A 1 325 ? 23.967 -4.868 -26.005 1.00 97.75 325 ILE A O 1
ATOM 2516 N N . GLN A 1 326 ? 22.363 -5.131 -27.549 1.00 96.94 326 GLN A N 1
ATOM 2517 C CA . GLN A 1 326 ? 21.575 -6.103 -26.786 1.00 96.94 326 GLN A CA 1
ATOM 2518 C C . GLN A 1 326 ? 22.405 -7.329 -26.388 1.00 96.94 326 GLN A C 1
ATOM 2520 O O . GLN A 1 326 ? 22.326 -7.777 -25.244 1.00 96.94 326 GLN A O 1
ATOM 2525 N N . TRP A 1 327 ? 23.217 -7.864 -27.306 1.00 97.44 327 TRP A N 1
ATOM 2526 C CA . TRP A 1 327 ? 24.074 -9.019 -27.038 1.00 97.44 327 TRP A CA 1
ATOM 2527 C C . TRP A 1 327 ? 25.130 -8.723 -25.965 1.00 97.44 327 TRP A C 1
ATOM 2529 O O . TRP A 1 327 ? 25.331 -9.553 -25.078 1.00 97.44 327 TRP A O 1
ATOM 2539 N N . ARG A 1 328 ? 25.771 -7.546 -26.009 1.00 97.81 328 ARG A N 1
ATOM 2540 C CA . ARG A 1 328 ? 26.755 -7.113 -24.999 1.00 97.81 328 ARG A CA 1
ATOM 2541 C C . ARG A 1 328 ? 26.099 -6.954 -23.625 1.00 97.81 328 ARG A C 1
ATOM 2543 O O . ARG A 1 328 ? 26.516 -7.609 -22.670 1.00 97.81 328 ARG A O 1
ATOM 2550 N N . LEU A 1 329 ? 24.983 -6.223 -23.559 1.00 97.62 329 LEU A N 1
ATOM 2551 C CA . LEU A 1 329 ? 24.185 -6.060 -22.338 1.00 97.62 329 LEU A CA 1
ATOM 2552 C C . LEU A 1 329 ? 23.753 -7.411 -21.745 1.00 97.62 329 LEU A C 1
ATOM 2554 O O . LEU A 1 329 ? 23.917 -7.630 -20.550 1.00 97.62 329 LEU A O 1
ATOM 2558 N N . TRP A 1 330 ? 23.265 -8.349 -22.566 1.00 97.31 330 TRP A N 1
ATOM 2559 C CA . TRP A 1 330 ? 22.826 -9.685 -22.126 1.00 97.31 330 TRP A CA 1
ATOM 2560 C C . TRP A 1 330 ? 23.945 -10.513 -21.471 1.00 97.31 330 TRP A C 1
ATOM 2562 O O . TRP A 1 330 ? 23.681 -11.316 -20.571 1.00 97.31 330 TRP A O 1
ATOM 2572 N N . HIS A 1 331 ? 25.196 -10.306 -21.883 1.00 96.69 331 HIS A N 1
ATOM 2573 C CA . HIS A 1 331 ? 26.369 -10.968 -21.309 1.00 96.69 331 HIS A CA 1
ATOM 2574 C C . HIS A 1 331 ? 27.046 -10.159 -20.188 1.00 96.69 331 HIS A C 1
ATOM 2576 O O . HIS A 1 331 ? 28.014 -10.644 -19.603 1.00 96.69 331 HIS A O 1
ATOM 2582 N N . GLY A 1 332 ? 26.498 -9.001 -19.804 1.00 95.31 332 GLY A N 1
ATOM 2583 C CA . GLY A 1 332 ? 27.042 -8.152 -18.738 1.00 95.31 332 GLY A CA 1
ATOM 2584 C C . GLY A 1 332 ? 28.273 -7.350 -19.153 1.00 95.31 332 GLY A C 1
ATOM 2585 O O . GLY A 1 332 ? 29.046 -6.945 -18.297 1.00 95.31 332 GLY A O 1
ATOM 2586 N N . ASP A 1 333 ? 28.466 -7.164 -20.456 1.00 96.31 333 ASP A N 1
ATOM 2587 C CA . ASP A 1 333 ? 29.589 -6.444 -21.049 1.00 96.31 333 ASP A CA 1
ATOM 2588 C C . ASP A 1 333 ? 29.218 -4.954 -21.153 1.00 96.31 333 ASP A C 1
ATOM 2590 O O . ASP A 1 333 ? 28.778 -4.470 -22.200 1.00 96.31 333 ASP A O 1
ATOM 2594 N N . SER A 1 334 ? 29.239 -4.268 -20.003 1.00 94.75 334 SER A N 1
ATOM 2595 C CA . SER A 1 334 ? 28.701 -2.913 -19.821 1.00 94.75 334 SER A CA 1
ATOM 2596 C C . SER A 1 334 ? 29.429 -1.866 -20.653 1.00 94.75 334 SER A C 1
ATOM 2598 O O . SER A 1 334 ? 28.789 -1.036 -21.294 1.00 94.75 334 SER A O 1
ATOM 2600 N N . ASP A 1 335 ? 30.754 -1.909 -20.663 1.00 95.38 335 ASP A N 1
ATOM 2601 C CA . ASP A 1 335 ? 31.575 -0.767 -21.075 1.00 95.38 335 ASP A CA 1
ATOM 2602 C C . ASP A 1 335 ? 31.623 -0.680 -22.607 1.00 95.38 335 ASP A C 1
ATOM 2604 O O . ASP A 1 335 ? 31.357 0.356 -23.214 1.00 95.38 335 ASP A O 1
ATOM 2608 N N . GLU A 1 336 ? 31.793 -1.831 -23.248 1.00 97.38 336 GLU A N 1
ATOM 2609 C CA . GLU A 1 336 ? 31.630 -2.038 -24.687 1.00 97.38 336 GLU A CA 1
ATOM 2610 C C . GLU A 1 336 ? 30.167 -1.833 -25.149 1.00 97.38 336 GLU A C 1
ATOM 2612 O O . GLU A 1 336 ? 29.927 -1.417 -26.286 1.00 97.38 336 GLU A O 1
ATOM 2617 N N . ALA A 1 337 ? 29.162 -2.049 -24.286 1.00 97.19 337 ALA A N 1
ATOM 2618 C CA . ALA A 1 337 ? 27.782 -1.645 -24.584 1.00 97.19 337 ALA A CA 1
ATOM 2619 C C . ALA A 1 337 ? 27.586 -0.118 -24.524 1.00 97.19 337 ALA A C 1
ATOM 2621 O O . ALA A 1 337 ? 26.861 0.419 -25.366 1.00 97.19 337 ALA A O 1
ATOM 2622 N N . VAL A 1 338 ? 28.242 0.590 -23.593 1.00 97.69 338 VAL A N 1
ATOM 2623 C CA . VAL A 1 338 ? 28.264 2.066 -23.538 1.00 97.69 338 VAL A CA 1
ATOM 2624 C C . VAL A 1 338 ? 28.914 2.630 -24.799 1.00 97.69 338 VAL A C 1
ATOM 2626 O O . VAL A 1 338 ? 28.277 3.428 -25.487 1.00 97.69 338 VAL A O 1
ATOM 2629 N N . ILE A 1 339 ? 30.117 2.166 -25.155 1.00 97.81 339 ILE A N 1
ATOM 2630 C CA . ILE A 1 339 ? 30.856 2.603 -26.353 1.00 97.81 339 ILE A CA 1
ATOM 2631 C C . ILE A 1 339 ? 29.996 2.418 -27.613 1.00 97.81 339 ILE A C 1
ATOM 2633 O O . ILE A 1 339 ? 29.831 3.343 -28.412 1.00 97.81 339 ILE A O 1
ATOM 2637 N N . ARG A 1 340 ? 29.365 1.247 -27.776 1.00 97.88 340 ARG A N 1
ATOM 2638 C CA . ARG A 1 340 ? 28.493 0.968 -28.931 1.00 97.88 340 ARG A CA 1
ATOM 2639 C C . ARG A 1 340 ? 27.214 1.798 -28.943 1.00 97.88 340 ARG A C 1
ATOM 2641 O O . ARG A 1 340 ? 26.772 2.186 -30.022 1.00 97.88 340 ARG A O 1
ATOM 2648 N N . ALA A 1 341 ? 26.623 2.090 -27.786 1.00 97.69 341 ALA A N 1
ATOM 2649 C CA . ALA A 1 341 ? 25.445 2.948 -27.700 1.00 97.69 341 ALA A CA 1
ATOM 2650 C C . ALA A 1 341 ? 25.778 4.424 -27.980 1.00 97.69 341 ALA A C 1
ATOM 2652 O O . ALA A 1 341 ? 24.998 5.099 -28.649 1.00 97.69 341 ALA A O 1
ATOM 2653 N N . GLN A 1 342 ? 26.940 4.909 -27.533 1.00 98.06 342 GLN A N 1
ATOM 2654 C CA . GLN A 1 342 ? 27.451 6.247 -27.846 1.00 98.06 342 GLN A CA 1
ATOM 2655 C C . GLN A 1 342 ? 27.745 6.397 -29.345 1.00 98.06 342 GLN A C 1
ATOM 2657 O O . GLN A 1 342 ? 27.246 7.335 -29.964 1.00 98.06 342 GLN A O 1
ATOM 2662 N N . GLY A 1 343 ? 28.457 5.439 -29.951 1.00 97.69 343 GLY A N 1
ATOM 2663 C CA . GLY A 1 343 ? 28.692 5.415 -31.399 1.00 97.69 343 GLY A CA 1
ATOM 2664 C C . GLY A 1 343 ? 27.388 5.368 -32.202 1.00 97.69 343 GLY A C 1
ATOM 2665 O O . GLY A 1 343 ? 27.202 6.152 -33.127 1.00 97.69 343 GLY A O 1
ATOM 2666 N N . LEU A 1 344 ? 26.424 4.533 -31.792 1.00 97.31 344 LEU A N 1
ATOM 2667 C CA . LEU A 1 344 ? 25.095 4.507 -32.411 1.00 97.31 344 LEU A CA 1
ATOM 2668 C C . LEU A 1 344 ? 24.358 5.851 -32.283 1.00 97.31 344 LEU A C 1
ATOM 2670 O O . LEU A 1 344 ? 23.664 6.250 -33.214 1.00 97.31 344 LEU A O 1
ATOM 2674 N N . ALA A 1 345 ? 24.478 6.549 -31.151 1.00 97.69 345 ALA A N 1
ATOM 2675 C CA . ALA A 1 345 ? 23.864 7.861 -30.966 1.00 97.69 345 ALA A CA 1
ATOM 2676 C C . ALA A 1 345 ? 24.504 8.936 -31.862 1.00 97.69 345 ALA A C 1
ATOM 2678 O O . ALA A 1 345 ? 23.771 9.746 -32.430 1.00 97.69 345 ALA A O 1
ATOM 2679 N N . ALA A 1 346 ? 25.830 8.912 -32.027 1.00 97.31 346 ALA A N 1
ATOM 2680 C CA . ALA A 1 346 ? 26.560 9.812 -32.920 1.00 97.31 346 ALA A CA 1
ATOM 2681 C C . ALA A 1 346 ? 26.191 9.578 -34.395 1.00 97.31 346 ALA A C 1
ATOM 2683 O O . ALA A 1 346 ? 25.769 10.513 -35.074 1.00 97.31 346 ALA A O 1
ATOM 2684 N N . ASP A 1 347 ? 26.244 8.329 -34.863 1.00 95.62 347 ASP A N 1
ATOM 2685 C CA . ASP A 1 347 ? 25.902 7.980 -36.248 1.00 95.62 347 ASP A CA 1
ATOM 2686 C C . ASP A 1 347 ? 24.447 8.349 -36.576 1.00 95.62 347 ASP A C 1
ATOM 2688 O O . ASP A 1 347 ? 24.161 8.943 -37.612 1.00 95.62 347 ASP A O 1
ATOM 2692 N N . VAL A 1 348 ? 23.517 8.080 -35.652 1.00 96.06 348 VAL A N 1
ATOM 2693 C CA . VAL A 1 348 ? 22.101 8.443 -35.810 1.00 96.06 348 VAL A CA 1
ATOM 2694 C C . VAL A 1 348 ? 21.871 9.959 -35.790 1.00 96.06 348 VAL A C 1
ATOM 2696 O O . VAL A 1 348 ? 20.929 10.425 -36.432 1.00 96.06 348 VAL A O 1
ATOM 2699 N N . ALA A 1 349 ? 22.718 10.739 -35.112 1.00 95.44 349 ALA A N 1
ATOM 2700 C CA . ALA A 1 349 ? 22.693 12.202 -35.178 1.00 95.44 349 ALA A CA 1
ATOM 2701 C C . ALA A 1 349 ? 23.258 12.754 -36.502 1.00 95.44 349 ALA A C 1
ATOM 2703 O O . ALA A 1 349 ? 22.836 13.828 -36.927 1.00 95.44 349 ALA A O 1
ATOM 2704 N N . ALA A 1 350 ? 24.153 12.015 -37.165 1.00 95.19 350 ALA A N 1
ATOM 2705 C CA . ALA A 1 350 ? 24.705 12.351 -38.479 1.00 95.19 350 ALA A CA 1
ATOM 2706 C C . ALA A 1 350 ? 23.819 11.913 -39.669 1.00 95.19 350 ALA A C 1
ATOM 2708 O O . ALA A 1 350 ? 24.083 12.306 -40.806 1.00 95.19 350 ALA A O 1
ATOM 2709 N N . LEU A 1 351 ? 22.762 11.120 -39.438 1.00 93.75 351 LEU A N 1
ATOM 2710 C CA . LEU A 1 351 ? 21.867 10.630 -40.494 1.00 93.75 351 LEU A CA 1
ATOM 2711 C C . LEU A 1 351 ? 21.143 11.763 -41.238 1.00 93.75 351 LEU A C 1
ATOM 2713 O O . LEU A 1 351 ? 20.189 12.354 -40.730 1.00 93.75 351 LEU A O 1
ATOM 2717 N N . ASN A 1 352 ? 21.503 11.968 -42.505 1.00 91.00 352 ASN A N 1
ATOM 2718 C CA . ASN A 1 352 ? 20.718 12.775 -43.434 1.00 91.00 352 ASN A CA 1
ATOM 2719 C C . ASN A 1 352 ? 19.612 11.914 -44.078 1.00 91.00 352 ASN A C 1
ATOM 2721 O O . ASN A 1 352 ? 19.886 11.025 -44.885 1.00 91.00 352 ASN A O 1
ATOM 2725 N N . THR A 1 353 ? 18.351 12.130 -43.695 1.00 91.19 353 THR A N 1
ATOM 2726 C CA . THR A 1 353 ? 17.202 11.381 -44.228 1.00 91.19 353 THR A CA 1
ATOM 2727 C C . THR A 1 353 ? 15.891 12.153 -44.076 1.00 91.19 353 THR A C 1
ATOM 2729 O O . THR A 1 353 ? 15.675 12.855 -43.090 1.00 91.19 353 THR A O 1
ATOM 2732 N N . ALA A 1 354 ? 14.969 11.958 -45.023 1.00 91.44 354 ALA A N 1
ATOM 2733 C CA . ALA A 1 354 ? 13.618 12.518 -44.990 1.00 91.44 354 ALA A CA 1
ATOM 2734 C C . ALA A 1 354 ? 12.675 11.849 -43.960 1.00 91.44 354 ALA A C 1
ATOM 2736 O O . ALA A 1 354 ? 11.496 12.195 -43.904 1.00 91.44 354 ALA A O 1
ATOM 2737 N N . TYR A 1 355 ? 13.149 10.884 -43.157 1.00 94.12 355 TYR A N 1
ATOM 2738 C CA . TYR A 1 355 ? 12.326 10.174 -42.170 1.00 94.12 355 TYR A CA 1
ATOM 2739 C C . TYR A 1 355 ? 11.719 11.129 -41.114 1.00 94.12 355 TYR A C 1
ATOM 2741 O O . TYR A 1 355 ? 12.455 11.654 -40.272 1.00 94.12 355 TYR A O 1
ATOM 2749 N N . PRO A 1 356 ? 10.378 11.293 -41.037 1.00 92.44 356 PRO A N 1
ATOM 2750 C CA . PRO A 1 356 ? 9.753 12.248 -40.110 1.00 92.44 356 PRO A CA 1
ATOM 2751 C C . PRO A 1 356 ? 10.002 11.947 -38.622 1.00 92.44 356 PRO A C 1
ATOM 2753 O O . PRO A 1 356 ? 9.867 12.824 -37.768 1.00 92.44 356 PRO A O 1
ATOM 2756 N N . GLY A 1 357 ? 10.371 10.705 -38.289 1.00 93.31 357 GLY A N 1
ATOM 2757 C CA . GLY A 1 357 ? 10.716 10.298 -36.928 1.00 93.31 357 GLY A CA 1
ATOM 2758 C C . GLY A 1 357 ? 12.144 10.643 -36.490 1.00 93.31 357 GLY A C 1
ATOM 2759 O O . GLY A 1 357 ? 12.433 10.493 -35.302 1.00 93.31 357 GLY A O 1
ATOM 2760 N N . LEU A 1 358 ? 13.023 11.121 -37.383 1.00 94.31 358 LEU A N 1
ATOM 2761 C CA . LEU A 1 358 ? 14.466 11.272 -37.133 1.00 94.31 358 LEU A CA 1
ATOM 2762 C C . LEU A 1 358 ? 14.784 12.040 -35.837 1.00 94.31 358 LEU A C 1
ATOM 2764 O O . LEU A 1 358 ? 15.499 11.528 -34.980 1.00 94.31 358 LEU A O 1
ATOM 2768 N N . LYS A 1 359 ? 14.173 13.214 -35.616 1.00 95.50 359 LYS A N 1
ATOM 2769 C CA . LYS A 1 359 ? 14.385 14.019 -34.391 1.00 95.50 359 LYS A CA 1
ATOM 2770 C C . LYS A 1 359 ? 14.016 13.277 -33.094 1.00 95.50 359 LYS A C 1
ATOM 2772 O O . LYS A 1 359 ? 14.572 13.570 -32.037 1.00 95.50 359 LYS A O 1
ATOM 2777 N N . ARG A 1 360 ? 13.080 12.320 -33.151 1.00 96.50 360 ARG A N 1
ATOM 2778 C CA . ARG A 1 360 ? 12.708 11.468 -32.006 1.00 96.50 360 ARG A CA 1
ATOM 2779 C C . ARG A 1 360 ? 13.656 10.278 -31.856 1.00 96.50 360 ARG A C 1
ATOM 2781 O O . ARG A 1 360 ? 14.011 9.950 -30.729 1.00 96.50 360 ARG A O 1
ATOM 2788 N N . LEU A 1 361 ? 14.088 9.684 -32.969 1.00 96.44 361 LEU A N 1
ATOM 2789 C CA . LEU A 1 361 ? 15.079 8.607 -33.011 1.00 96.44 361 LEU A CA 1
ATOM 2790 C C . LEU A 1 361 ? 16.434 9.070 -32.437 1.00 96.44 361 LEU A C 1
ATOM 2792 O O . LEU A 1 361 ? 16.937 8.411 -31.533 1.00 96.44 361 LEU A O 1
ATOM 2796 N N . ILE A 1 362 ? 16.947 10.241 -32.837 1.00 97.25 362 ILE A N 1
ATOM 2797 C CA . ILE A 1 362 ? 18.168 10.859 -32.269 1.00 97.25 362 ILE A CA 1
ATOM 2798 C C . ILE A 1 362 ? 18.060 11.006 -30.745 1.00 97.25 362 ILE A C 1
ATOM 2800 O O . ILE A 1 362 ? 18.945 10.592 -29.997 1.00 97.25 362 ILE A O 1
ATOM 2804 N N . LYS A 1 363 ? 16.936 11.547 -30.255 1.00 97.31 363 LYS A N 1
ATOM 2805 C CA . LYS A 1 363 ? 16.700 11.685 -28.810 1.00 97.31 363 LYS A CA 1
ATOM 2806 C C . LYS A 1 363 ? 16.614 10.326 -28.099 1.00 97.31 363 LYS A C 1
ATOM 2808 O O . LYS A 1 363 ? 17.003 10.225 -26.936 1.00 97.31 363 LYS A O 1
ATOM 2813 N N . ALA A 1 364 ? 16.109 9.293 -28.769 1.00 96.75 364 ALA A N 1
ATOM 2814 C CA . ALA A 1 364 ? 15.967 7.955 -28.209 1.00 96.75 364 ALA A CA 1
ATOM 2815 C C . ALA A 1 364 ? 17.297 7.177 -28.166 1.00 96.75 364 ALA A C 1
ATOM 2817 O O . ALA A 1 364 ? 17.540 6.490 -27.175 1.00 96.75 364 ALA A O 1
ATOM 2818 N N . THR A 1 365 ? 18.177 7.301 -29.167 1.00 97.38 365 THR A N 1
ATOM 2819 C CA . THR A 1 365 ? 19.509 6.664 -29.145 1.00 97.38 365 THR A CA 1
ATOM 2820 C C . THR A 1 365 ? 20.448 7.351 -28.162 1.00 97.38 365 THR A C 1
ATOM 2822 O O . THR A 1 365 ? 21.057 6.665 -27.342 1.00 97.38 365 THR A O 1
ATOM 2825 N N . ALA A 1 366 ? 20.483 8.688 -28.136 1.00 97.19 366 ALA A N 1
ATOM 2826 C CA . ALA A 1 366 ? 21.199 9.436 -27.100 1.00 97.19 366 ALA A CA 1
ATOM 2827 C C . ALA A 1 366 ? 20.680 9.079 -25.692 1.00 97.19 366 ALA A C 1
ATOM 2829 O O . ALA A 1 366 ? 21.459 8.764 -24.794 1.00 97.19 366 ALA A O 1
ATOM 2830 N N . GLY A 1 367 ? 19.353 9.019 -25.519 1.00 96.38 367 GLY A N 1
ATOM 2831 C CA . GLY A 1 367 ? 18.720 8.599 -24.267 1.00 96.38 367 GLY A CA 1
ATOM 2832 C C . GLY A 1 367 ? 19.007 7.146 -23.863 1.00 96.38 367 GLY A C 1
ATOM 2833 O O . GLY A 1 367 ? 19.026 6.854 -22.667 1.00 96.38 367 GLY A O 1
ATOM 2834 N N . LEU A 1 368 ? 19.261 6.239 -24.815 1.00 95.94 368 LEU A N 1
ATOM 2835 C CA . LEU A 1 368 ? 19.744 4.885 -24.523 1.00 95.94 368 LEU A CA 1
ATOM 2836 C C . LEU A 1 368 ? 21.203 4.912 -24.052 1.00 95.94 368 LEU A C 1
ATOM 2838 O O . LEU A 1 368 ? 21.509 4.283 -23.043 1.00 95.94 368 LEU A O 1
ATOM 2842 N N . ALA A 1 369 ? 22.082 5.647 -24.738 1.00 96.81 369 ALA A N 1
ATOM 2843 C CA . ALA A 1 369 ? 23.497 5.747 -24.380 1.00 96.81 369 ALA A CA 1
ATOM 2844 C C . ALA A 1 369 ? 23.686 6.295 -22.955 1.00 96.81 369 ALA A C 1
ATOM 2846 O O . ALA A 1 369 ? 24.359 5.665 -22.138 1.00 96.81 369 ALA A O 1
ATOM 2847 N N . THR A 1 370 ? 23.009 7.400 -22.614 1.00 96.19 370 THR A N 1
ATOM 2848 C CA . THR A 1 370 ? 22.996 7.947 -21.246 1.00 96.19 370 THR A CA 1
ATOM 2849 C C . THR A 1 370 ? 22.404 6.959 -20.239 1.00 96.19 370 THR A C 1
ATOM 2851 O O . THR A 1 370 ? 22.939 6.807 -19.146 1.00 96.19 370 THR A O 1
ATOM 2854 N N . TYR A 1 371 ? 21.325 6.248 -20.586 1.00 95.00 371 TYR A N 1
ATOM 2855 C CA . TYR A 1 371 ? 20.707 5.274 -19.681 1.00 95.00 371 TYR A CA 1
ATOM 2856 C C . TYR A 1 371 ? 21.620 4.081 -19.368 1.00 95.00 371 TYR A C 1
ATOM 2858 O O . TYR A 1 371 ? 21.692 3.680 -18.207 1.00 95.00 371 TYR A O 1
ATOM 2866 N N . ILE A 1 372 ? 22.327 3.536 -20.365 1.00 95.62 372 ILE A N 1
ATOM 2867 C CA . ILE A 1 372 ? 23.290 2.445 -20.153 1.00 95.62 372 ILE A CA 1
ATOM 2868 C C . ILE A 1 372 ? 24.464 2.953 -19.307 1.00 95.62 372 ILE A C 1
ATOM 2870 O O . ILE A 1 372 ? 24.786 2.327 -18.301 1.00 95.62 372 ILE A O 1
ATOM 2874 N N . ALA A 1 373 ? 25.045 4.112 -19.643 1.00 95.50 373 ALA A N 1
ATOM 2875 C CA . ALA A 1 373 ? 26.163 4.693 -18.894 1.00 95.50 373 ALA A CA 1
ATOM 2876 C C . ALA A 1 373 ? 25.808 4.952 -17.416 1.00 95.50 373 ALA A C 1
ATOM 2878 O O . ALA A 1 373 ? 26.515 4.493 -16.521 1.00 95.50 373 ALA A O 1
ATOM 2879 N N . ASN A 1 374 ? 24.655 5.577 -17.145 1.00 93.75 374 ASN A N 1
ATOM 2880 C CA . ASN A 1 374 ? 24.165 5.857 -15.787 1.00 93.75 374 ASN A CA 1
ATOM 2881 C C . ASN A 1 374 ? 23.857 4.592 -14.955 1.00 93.75 374 ASN A C 1
ATOM 2883 O O . ASN A 1 374 ? 23.587 4.703 -13.757 1.00 93.75 374 ASN A O 1
ATOM 2887 N N . ASN A 1 375 ? 23.857 3.407 -15.575 1.00 93.69 375 ASN A N 1
ATOM 2888 C CA . ASN A 1 375 ? 23.550 2.125 -14.946 1.00 93.69 375 ASN A CA 1
ATOM 2889 C C . ASN A 1 375 ? 24.642 1.056 -15.149 1.00 93.69 375 ASN A C 1
ATOM 2891 O O . ASN A 1 375 ? 24.401 -0.100 -14.801 1.00 93.69 375 ASN A O 1
ATOM 2895 N N . ALA A 1 376 ? 25.824 1.403 -15.676 1.00 93.94 376 ALA A N 1
ATOM 2896 C CA . ALA A 1 376 ? 26.869 0.437 -16.040 1.00 93.94 376 ALA A CA 1
ATOM 2897 C C . ALA A 1 376 ? 27.208 -0.535 -14.892 1.00 93.94 376 ALA A C 1
ATOM 2899 O O . ALA A 1 376 ? 27.121 -1.746 -15.063 1.00 93.94 376 ALA A O 1
ATOM 2900 N N . ALA A 1 377 ? 27.440 -0.011 -13.683 1.00 91.94 377 ALA A N 1
ATOM 2901 C CA . ALA A 1 377 ? 27.739 -0.805 -12.486 1.00 91.94 377 ALA A CA 1
ATOM 2902 C C . ALA A 1 377 ? 26.582 -1.702 -11.979 1.00 91.94 377 ALA A C 1
ATOM 2904 O O . ALA A 1 377 ? 26.802 -2.552 -11.121 1.00 91.94 377 ALA A O 1
ATOM 2905 N N . ALA A 1 378 ? 25.354 -1.519 -12.479 1.00 92.88 378 ALA A N 1
ATOM 2906 C CA . ALA A 1 378 ? 24.189 -2.354 -12.165 1.00 92.88 378 ALA A CA 1
ATOM 2907 C C . ALA A 1 378 ? 23.837 -3.341 -13.299 1.00 92.88 378 ALA A C 1
ATOM 2909 O O . ALA A 1 378 ? 22.912 -4.148 -13.152 1.00 92.88 378 ALA A O 1
ATOM 2910 N N . ILE A 1 379 ? 24.544 -3.293 -14.431 1.00 95.12 379 ILE A N 1
ATOM 2911 C CA . ILE A 1 379 ? 24.430 -4.282 -15.505 1.00 95.12 379 ILE A CA 1
ATOM 2912 C C . ILE A 1 379 ? 25.232 -5.523 -15.108 1.00 95.12 379 ILE A C 1
ATOM 2914 O O . ILE A 1 379 ? 26.365 -5.447 -14.646 1.00 95.12 379 ILE A O 1
ATOM 2918 N N . VAL A 1 380 ? 24.622 -6.694 -15.273 1.00 95.06 380 VAL A N 1
ATOM 2919 C CA . VAL A 1 380 ? 25.208 -7.986 -14.892 1.00 95.06 380 VAL A CA 1
ATOM 2920 C C . VAL A 1 380 ? 25.099 -8.974 -16.045 1.00 95.06 380 VAL A C 1
ATOM 2922 O O . VAL A 1 380 ? 24.348 -8.759 -16.992 1.00 95.06 380 VAL A O 1
ATOM 2925 N N . ASN A 1 381 ? 25.791 -10.112 -15.962 1.00 96.12 381 ASN A N 1
ATOM 2926 C CA . ASN A 1 381 ? 25.659 -11.172 -16.963 1.00 96.12 381 ASN A CA 1
ATOM 2927 C C . ASN A 1 381 ? 24.301 -11.895 -16.840 1.00 96.12 381 ASN A C 1
ATOM 2929 O O . ASN A 1 381 ? 24.196 -12.978 -16.250 1.00 96.12 381 ASN A O 1
ATOM 2933 N N . TYR A 1 382 ? 23.251 -11.292 -17.402 1.00 96.12 382 TYR A N 1
ATOM 2934 C CA . TYR A 1 382 ? 21.887 -11.826 -17.421 1.00 96.12 382 TYR A CA 1
ATOM 2935 C C . TYR A 1 382 ? 21.832 -13.227 -18.032 1.00 96.12 382 TYR A C 1
ATOM 2937 O O . TYR A 1 382 ? 21.130 -14.085 -17.504 1.00 96.12 382 TYR A O 1
ATOM 2945 N N . SER A 1 383 ? 22.639 -13.512 -19.058 1.00 95.81 383 SER A N 1
ATOM 2946 C CA . SER A 1 383 ? 22.732 -14.843 -19.666 1.00 95.81 383 SER A CA 1
ATOM 2947 C C . SER A 1 383 ? 23.177 -15.924 -18.663 1.00 95.81 383 SER A C 1
ATOM 2949 O O . SER A 1 383 ? 22.711 -17.065 -18.723 1.00 95.81 383 SER A O 1
ATOM 2951 N N . LYS A 1 384 ? 24.066 -15.595 -17.715 1.00 95.44 384 LYS A N 1
ATOM 2952 C CA . LYS A 1 384 ? 24.541 -16.495 -16.648 1.00 95.44 384 LYS A CA 1
ATOM 2953 C C . LYS A 1 384 ? 23.479 -16.670 -15.561 1.00 95.44 384 LYS A C 1
ATOM 2955 O O . LYS A 1 384 ? 23.278 -17.789 -15.096 1.00 95.44 384 LYS A O 1
ATOM 2960 N N . ARG A 1 385 ? 22.765 -15.595 -15.203 1.00 93.56 385 ARG A N 1
ATOM 2961 C CA . ARG A 1 385 ? 21.643 -15.625 -14.242 1.00 93.56 385 ARG A CA 1
ATOM 2962 C C . ARG A 1 385 ? 20.463 -16.443 -14.787 1.00 93.56 385 ARG A C 1
ATOM 2964 O O . ARG A 1 385 ? 19.996 -17.366 -14.125 1.00 93.56 385 ARG A O 1
ATOM 2971 N N . TRP A 1 386 ? 20.075 -16.203 -16.040 1.00 93.19 386 TRP A N 1
ATOM 2972 C CA . TRP A 1 386 ? 19.012 -16.919 -16.751 1.00 93.19 386 TRP A CA 1
ATOM 2973 C C . TRP A 1 386 ? 19.267 -18.429 -16.847 1.00 93.19 386 TRP A C 1
ATOM 2975 O O . TRP A 1 386 ? 18.393 -19.215 -16.490 1.00 93.19 386 TRP A O 1
ATOM 2985 N N . ARG A 1 387 ? 20.482 -18.856 -17.235 1.00 94.06 387 ARG A N 1
ATOM 2986 C CA . ARG A 1 387 ? 20.855 -20.289 -17.293 1.00 94.06 387 ARG A CA 1
ATOM 2987 C C . ARG A 1 387 ? 20.764 -21.009 -15.938 1.00 94.06 387 ARG A C 1
ATOM 2989 O O . ARG A 1 387 ? 20.615 -22.224 -15.922 1.00 94.06 387 ARG A O 1
ATOM 2996 N N . LYS A 1 388 ? 20.832 -20.280 -14.818 1.00 92.44 388 LYS A N 1
ATOM 2997 C CA . LYS A 1 388 ? 20.646 -20.808 -13.455 1.00 92.44 388 LYS A CA 1
ATOM 2998 C C . LYS A 1 388 ? 19.200 -20.721 -12.936 1.00 92.44 388 LYS A C 1
ATOM 3000 O O . LYS A 1 388 ? 18.932 -21.183 -11.832 1.00 92.44 388 LYS A O 1
ATOM 3005 N N . GLY A 1 389 ? 18.286 -20.074 -13.663 1.00 88.81 389 GLY A N 1
ATOM 3006 C CA . GLY A 1 389 ? 16.950 -19.735 -13.157 1.00 88.81 389 GLY A CA 1
ATOM 3007 C C . GLY A 1 389 ? 16.923 -18.592 -12.128 1.00 88.81 389 GLY A C 1
ATOM 3008 O O . GLY A 1 389 ? 15.898 -18.385 -11.478 1.00 88.81 389 GLY A O 1
ATOM 3009 N N . GLU A 1 390 ? 18.014 -17.832 -11.972 1.00 89.50 390 GLU A N 1
ATOM 3010 C CA . GLU A 1 390 ? 18.020 -16.618 -11.147 1.00 89.50 390 GLU A CA 1
ATOM 3011 C C . GLU A 1 390 ? 17.101 -15.542 -11.767 1.00 89.50 390 GLU A C 1
ATOM 3013 O O . GLU A 1 390 ? 16.963 -15.433 -12.989 1.00 89.50 390 GLU A O 1
ATOM 3018 N N . ARG A 1 391 ? 16.467 -14.712 -10.926 1.00 89.75 391 ARG A N 1
ATOM 3019 C CA . ARG A 1 391 ? 15.619 -13.604 -11.398 1.00 89.75 391 ARG A CA 1
ATOM 3020 C C . ARG A 1 391 ? 16.467 -12.541 -12.106 1.00 89.75 391 ARG A C 1
ATOM 3022 O O . ARG A 1 391 ? 17.530 -12.181 -11.618 1.00 89.75 391 ARG A O 1
ATOM 3029 N N . ILE A 1 392 ? 15.944 -12.002 -13.209 1.00 92.25 392 ILE A N 1
ATOM 3030 C CA . ILE A 1 392 ? 16.577 -10.929 -14.003 1.00 92.25 392 ILE A CA 1
ATOM 3031 C C . ILE A 1 392 ? 15.661 -9.718 -14.259 1.00 92.25 392 ILE A C 1
ATOM 3033 O O . ILE A 1 392 ? 16.069 -8.784 -14.942 1.00 92.25 392 ILE A O 1
ATOM 3037 N N . SER A 1 393 ? 14.417 -9.733 -13.760 1.00 89.88 393 SER A N 1
ATOM 3038 C CA . SER A 1 393 ? 13.436 -8.684 -14.063 1.00 89.88 393 SER A CA 1
ATOM 3039 C C . SER A 1 393 ? 12.387 -8.437 -12.975 1.00 89.88 393 SER A C 1
ATOM 3041 O O . SER A 1 393 ? 12.020 -9.365 -12.248 1.00 89.88 393 SER A O 1
ATOM 3043 N N . THR A 1 394 ? 11.873 -7.199 -12.903 1.00 87.50 394 THR A N 1
ATOM 3044 C CA . THR A 1 394 ? 10.827 -6.747 -11.966 1.00 87.50 394 THR A CA 1
ATOM 3045 C C . THR A 1 394 ? 9.397 -7.151 -12.355 1.00 87.50 394 THR A C 1
ATOM 3047 O O . THR A 1 394 ? 8.465 -6.781 -11.653 1.00 87.50 394 THR A O 1
ATOM 3050 N N . ALA A 1 395 ? 9.163 -7.973 -13.386 1.00 83.19 395 ALA A N 1
ATOM 3051 C CA . ALA A 1 395 ? 7.804 -8.393 -13.792 1.00 83.19 395 ALA A CA 1
ATOM 3052 C C . ALA A 1 395 ? 6.933 -9.005 -12.655 1.00 83.19 395 ALA A C 1
ATOM 3054 O O . ALA A 1 395 ? 5.703 -8.980 -12.698 1.00 83.19 395 ALA A O 1
ATOM 3055 N N . PHE A 1 396 ? 7.547 -9.523 -11.582 1.00 82.94 396 PHE A N 1
ATOM 3056 C CA . PHE A 1 396 ? 6.830 -9.947 -10.368 1.00 82.94 396 PHE A CA 1
ATOM 3057 C C . PHE A 1 396 ? 6.280 -8.770 -9.528 1.00 82.94 396 PHE A C 1
ATOM 3059 O O . PHE A 1 396 ? 5.266 -8.924 -8.837 1.00 82.94 396 PHE A O 1
ATOM 3066 N N . VAL A 1 397 ? 6.928 -7.605 -9.598 1.00 82.44 397 VAL A N 1
ATOM 3067 C CA . VAL A 1 397 ? 6.542 -6.313 -9.009 1.00 82.44 397 VAL A CA 1
ATOM 3068 C C . VAL A 1 397 ? 5.425 -5.655 -9.813 1.00 82.44 397 VAL A C 1
ATOM 3070 O O . VAL A 1 397 ? 4.515 -5.123 -9.192 1.00 82.44 397 VAL A O 1
ATOM 3073 N N . GLU A 1 398 ? 5.393 -5.773 -11.145 1.00 80.06 398 GLU A N 1
ATOM 3074 C CA . GLU A 1 398 ? 4.327 -5.192 -11.992 1.00 80.06 398 GLU A CA 1
ATOM 3075 C C . GLU A 1 398 ? 2.925 -5.643 -11.526 1.00 80.06 398 GLU A C 1
ATOM 3077 O O . GLU A 1 398 ? 2.010 -4.839 -11.318 1.00 80.06 398 GLU A O 1
ATOM 3082 N N . SER A 1 399 ? 2.773 -6.940 -11.225 1.00 78.56 399 SER A N 1
ATOM 3083 C CA . SER A 1 399 ? 1.545 -7.499 -10.632 1.00 78.56 399 SER A CA 1
ATOM 3084 C C . SER A 1 399 ? 1.162 -6.827 -9.300 1.00 78.56 399 SER A C 1
ATOM 3086 O O . SER A 1 399 ? -0.020 -6.659 -8.984 1.00 78.56 399 SER A O 1
ATOM 3088 N N . THR A 1 400 ? 2.167 -6.390 -8.540 1.00 81.25 400 THR A N 1
ATOM 3089 C CA . THR A 1 400 ? 2.052 -5.705 -7.251 1.00 81.25 400 THR A CA 1
ATOM 3090 C C . THR A 1 400 ? 1.787 -4.212 -7.430 1.00 81.25 400 THR A C 1
ATOM 3092 O O . THR A 1 400 ? 0.933 -3.697 -6.719 1.00 81.25 400 THR A O 1
ATOM 3095 N N . VAL A 1 401 ? 2.380 -3.527 -8.412 1.00 81.56 401 VAL A N 1
ATOM 3096 C CA . VAL A 1 401 ? 2.026 -2.149 -8.804 1.00 81.56 401 VAL A CA 1
ATOM 3097 C C . VAL A 1 401 ? 0.576 -2.082 -9.279 1.00 81.56 401 VAL A C 1
ATOM 3099 O O . VAL A 1 401 ? -0.197 -1.250 -8.803 1.00 81.56 401 VAL A O 1
ATOM 3102 N N . ASN A 1 402 ? 0.142 -3.027 -10.113 1.00 81.62 402 ASN A N 1
ATOM 3103 C CA . ASN A 1 402 ? -1.253 -3.157 -10.532 1.00 81.62 402 ASN A CA 1
ATOM 3104 C C . ASN A 1 402 ? -2.192 -3.384 -9.328 1.00 81.62 402 ASN A C 1
ATOM 3106 O O . ASN A 1 402 ? -3.256 -2.760 -9.230 1.00 81.62 402 ASN A O 1
ATOM 3110 N N . ARG A 1 403 ? -1.791 -4.245 -8.380 1.00 81.12 403 ARG A N 1
ATOM 3111 C CA . ARG A 1 403 ? -2.566 -4.571 -7.172 1.00 81.12 403 ARG A CA 1
ATOM 3112 C C . ARG A 1 403 ? -2.606 -3.429 -6.152 1.00 81.12 403 ARG A C 1
ATOM 3114 O O . ARG A 1 403 ? -3.685 -3.140 -5.645 1.00 81.12 403 ARG A O 1
ATOM 3121 N N . VAL A 1 404 ? -1.485 -2.774 -5.862 1.00 84.31 404 VAL A N 1
ATOM 3122 C CA . VAL A 1 404 ? -1.335 -1.733 -4.831 1.00 84.31 404 VAL A CA 1
ATOM 3123 C C . VAL A 1 404 ? -1.714 -0.356 -5.379 1.00 84.31 404 VAL A C 1
ATOM 3125 O O . VAL A 1 404 ? -2.535 0.316 -4.763 1.00 84.31 404 VAL A O 1
ATOM 3128 N N . ILE A 1 405 ? -1.220 0.039 -6.554 1.00 83.19 405 ILE A N 1
ATOM 3129 C CA . ILE A 1 405 ? -1.516 1.341 -7.168 1.00 83.19 405 ILE A CA 1
ATOM 3130 C C . ILE A 1 405 ? -2.710 1.235 -8.124 1.00 83.19 405 ILE A C 1
ATOM 3132 O O . ILE A 1 405 ? -3.784 1.780 -7.853 1.00 83.19 405 ILE A O 1
ATOM 3136 N N . SER A 1 406 ? -2.568 0.546 -9.261 1.00 79.19 406 SER A N 1
ATOM 3137 C CA . SER A 1 406 ? -3.448 0.803 -10.413 1.00 79.19 406 SER A CA 1
ATOM 3138 C C . SER A 1 406 ? -4.928 0.516 -10.141 1.00 79.19 406 SER A C 1
ATOM 3140 O O . SER A 1 406 ? -5.782 1.288 -10.582 1.00 79.19 406 SER A O 1
ATOM 3142 N N . ARG A 1 407 ? -5.247 -0.536 -9.372 1.00 80.31 407 ARG A N 1
ATOM 3143 C CA . ARG A 1 407 ? -6.625 -0.871 -8.954 1.00 80.31 407 ARG A CA 1
ATOM 3144 C C . ARG A 1 407 ? -7.333 0.239 -8.151 1.00 80.31 407 ARG A C 1
ATOM 3146 O O . ARG A 1 407 ? -8.551 0.318 -8.251 1.00 80.31 407 ARG A O 1
ATOM 3153 N N . ARG A 1 408 ? -6.611 1.069 -7.383 1.00 82.69 408 ARG A N 1
ATOM 3154 C CA . ARG A 1 408 ? -7.186 2.057 -6.436 1.00 82.69 408 ARG A CA 1
ATOM 3155 C C . ARG A 1 408 ? -6.985 3.518 -6.828 1.00 82.69 408 ARG A C 1
ATOM 3157 O O . ARG A 1 408 ? -7.788 4.358 -6.427 1.00 82.69 408 ARG A O 1
ATOM 3164 N N . PHE A 1 409 ? -5.924 3.800 -7.583 1.00 80.94 409 PHE A N 1
ATOM 3165 C CA . PHE A 1 409 ? -5.499 5.159 -7.926 1.00 80.94 409 PHE A CA 1
ATOM 3166 C C . PHE A 1 409 ? -5.690 5.519 -9.410 1.00 80.94 409 PHE A C 1
ATOM 3168 O O . PHE A 1 409 ? -5.866 6.696 -9.710 1.00 80.94 409 PHE A O 1
ATOM 3175 N N . ALA A 1 410 ? -5.644 4.547 -10.339 1.00 68.56 410 ALA A N 1
ATOM 3176 C CA . ALA A 1 410 ? -5.463 4.840 -11.772 1.00 68.56 410 ALA A CA 1
ATOM 3177 C C . ALA A 1 410 ? -6.506 4.244 -12.740 1.00 68.56 410 ALA A C 1
ATOM 3179 O O . ALA A 1 410 ? -6.690 4.811 -13.815 1.00 68.56 410 ALA A O 1
ATOM 3180 N N . LYS A 1 411 ? -7.160 3.118 -12.401 1.00 67.62 411 LYS A N 1
ATOM 3181 C CA . LYS A 1 411 ? -8.172 2.442 -13.250 1.00 67.62 411 LYS A CA 1
ATOM 3182 C C . LYS A 1 411 ? -9.568 3.072 -13.060 1.00 67.62 411 LYS A C 1
ATOM 3184 O O . LYS A 1 411 ? -9.666 4.289 -12.979 1.00 67.62 411 LYS A O 1
ATOM 3189 N N . LYS A 1 412 ? -10.656 2.292 -12.937 1.00 54.34 412 LYS A N 1
ATOM 3190 C CA . LYS A 1 412 ? -12.051 2.787 -12.769 1.00 54.34 412 LYS A CA 1
ATOM 3191 C C . LYS A 1 412 ? -12.322 3.612 -11.480 1.00 54.34 412 LYS A C 1
ATOM 3193 O O . LYS A 1 412 ? -13.470 3.856 -11.141 1.00 54.34 412 LYS A O 1
ATOM 3198 N N . GLN A 1 413 ? -11.281 4.026 -10.755 1.00 59.50 413 GLN A N 1
ATOM 3199 C CA . GLN A 1 413 ? -11.315 4.874 -9.556 1.00 59.50 413 GLN A CA 1
ATOM 3200 C C . GLN A 1 413 ? -10.269 6.008 -9.661 1.00 59.50 413 GLN A C 1
ATOM 3202 O O . GLN A 1 413 ? -9.591 6.332 -8.686 1.00 59.50 413 GLN A O 1
ATOM 3207 N N . GLN A 1 414 ? -10.067 6.568 -10.861 1.00 64.56 414 GLN A N 1
ATOM 3208 C CA . GLN A 1 414 ? -9.033 7.575 -11.135 1.00 64.56 414 GLN A CA 1
ATOM 3209 C C . GLN A 1 414 ? -9.351 8.934 -10.484 1.00 64.56 414 GLN A C 1
ATOM 3211 O O . GLN A 1 414 ? -9.865 9.854 -11.117 1.00 64.56 4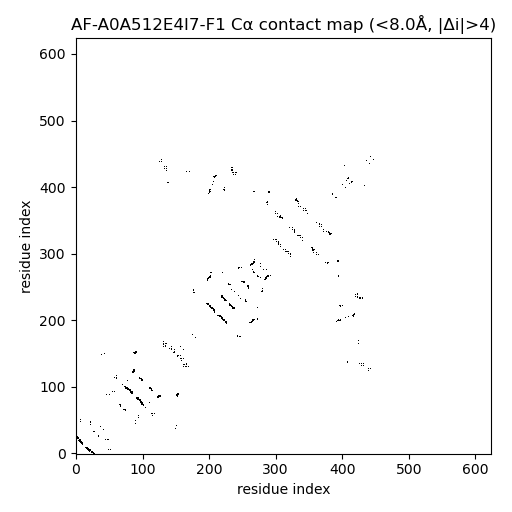14 GLN A O 1
ATOM 3216 N N . MET A 1 415 ? -9.018 9.059 -9.202 1.00 71.44 415 MET A N 1
ATOM 3217 C CA . MET A 1 415 ? -9.071 10.311 -8.446 1.00 71.44 415 MET A CA 1
ATOM 3218 C C . MET A 1 415 ? -7.792 11.146 -8.650 1.00 71.44 415 MET A C 1
ATOM 3220 O O . MET A 1 415 ? -6.740 10.629 -9.027 1.00 71.44 415 MET A O 1
ATOM 3224 N N . GLN A 1 416 ? -7.874 12.443 -8.352 1.00 83.50 416 GLN A N 1
ATOM 3225 C CA . GLN A 1 416 ? -6.707 13.287 -8.073 1.00 83.50 416 GLN A CA 1
ATOM 3226 C C . GLN A 1 416 ? -6.305 13.128 -6.597 1.00 83.50 416 GLN A C 1
ATOM 3228 O O . GLN A 1 416 ? -7.181 13.004 -5.738 1.00 83.50 416 GLN A O 1
ATOM 3233 N N . TRP A 1 417 ? -5.006 13.147 -6.286 1.00 90.25 417 TRP A N 1
ATOM 3234 C CA . TRP A 1 417 ? -4.508 12.845 -4.938 1.00 90.25 417 TRP A CA 1
ATOM 3235 C C . TRP A 1 417 ? -3.477 13.850 -4.423 1.00 90.25 417 TRP A C 1
ATOM 3237 O O . TRP A 1 417 ? -2.642 14.355 -5.171 1.00 90.25 417 TRP A O 1
ATOM 3247 N N . SER A 1 418 ? -3.478 14.089 -3.110 1.00 93.00 418 SER A N 1
ATOM 3248 C CA . SER A 1 418 ? -2.331 14.693 -2.431 1.00 93.00 418 SER A CA 1
ATOM 3249 C C . SER A 1 418 ? -1.248 13.642 -2.170 1.00 93.00 418 SER A C 1
ATOM 3251 O O . SER A 1 418 ? -1.547 12.459 -1.958 1.00 93.00 418 SER A O 1
ATOM 3253 N N . LYS A 1 419 ? 0.017 14.078 -2.131 1.00 94.00 419 LYS A N 1
ATOM 3254 C CA . LYS A 1 419 ? 1.159 13.220 -1.782 1.00 94.00 419 LYS A CA 1
ATOM 3255 C C . LYS A 1 419 ? 0.953 12.524 -0.424 1.00 94.00 419 LYS A C 1
ATOM 3257 O O . LYS A 1 419 ? 1.079 11.306 -0.339 1.00 94.00 419 LYS A O 1
ATOM 3262 N N . LEU A 1 420 ? 0.538 13.271 0.604 1.00 94.31 420 LEU A N 1
ATOM 3263 C CA . LEU A 1 420 ? 0.326 12.754 1.962 1.00 94.31 420 LEU A CA 1
ATOM 3264 C C . LEU A 1 420 ? -0.830 11.747 2.048 1.00 94.31 420 LEU A C 1
ATOM 3266 O O . LEU A 1 420 ? -0.700 10.714 2.701 1.00 94.31 420 LEU A O 1
ATOM 3270 N N . GLY A 1 421 ? -1.956 12.020 1.377 1.00 93.62 421 GLY A N 1
ATOM 3271 C CA . GLY A 1 421 ? -3.087 11.085 1.335 1.00 93.62 421 GLY A CA 1
ATOM 3272 C C . GLY A 1 421 ? -2.736 9.789 0.604 1.00 93.62 421 GLY A C 1
ATOM 3273 O O . GLY A 1 421 ? -3.143 8.710 1.022 1.00 93.62 421 GLY A O 1
ATOM 3274 N N . THR A 1 422 ? -1.909 9.892 -0.436 1.00 93.88 422 THR A N 1
ATOM 3275 C CA . THR A 1 422 ? -1.372 8.741 -1.172 1.00 93.88 422 THR A CA 1
ATOM 3276 C C . THR A 1 422 ? -0.439 7.909 -0.306 1.00 93.88 422 THR A C 1
ATOM 3278 O O . THR A 1 422 ? -0.659 6.708 -0.178 1.00 93.88 422 THR A O 1
ATOM 3281 N N . HIS A 1 423 ? 0.544 8.540 0.346 1.00 94.81 423 HIS A N 1
ATOM 3282 C CA . HIS A 1 423 ? 1.449 7.868 1.279 1.00 94.81 423 HIS A CA 1
ATOM 3283 C C . HIS A 1 423 ? 0.655 7.097 2.349 1.00 94.81 423 HIS A C 1
ATOM 3285 O O . HIS A 1 423 ? 0.827 5.889 2.497 1.00 94.81 423 HIS A O 1
ATOM 3291 N N . ARG A 1 424 ? -0.289 7.762 3.030 1.00 94.62 424 ARG A N 1
ATOM 3292 C CA . ARG A 1 424 ? -1.110 7.148 4.088 1.00 94.62 424 ARG A CA 1
ATOM 3293 C C . ARG A 1 424 ? -1.967 5.978 3.591 1.00 94.62 424 ARG A C 1
ATOM 3295 O O . ARG A 1 424 ? -2.066 4.952 4.265 1.00 94.62 424 ARG A O 1
ATOM 3302 N N . LEU A 1 425 ? -2.552 6.093 2.399 1.00 93.44 425 LEU A N 1
ATOM 3303 C CA . LEU A 1 425 ? -3.329 5.008 1.798 1.00 93.44 425 LEU A CA 1
ATOM 3304 C C . LEU A 1 425 ? -2.457 3.798 1.422 1.00 93.44 425 LEU A C 1
ATOM 3306 O O . LEU A 1 425 ? -2.921 2.664 1.517 1.00 93.44 425 LEU A O 1
ATOM 3310 N N . LEU A 1 426 ? -1.186 4.000 1.065 1.00 93.06 426 LEU A N 1
ATOM 3311 C CA . LEU A 1 426 ? -0.257 2.900 0.792 1.00 93.06 426 LEU A CA 1
ATOM 3312 C C . LEU A 1 426 ? 0.109 2.122 2.065 1.00 93.06 426 LEU A C 1
ATOM 3314 O O . LEU A 1 426 ? 0.140 0.892 2.013 1.00 93.06 426 LEU A O 1
ATOM 3318 N N . GLN A 1 427 ? 0.295 2.783 3.215 1.00 91.56 427 GLN A N 1
ATOM 3319 C CA . GLN A 1 427 ? 0.669 2.096 4.469 1.00 91.56 427 GLN A CA 1
ATOM 3320 C C . GLN A 1 427 ? -0.420 1.166 5.016 1.00 91.56 427 GLN A C 1
ATOM 3322 O O . GLN A 1 427 ? -0.124 0.163 5.666 1.00 91.56 427 GLN A O 1
ATOM 3327 N N . THR A 1 428 ? -1.685 1.461 4.722 1.00 91.06 428 THR A N 1
ATOM 3328 C CA . THR A 1 428 ? -2.812 0.577 5.047 1.00 91.06 428 THR A CA 1
ATOM 3329 C C . THR A 1 428 ? -3.027 -0.461 3.942 1.00 91.06 428 THR A C 1
ATOM 3331 O O . THR A 1 428 ? -3.050 -1.661 4.222 1.00 91.06 428 THR A O 1
ATOM 3334 N N . ARG A 1 429 ? -3.068 -0.044 2.668 1.00 90.00 429 ARG A N 1
ATOM 3335 C CA . ARG A 1 429 ? -3.348 -0.933 1.524 1.00 90.00 429 ARG A CA 1
ATOM 3336 C C . ARG A 1 429 ? -2.293 -2.014 1.300 1.00 90.00 429 ARG A C 1
ATOM 3338 O O . ARG A 1 429 ? -2.659 -3.127 0.926 1.00 90.00 429 ARG A O 1
ATOM 3345 N N . THR A 1 430 ? -1.010 -1.729 1.521 1.00 89.12 430 THR A N 1
ATOM 3346 C CA . THR A 1 430 ? 0.066 -2.734 1.405 1.00 89.12 430 THR A CA 1
ATOM 3347 C C . THR A 1 430 ? -0.140 -3.868 2.406 1.00 89.12 430 THR A C 1
ATOM 3349 O O . THR A 1 430 ? -0.223 -5.026 1.997 1.00 89.12 430 THR A O 1
ATOM 3352 N N . LYS A 1 431 ? -0.338 -3.549 3.692 1.00 85.19 431 LYS A N 1
ATOM 3353 C CA . LYS A 1 431 ? -0.679 -4.524 4.742 1.00 85.19 431 LYS A CA 1
ATOM 3354 C C . LYS A 1 431 ? -1.948 -5.320 4.412 1.00 85.19 431 LYS A C 1
ATOM 3356 O O . LYS A 1 431 ? -1.933 -6.542 4.553 1.00 85.19 431 LYS A O 1
ATOM 3361 N N . THR A 1 432 ? -3.012 -4.677 3.916 1.00 83.88 432 THR A N 1
ATOM 3362 C CA . THR A 1 432 ? -4.236 -5.381 3.478 1.00 83.88 432 THR A CA 1
ATOM 3363 C C . THR A 1 432 ? -3.950 -6.350 2.326 1.00 83.88 432 THR A C 1
ATOM 3365 O O . THR A 1 432 ? -4.342 -7.512 2.381 1.00 83.88 432 THR A O 1
ATOM 3368 N N . CYS A 1 433 ? -3.183 -5.928 1.318 1.00 79.81 433 CYS A N 1
ATOM 3369 C CA . CYS A 1 433 ? -2.780 -6.773 0.189 1.00 79.81 433 CYS A CA 1
ATOM 3370 C C . CYS A 1 433 ? -1.840 -7.935 0.584 1.00 79.81 433 CYS A C 1
ATOM 3372 O O . CYS A 1 433 ? -1.677 -8.877 -0.192 1.00 79.81 433 CYS A O 1
ATOM 3374 N N . MET A 1 434 ? -1.217 -7.888 1.763 1.00 74.69 434 MET A N 1
ATOM 3375 C CA . MET A 1 434 ? -0.367 -8.955 2.310 1.00 74.69 434 MET A CA 1
ATOM 3376 C C . MET A 1 434 ? -1.103 -9.911 3.265 1.00 74.69 434 MET A C 1
ATOM 3378 O O . MET A 1 434 ? -0.457 -10.784 3.839 1.00 74.69 434 MET A O 1
ATOM 3382 N N . GLY A 1 435 ? -2.410 -9.726 3.492 1.00 67.12 435 GLY A N 1
ATOM 3383 C CA . GLY A 1 435 ? -3.157 -10.477 4.512 1.00 67.12 435 GLY A CA 1
ATOM 3384 C C . GLY A 1 435 ? -2.740 -10.153 5.955 1.00 67.12 435 GLY A C 1
ATOM 3385 O O . GLY A 1 435 ? -3.119 -10.862 6.880 1.00 67.12 435 GLY A O 1
ATOM 3386 N N . LEU A 1 436 ? -1.957 -9.086 6.167 1.00 57.72 436 LEU A N 1
ATOM 3387 C CA . LEU A 1 436 ? -1.487 -8.668 7.494 1.00 57.72 436 LEU A CA 1
ATOM 3388 C C . LEU A 1 436 ? -2.541 -7.859 8.267 1.00 57.72 436 LEU A C 1
ATOM 3390 O O . LEU A 1 436 ? -2.460 -7.756 9.489 1.00 57.72 436 LEU A O 1
ATOM 3394 N N . PHE A 1 437 ? -3.562 -7.334 7.580 1.00 59.59 437 PHE A N 1
ATOM 3395 C CA . PHE A 1 437 ? -4.797 -6.899 8.236 1.00 59.59 437 PHE A CA 1
ATOM 3396 C C . PHE A 1 437 ? -5.605 -8.133 8.664 1.00 59.59 437 PHE A C 1
ATOM 3398 O O . PHE A 1 437 ? -6.362 -8.700 7.884 1.00 59.59 437 PHE A O 1
ATOM 3405 N N . SER A 1 438 ? -5.443 -8.510 9.929 1.00 60.00 438 SER A N 1
ATOM 3406 C CA . SER A 1 438 ? -6.369 -9.349 10.693 1.00 60.00 438 SER A CA 1
ATOM 3407 C C . SER A 1 438 ? -6.787 -8.572 11.937 1.00 60.00 438 SER A C 1
ATOM 3409 O O . SER A 1 438 ? -5.964 -7.835 12.483 1.00 60.00 438 SER A O 1
ATOM 3411 N N . VAL A 1 439 ? -8.025 -8.750 12.411 1.00 58.50 439 VAL A N 1
ATOM 3412 C CA . VAL A 1 439 ? -8.560 -8.050 13.597 1.00 58.50 439 VAL A CA 1
ATOM 3413 C C . VAL A 1 439 ? -7.610 -8.182 14.794 1.00 58.50 439 VAL A C 1
ATOM 3415 O O . VAL A 1 439 ? -7.296 -7.187 15.437 1.00 58.50 439 VAL A O 1
ATOM 3418 N N . LYS A 1 440 ? -7.048 -9.380 15.030 1.00 54.72 440 LYS A N 1
ATOM 3419 C CA . LYS A 1 440 ? -6.086 -9.629 16.120 1.00 54.72 440 LYS A CA 1
ATOM 3420 C C . LYS A 1 440 ? -4.783 -8.830 15.963 1.00 54.72 440 LYS A C 1
ATOM 3422 O O . LYS A 1 440 ? -4.334 -8.208 16.919 1.00 54.72 440 LYS A O 1
ATOM 3427 N N . HIS A 1 441 ? -4.196 -8.790 14.763 1.00 59.56 441 HIS A N 1
ATOM 3428 C CA . HIS A 1 441 ? -2.990 -7.988 14.504 1.00 59.56 441 HIS A CA 1
ATOM 3429 C C . HIS A 1 441 ? -3.266 -6.479 14.567 1.00 59.56 441 HIS A C 1
ATOM 3431 O O . HIS A 1 441 ? -2.410 -5.717 15.010 1.00 59.56 441 HIS A O 1
ATOM 3437 N N . PHE A 1 442 ? -4.459 -6.046 14.156 1.00 60.53 442 PHE A N 1
ATOM 3438 C CA . PHE A 1 442 ? -4.873 -4.648 14.213 1.00 60.53 442 PHE A CA 1
ATOM 3439 C C . PHE A 1 442 ? -5.102 -4.170 15.650 1.00 60.53 442 PHE A C 1
ATOM 3441 O O . PHE A 1 442 ? -4.602 -3.111 16.016 1.00 60.53 442 PHE A O 1
ATOM 3448 N N . LEU A 1 443 ? -5.788 -4.971 16.473 1.00 57.09 443 LEU A N 1
ATOM 3449 C CA . LEU A 1 443 ? -5.929 -4.752 17.915 1.00 57.09 443 LEU A CA 1
ATOM 3450 C C . LEU A 1 443 ? -4.560 -4.549 18.573 1.00 57.09 443 LEU A C 1
ATOM 3452 O O . LEU A 1 443 ? -4.337 -3.530 19.226 1.00 57.09 443 LEU A O 1
ATOM 3456 N N . ILE A 1 444 ? -3.627 -5.473 18.324 1.00 57.25 444 ILE A N 1
ATOM 3457 C CA . ILE A 1 444 ? -2.272 -5.407 18.880 1.00 57.25 444 ILE A CA 1
ATOM 3458 C C . ILE A 1 444 ? -1.547 -4.138 18.410 1.00 57.25 444 ILE A C 1
ATOM 3460 O O . ILE A 1 444 ? -1.084 -3.356 19.238 1.00 57.25 444 ILE A O 1
ATOM 3464 N N . GLN A 1 445 ? -1.485 -3.878 17.099 1.00 56.38 445 GLN A N 1
ATOM 3465 C CA . GLN A 1 445 ? -0.726 -2.734 16.583 1.00 56.38 445 GLN A CA 1
ATOM 3466 C C . GLN A 1 445 ? -1.340 -1.372 16.948 1.00 56.38 445 GLN A C 1
ATOM 3468 O O . GLN A 1 445 ? -0.600 -0.414 17.133 1.00 56.38 445 GLN A O 1
ATOM 3473 N N . VAL A 1 446 ? -2.667 -1.247 17.030 1.00 55.84 446 VAL A N 1
ATOM 3474 C CA . VAL A 1 446 ? -3.329 0.065 17.173 1.00 55.84 446 VAL A CA 1
ATOM 3475 C C . VAL A 1 446 ? -3.722 0.382 18.625 1.00 55.84 446 VAL A C 1
ATOM 3477 O O . VAL A 1 446 ? -3.948 1.556 18.926 1.00 55.84 446 VAL A O 1
ATOM 3480 N N . PHE A 1 447 ? -3.776 -0.615 19.524 1.00 55.91 447 PHE A N 1
ATOM 3481 C CA . PHE A 1 447 ? -4.283 -0.442 20.897 1.00 55.91 447 PHE A CA 1
ATOM 3482 C C . PHE A 1 447 ? -3.439 -1.073 22.028 1.00 55.91 447 PHE A C 1
ATOM 3484 O O . PHE A 1 447 ? -3.629 -0.680 23.179 1.00 55.91 447 PHE A O 1
ATOM 3491 N N . SER A 1 448 ? -2.465 -1.963 21.776 1.00 50.31 448 SER A N 1
ATOM 3492 C CA . SER A 1 448 ? -1.635 -2.524 22.872 1.00 50.31 448 SER A CA 1
ATOM 3493 C C . SER A 1 448 ? -0.666 -1.526 23.525 1.00 50.31 448 SER A C 1
ATOM 3495 O O . SER A 1 448 ? -0.095 -1.837 24.566 1.00 50.31 448 SER A O 1
ATOM 3497 N N . GLY A 1 449 ? -0.514 -0.310 22.990 1.00 43.69 449 GLY A N 1
ATOM 3498 C CA . GLY A 1 449 ? 0.316 0.754 23.575 1.00 43.69 449 GLY A CA 1
ATOM 3499 C C . GLY A 1 449 ? -0.230 1.398 24.862 1.00 43.69 449 GLY A C 1
ATOM 3500 O O . GLY A 1 449 ? 0.267 2.446 25.266 1.00 43.69 449 GLY A O 1
ATOM 3501 N N . SER A 1 450 ? -1.283 0.854 25.483 1.00 32.41 450 SER A N 1
ATOM 3502 C CA . SER A 1 450 ? -1.913 1.448 26.680 1.00 32.41 450 SER A CA 1
ATOM 3503 C C . SER A 1 450 ? -2.439 0.436 27.708 1.00 32.41 450 SER A C 1
ATOM 3505 O O . SER A 1 450 ? -3.140 0.830 28.635 1.00 32.41 450 SER A O 1
ATOM 3507 N N . ILE A 1 451 ? -2.099 -0.851 27.578 1.00 28.39 451 ILE A N 1
ATOM 3508 C CA . ILE A 1 451 ? -2.442 -1.875 28.574 1.00 28.39 451 ILE A CA 1
ATOM 3509 C C . ILE A 1 451 ? -1.167 -2.235 29.351 1.00 28.39 451 ILE A C 1
ATOM 3511 O O . ILE A 1 451 ? -0.326 -2.954 28.804 1.00 28.39 451 ILE A O 1
ATOM 3515 N N . PRO A 1 452 ? -0.981 -1.778 30.607 1.00 24.23 452 PRO A N 1
ATOM 3516 C CA . PRO A 1 452 ? -0.015 -2.423 31.488 1.00 24.23 452 PRO A CA 1
ATOM 3517 C C . PRO A 1 452 ? -0.467 -3.873 31.693 1.00 24.23 452 PRO A C 1
ATOM 3519 O O . PRO A 1 452 ? -1.641 -4.116 31.978 1.00 24.23 452 PRO A O 1
ATOM 3522 N N . MET A 1 453 ? 0.435 -4.843 31.517 1.00 24.03 453 MET A N 1
ATOM 3523 C CA . MET A 1 453 ? 0.087 -6.242 31.770 1.00 24.03 453 MET A CA 1
ATOM 3524 C C . MET A 1 453 ? -0.321 -6.394 33.235 1.00 24.03 453 MET A C 1
ATOM 3526 O O . MET A 1 453 ? 0.482 -6.132 34.129 1.00 24.03 453 MET A O 1
ATOM 3530 N N . PHE A 1 454 ? -1.556 -6.836 33.470 1.00 26.33 454 PHE A N 1
ATOM 3531 C CA . PHE A 1 454 ? -1.940 -7.365 34.772 1.00 26.33 454 PHE A CA 1
ATOM 3532 C C . PHE A 1 454 ? -1.095 -8.615 35.028 1.00 26.33 454 PHE A C 1
ATOM 3534 O O . PHE A 1 454 ? -1.074 -9.524 34.195 1.00 26.33 454 PHE A O 1
ATOM 3541 N N . ASP A 1 455 ? -0.367 -8.642 36.141 1.00 24.67 455 ASP A N 1
ATOM 3542 C CA . ASP A 1 455 ? 0.474 -9.785 36.479 1.00 24.67 455 ASP A CA 1
ATOM 3543 C C . ASP A 1 455 ? -0.419 -10.981 36.833 1.00 24.67 455 ASP A C 1
ATOM 3545 O O . ASP A 1 455 ? -1.192 -10.929 37.787 1.00 24.67 455 ASP A O 1
ATOM 3549 N N . GLN A 1 456 ? -0.330 -12.064 36.056 1.00 30.08 456 GLN A N 1
ATOM 3550 C CA . GLN A 1 456 ? -1.091 -13.292 36.319 1.00 30.08 456 GLN A CA 1
ATOM 3551 C C . GLN A 1 456 ? -0.525 -14.101 37.501 1.00 30.08 456 GLN A C 1
ATOM 3553 O O . GLN A 1 456 ? -1.103 -15.119 37.885 1.00 30.08 456 GLN A O 1
ATOM 3558 N N . ARG A 1 457 ? 0.575 -13.658 38.123 1.00 28.09 457 ARG A N 1
ATOM 3559 C CA . ARG A 1 457 ? 1.160 -14.278 39.321 1.00 28.09 457 ARG A CA 1
ATOM 3560 C C . ARG A 1 457 ? 0.448 -13.842 40.605 1.00 28.09 457 ARG A C 1
ATOM 3562 O O . ARG A 1 457 ? 1.058 -13.225 41.469 1.00 28.09 457 ARG A O 1
ATOM 3569 N N . ASN A 1 458 ? -0.835 -14.193 40.724 1.00 26.88 458 ASN A N 1
ATOM 3570 C CA . ASN A 1 458 ? -1.504 -14.405 42.016 1.00 26.88 458 ASN A CA 1
ATOM 3571 C C . ASN A 1 458 ? -2.835 -15.168 41.861 1.00 26.88 458 ASN A C 1
ATOM 3573 O O . ASN A 1 458 ? -3.913 -14.664 42.167 1.00 26.88 458 ASN A O 1
ATOM 3577 N N . HIS A 1 459 ? -2.749 -16.429 41.429 1.00 28.25 459 HIS A N 1
ATOM 3578 C CA . HIS A 1 459 ? -3.741 -17.438 41.806 1.00 28.25 459 HIS A CA 1
ATOM 3579 C C . HIS A 1 459 ? -3.157 -18.292 42.944 1.00 28.25 459 HIS A C 1
ATOM 3581 O O . HIS A 1 459 ? -2.054 -18.818 42.772 1.00 28.25 459 HIS A O 1
ATOM 3587 N N . PRO A 1 460 ? -3.852 -18.459 44.087 1.00 26.88 460 PRO A N 1
ATOM 3588 C CA . PRO A 1 460 ? -3.439 -19.423 45.100 1.00 26.88 460 PRO A CA 1
ATOM 3589 C C . PRO A 1 460 ? -3.520 -20.845 44.526 1.00 26.88 460 PRO A C 1
ATOM 3591 O O . PRO A 1 460 ? -4.445 -21.184 43.786 1.00 26.88 460 PRO A O 1
ATOM 3594 N N . SER A 1 461 ? -2.532 -21.679 44.845 1.00 24.42 461 SER A N 1
ATOM 3595 C CA . SER A 1 461 ? -2.386 -23.020 44.277 1.00 24.42 461 SER A CA 1
ATOM 3596 C C . SER A 1 461 ? -3.505 -23.965 44.721 1.00 24.42 461 SER A C 1
ATOM 3598 O O . SER A 1 461 ? -3.609 -24.284 45.906 1.00 24.42 461 SER A O 1
ATOM 3600 N N . VAL A 1 462 ? -4.285 -24.482 43.768 1.00 27.06 462 VAL A N 1
ATOM 3601 C CA . VAL A 1 462 ? -5.193 -25.615 44.013 1.00 27.06 462 VAL A CA 1
ATOM 3602 C C . VAL A 1 462 ? -4.348 -26.883 44.233 1.00 27.06 462 VAL A C 1
ATOM 3604 O O . VAL A 1 462 ? -3.476 -27.156 43.405 1.00 27.06 462 VAL A O 1
ATOM 3607 N N . PRO A 1 463 ? -4.563 -27.668 45.307 1.00 27.08 463 PRO A N 1
ATOM 3608 C CA . PRO A 1 463 ? -3.756 -28.859 45.569 1.00 27.08 463 PRO A CA 1
ATOM 3609 C C . PRO A 1 463 ? -3.954 -29.965 44.524 1.00 27.08 463 PRO A C 1
ATOM 3611 O O . PRO A 1 463 ? -5.078 -30.378 44.237 1.00 27.08 463 PRO A O 1
ATOM 3614 N N . THR A 1 464 ? -2.850 -30.511 44.012 1.00 25.09 464 THR A N 1
ATOM 3615 C CA . THR A 1 464 ? -2.860 -31.702 43.153 1.00 25.09 464 THR A CA 1
ATOM 3616 C C . THR A 1 464 ? -3.220 -32.942 43.973 1.00 25.09 464 THR A C 1
ATOM 3618 O O . THR A 1 464 ? -2.347 -33.550 44.593 1.00 25.09 464 THR A O 1
ATOM 3621 N N . MET A 1 465 ? -4.486 -33.368 43.956 1.00 25.09 465 MET A N 1
ATOM 3622 C CA . MET A 1 465 ? -4.835 -34.704 44.444 1.00 25.09 465 MET A CA 1
ATOM 3623 C C . MET A 1 465 ? -4.333 -35.777 43.472 1.00 25.09 465 MET A C 1
ATOM 3625 O O . MET A 1 465 ? -4.748 -35.837 42.314 1.00 25.09 465 MET A O 1
ATOM 3629 N N . MET A 1 466 ? -3.469 -36.665 43.967 1.00 25.48 466 MET A N 1
ATOM 3630 C CA . MET A 1 466 ? -3.276 -37.980 43.358 1.00 25.48 466 MET A CA 1
ATOM 3631 C C . MET A 1 466 ? -4.588 -38.767 43.417 1.00 25.48 466 MET A C 1
ATOM 3633 O O . MET A 1 466 ? -5.220 -38.818 44.468 1.00 25.48 466 MET A O 1
ATOM 3637 N N . LEU A 1 467 ? -4.921 -39.494 42.350 1.00 27.92 467 LEU A N 1
ATOM 3638 C CA . LEU A 1 467 ? -5.746 -40.697 42.460 1.00 27.92 467 LEU A CA 1
ATOM 3639 C C . LEU A 1 467 ? -5.271 -41.770 41.471 1.00 27.92 467 LEU A C 1
ATOM 3641 O O . LEU A 1 467 ? -4.639 -41.480 40.455 1.00 27.92 467 LEU A O 1
ATOM 3645 N N . ALA A 1 468 ? -5.464 -43.028 41.861 1.00 26.30 468 ALA A N 1
ATOM 3646 C CA . ALA A 1 468 ? -4.640 -44.144 41.411 1.00 26.30 468 ALA A CA 1
ATOM 3647 C C . ALA A 1 468 ? -4.908 -44.621 39.972 1.00 26.30 468 ALA A C 1
ATOM 3649 O O . ALA A 1 468 ? -5.994 -44.477 39.414 1.00 26.30 468 ALA A O 1
ATOM 3650 N N . ARG A 1 469 ? -3.910 -45.312 39.405 1.00 26.84 469 ARG A N 1
ATOM 3651 C CA . ARG A 1 469 ? -4.106 -46.190 38.243 1.00 26.84 469 ARG A CA 1
ATOM 3652 C C . ARG A 1 469 ? -5.087 -47.307 38.608 1.00 26.84 469 ARG A C 1
ATOM 3654 O O . ARG A 1 469 ? -4.876 -47.978 39.614 1.00 26.84 469 ARG A O 1
ATOM 3661 N N . HIS A 1 470 ? -6.018 -47.630 37.713 1.00 25.22 470 HIS A N 1
ATOM 3662 C CA . HIS A 1 470 ? -6.622 -48.962 37.680 1.00 25.22 470 HIS A CA 1
ATOM 3663 C C . HIS A 1 470 ? -6.573 -49.563 36.271 1.00 25.22 470 HIS A C 1
ATOM 3665 O O . HIS A 1 470 ? -6.623 -48.854 35.266 1.00 25.22 470 HIS A O 1
ATOM 3671 N N . ARG A 1 471 ? -6.402 -50.886 36.205 1.00 27.22 471 ARG A N 1
ATOM 3672 C CA . ARG A 1 471 ? -6.378 -51.694 34.972 1.00 27.22 471 ARG A CA 1
ATOM 3673 C C . ARG A 1 471 ? -7.674 -52.508 34.856 1.00 27.22 471 ARG A C 1
ATOM 3675 O O . ARG A 1 471 ? -8.397 -52.640 35.838 1.00 27.22 471 ARG A O 1
ATOM 3682 N N . GLN A 1 472 ? -7.849 -53.139 33.687 1.00 29.89 472 GLN A N 1
ATOM 3683 C CA . GLN A 1 472 ? -9.019 -53.916 33.231 1.00 29.89 472 GLN A CA 1
ATOM 3684 C C . GLN A 1 472 ? -10.217 -53.030 32.809 1.00 29.89 472 GLN A C 1
ATOM 3686 O O . GLN A 1 472 ? -10.521 -52.052 33.473 1.00 29.89 472 GLN A O 1
ATOM 3691 N N . GLY A 1 473 ? -10.944 -53.282 31.712 1.00 23.97 473 GLY A N 1
ATOM 3692 C CA . GLY A 1 473 ? -10.609 -54.089 30.530 1.00 23.97 473 GLY A CA 1
ATOM 3693 C C . GLY A 1 473 ? -11.566 -55.243 30.208 1.00 23.97 473 GLY A C 1
ATOM 3694 O O . GLY A 1 473 ? -11.277 -56.385 30.552 1.00 23.97 473 GLY A O 1
ATOM 3695 N N . ARG A 1 474 ? -12.626 -54.973 29.430 1.00 26.58 474 ARG A N 1
ATOM 3696 C CA . ARG A 1 474 ? -13.321 -55.966 28.583 1.00 26.58 474 ARG A CA 1
ATOM 3697 C C . ARG A 1 474 ? -14.057 -55.285 27.421 1.00 26.58 474 ARG A C 1
ATOM 3699 O O . ARG A 1 474 ? -14.361 -54.099 27.483 1.00 26.58 474 ARG A O 1
ATOM 3706 N N . ARG A 1 475 ? -14.305 -56.038 26.343 1.00 29.56 475 ARG A N 1
ATOM 3707 C CA . ARG A 1 475 ? -15.111 -55.612 25.184 1.00 29.56 475 ARG A CA 1
ATOM 3708 C C . ARG A 1 475 ? -16.588 -55.928 25.428 1.00 29.56 475 ARG A C 1
ATOM 3710 O O . ARG A 1 475 ? -16.869 -57.014 25.919 1.00 29.56 475 ARG A O 1
ATOM 3717 N N . SER A 1 476 ? -17.481 -55.090 24.904 1.00 26.06 476 SER A N 1
ATOM 3718 C CA . SER A 1 476 ? -18.792 -55.509 24.385 1.00 26.06 476 SER A CA 1
ATOM 3719 C C . SER A 1 476 ? -19.188 -54.629 23.199 1.00 26.06 476 SER A C 1
ATOM 3721 O O . SER A 1 476 ? -18.867 -53.444 23.167 1.00 26.06 476 SER A O 1
ATOM 3723 N N . ARG A 1 477 ? -19.858 -55.219 22.204 1.00 27.72 477 ARG A N 1
ATOM 3724 C CA . ARG A 1 477 ? -20.515 -54.496 21.104 1.00 27.72 477 ARG A CA 1
ATOM 3725 C C . ARG A 1 477 ? -21.993 -54.341 21.447 1.00 27.72 477 ARG A C 1
ATOM 3727 O O . ARG A 1 477 ? -22.593 -55.309 21.901 1.00 27.72 477 ARG A O 1
ATOM 3734 N N . MET A 1 478 ? -22.602 -53.219 21.084 1.00 26.27 478 MET A N 1
ATOM 3735 C CA . MET A 1 478 ? -24.034 -53.194 20.784 1.00 26.27 478 MET A CA 1
ATOM 3736 C C . MET A 1 478 ? -24.306 -52.208 19.648 1.00 26.27 478 MET A C 1
ATOM 3738 O O . MET A 1 478 ? -23.594 -51.217 19.503 1.00 26.27 478 MET A O 1
ATOM 3742 N N . ALA A 1 479 ? -25.281 -52.530 18.801 1.00 25.73 479 ALA A N 1
ATOM 3743 C CA . ALA A 1 479 ? -25.638 -51.750 17.621 1.00 25.73 479 ALA A CA 1
ATOM 3744 C C . ALA A 1 479 ? -27.050 -51.179 17.780 1.00 25.73 479 ALA A C 1
ATOM 3746 O O . ALA A 1 479 ? -27.925 -51.843 18.333 1.00 25.73 479 ALA A O 1
ATOM 3747 N N . VAL A 1 480 ? -27.275 -49.976 17.253 1.00 29.69 480 VAL A N 1
ATOM 3748 C CA . VAL A 1 480 ? -28.589 -49.320 17.227 1.00 29.69 480 VAL A CA 1
ATOM 3749 C C . VAL A 1 480 ? -29.109 -49.325 15.788 1.00 29.69 480 VAL A C 1
ATOM 3751 O O . VAL A 1 480 ? -28.369 -49.010 14.856 1.00 29.69 480 VAL A O 1
ATOM 3754 N N . ARG A 1 481 ? -30.370 -49.732 15.598 1.00 26.06 481 ARG A N 1
ATOM 3755 C CA . ARG A 1 481 ? -31.048 -49.769 14.290 1.00 26.06 481 ARG A CA 1
ATOM 3756 C C . ARG A 1 481 ? -31.650 -48.398 13.931 1.00 26.06 481 ARG A C 1
ATOM 3758 O O . ARG A 1 481 ? -32.114 -47.710 14.837 1.00 26.06 481 ARG A O 1
ATOM 3765 N N . PRO A 1 482 ? -31.731 -48.032 12.638 1.00 33.03 482 PRO A N 1
ATOM 3766 C CA . PRO A 1 482 ? -32.535 -46.900 12.179 1.00 33.03 482 PRO A CA 1
ATOM 3767 C C . PRO A 1 482 ? -34.032 -47.267 12.032 1.00 33.03 482 PRO A C 1
ATOM 3769 O O . PRO A 1 482 ? -34.351 -48.444 11.829 1.00 33.03 482 PRO A O 1
ATOM 3772 N N . PRO A 1 483 ? -34.951 -46.281 12.083 1.00 34.84 483 PRO A N 1
ATOM 3773 C CA . PRO A 1 483 ? -36.360 -46.443 11.705 1.00 34.84 483 PRO A CA 1
ATOM 3774 C C . PRO A 1 483 ? -36.556 -46.518 10.166 1.00 34.84 483 PRO A C 1
ATOM 3776 O O . PRO A 1 483 ? -35.627 -46.207 9.414 1.00 34.84 483 PRO A O 1
ATOM 3779 N N . PRO A 1 484 ? -37.731 -46.970 9.673 1.00 33.75 484 PRO A N 1
ATOM 3780 C CA . PRO A 1 484 ? -37.907 -47.420 8.286 1.00 33.75 484 PRO A CA 1
ATOM 3781 C C . PRO A 1 484 ? -38.244 -46.317 7.266 1.00 33.75 484 PRO A C 1
ATOM 3783 O O . PRO A 1 484 ? -38.709 -45.233 7.607 1.00 33.75 484 PRO A O 1
ATOM 3786 N N . GLN A 1 485 ? -38.059 -46.643 5.981 1.00 30.08 485 GLN A N 1
ATOM 3787 C CA . GLN A 1 485 ? -38.468 -45.824 4.832 1.00 30.08 485 GLN A CA 1
ATOM 3788 C C . GLN A 1 485 ? -39.886 -46.182 4.355 1.00 30.08 485 GLN A C 1
ATOM 3790 O O . GLN A 1 485 ? -40.242 -47.358 4.308 1.00 30.08 485 GLN A O 1
ATOM 3795 N N . ALA A 1 486 ? -40.646 -45.178 3.906 1.00 29.77 486 ALA A N 1
ATOM 3796 C CA . ALA A 1 486 ? -41.842 -45.349 3.074 1.00 29.77 486 ALA A CA 1
ATOM 3797 C C . ALA A 1 486 ? -41.515 -45.083 1.586 1.00 29.77 486 ALA A C 1
ATOM 3799 O O . ALA A 1 486 ? -40.477 -44.504 1.259 1.00 29.77 486 ALA A O 1
ATOM 3800 N N . ALA A 1 487 ? -42.358 -45.565 0.669 1.00 29.34 487 ALA A N 1
ATOM 3801 C CA . ALA A 1 487 ? -41.953 -45.798 -0.717 1.00 29.34 487 ALA A CA 1
ATOM 3802 C C . ALA A 1 487 ? -42.111 -44.605 -1.685 1.00 29.34 487 ALA A C 1
ATOM 3804 O O . ALA A 1 487 ? -43.147 -43.956 -1.751 1.00 29.34 487 ALA A O 1
ATOM 3805 N N . ARG A 1 488 ? -41.067 -44.434 -2.510 1.00 30.42 488 ARG A N 1
ATOM 3806 C CA . ARG A 1 488 ? -41.054 -44.047 -3.938 1.00 30.42 488 ARG A CA 1
ATOM 3807 C C . ARG A 1 488 ? -42.326 -43.433 -4.561 1.00 30.42 488 ARG A C 1
ATOM 3809 O O . ARG A 1 488 ? -43.313 -44.129 -4.769 1.00 30.42 488 ARG A O 1
ATOM 3816 N N . SER A 1 489 ? -42.111 -42.318 -5.259 1.00 27.00 489 SER A N 1
ATOM 3817 C CA . SER A 1 489 ? -42.415 -42.256 -6.701 1.00 27.00 489 SER A CA 1
ATOM 3818 C C . SER A 1 489 ? -41.419 -41.343 -7.424 1.00 27.00 489 SER A C 1
ATOM 3820 O O . SER A 1 489 ? -40.941 -40.374 -6.840 1.00 27.00 489 SER A O 1
ATOM 3822 N N . VAL A 1 490 ? -41.100 -41.651 -8.683 1.00 27.48 490 VAL A N 1
ATOM 3823 C CA . VAL A 1 490 ? -40.272 -40.818 -9.573 1.00 27.48 490 VAL A CA 1
ATOM 3824 C C . VAL A 1 490 ? -41.125 -40.435 -10.774 1.00 27.48 490 VAL A C 1
ATOM 3826 O O . VAL A 1 490 ? -41.774 -41.304 -11.352 1.00 27.48 490 VAL A O 1
ATOM 3829 N N . LEU A 1 491 ? -41.094 -39.164 -11.174 1.00 27.00 491 LEU A N 1
ATOM 3830 C CA . LEU A 1 491 ? -41.673 -38.719 -12.439 1.00 27.00 491 LEU A CA 1
ATOM 3831 C C . LEU A 1 491 ? -40.819 -37.599 -13.041 1.00 27.00 491 LEU A C 1
ATOM 3833 O O . LEU A 1 491 ? -40.621 -36.552 -12.426 1.00 27.00 491 LEU A O 1
ATOM 3837 N N . GLU A 1 492 ? -40.300 -37.828 -14.248 1.00 26.55 492 GLU A N 1
ATOM 3838 C CA . GLU A 1 492 ? -39.698 -36.770 -15.059 1.00 26.55 492 GLU A CA 1
ATOM 3839 C C . GLU A 1 492 ? -40.774 -35.776 -15.511 1.00 26.55 492 GLU A C 1
ATOM 3841 O O . GLU A 1 492 ? -41.840 -36.176 -15.980 1.00 26.55 492 GLU A O 1
ATOM 3846 N N . VAL A 1 493 ? -40.455 -34.479 -15.502 1.00 26.75 493 VAL A N 1
ATOM 3847 C CA . VAL A 1 493 ? -41.230 -33.467 -16.232 1.00 26.75 493 VAL A CA 1
ATOM 3848 C C . VAL A 1 493 ? -40.293 -32.710 -17.167 1.00 26.75 493 VAL A C 1
ATOM 3850 O O . VAL A 1 493 ? -39.502 -31.868 -16.745 1.00 26.75 493 VAL A O 1
ATOM 3853 N N . ARG A 1 494 ? -40.381 -33.011 -18.468 1.00 26.98 494 ARG A N 1
ATOM 3854 C CA . ARG A 1 494 ? -39.687 -32.247 -19.517 1.00 26.98 494 ARG A CA 1
ATOM 3855 C C . ARG A 1 494 ? -40.374 -30.887 -19.733 1.00 26.98 494 ARG A C 1
ATOM 3857 O O . ARG A 1 494 ? -41.601 -30.809 -19.651 1.00 26.98 494 ARG A O 1
ATOM 3864 N N . PRO A 1 495 ? -39.625 -29.816 -20.048 1.00 27.55 495 PRO A N 1
ATOM 3865 C CA . PRO A 1 495 ? -40.183 -28.470 -20.148 1.00 27.55 495 PRO A CA 1
ATOM 3866 C C . PRO A 1 495 ? -41.083 -28.300 -21.381 1.00 27.55 495 PRO A C 1
ATOM 3868 O O . PRO A 1 495 ? -40.691 -28.631 -22.501 1.00 27.55 495 PRO A O 1
ATOM 3871 N N . ARG A 1 496 ? -42.263 -27.693 -21.197 1.00 26.92 496 ARG A N 1
ATOM 3872 C CA . ARG A 1 496 ? -43.094 -27.177 -22.298 1.00 26.92 496 ARG A CA 1
ATOM 3873 C C . ARG A 1 496 ? -42.827 -25.686 -22.515 1.00 26.92 496 ARG A C 1
ATOM 3875 O O . ARG A 1 496 ? -42.802 -24.911 -21.565 1.00 26.92 496 ARG A O 1
ATOM 3882 N N . ARG A 1 497 ? -42.664 -25.281 -23.778 1.00 27.53 497 ARG A N 1
ATOM 3883 C CA . ARG A 1 497 ? -42.678 -23.868 -24.193 1.00 27.53 497 ARG A CA 1
ATOM 3884 C C . ARG A 1 497 ? -44.123 -23.390 -24.350 1.00 27.53 497 ARG A C 1
ATOM 3886 O O . ARG A 1 497 ? -44.913 -24.098 -24.966 1.00 27.53 497 ARG A O 1
ATOM 3893 N N . CYS A 1 498 ? -44.407 -22.157 -23.937 1.00 25.72 498 CYS A N 1
ATOM 3894 C CA . CYS A 1 498 ? -45.570 -21.385 -24.383 1.00 25.72 498 CYS A CA 1
ATOM 3895 C C . CYS A 1 498 ? -45.116 -19.983 -24.822 1.00 25.72 498 CYS A C 1
ATOM 3897 O O . CYS A 1 498 ? -44.192 -19.417 -24.238 1.00 25.72 498 CYS A O 1
ATOM 3899 N N . HIS A 1 499 ? -45.744 -19.438 -25.866 1.00 29.86 499 HIS A N 1
ATOM 3900 C CA . HIS A 1 499 ? -45.461 -18.096 -26.393 1.00 29.86 499 HIS A CA 1
ATOM 3901 C C . HIS A 1 499 ? -46.294 -17.007 -25.681 1.00 29.86 499 HIS A C 1
ATOM 3903 O O . HIS A 1 499 ? -47.335 -17.319 -25.100 1.00 29.86 499 HIS A O 1
ATOM 3909 N N . PRO A 1 500 ? -45.868 -15.728 -25.723 1.00 32.94 500 PRO A N 1
ATOM 3910 C CA . PRO A 1 500 ? -46.582 -14.636 -25.066 1.00 32.94 500 PRO A CA 1
ATOM 3911 C C . PRO A 1 500 ? -47.880 -14.258 -25.799 1.00 32.94 500 PRO A C 1
ATOM 3913 O O . PRO A 1 500 ? -47.928 -14.241 -27.030 1.00 32.94 500 PRO A O 1
ATOM 3916 N N . ARG A 1 501 ? -48.909 -13.860 -25.039 1.00 26.62 501 ARG A N 1
ATOM 3917 C CA . ARG A 1 501 ? -50.078 -13.121 -25.551 1.00 26.62 501 ARG A CA 1
ATOM 3918 C C . ARG A 1 501 ? -49.955 -11.622 -25.251 1.00 26.62 501 ARG A C 1
ATOM 3920 O O . ARG A 1 501 ? -49.189 -11.203 -24.388 1.00 26.62 501 ARG A O 1
ATOM 3927 N N . ARG A 1 502 ? -50.692 -10.821 -26.022 1.00 29.23 502 ARG A N 1
ATOM 3928 C CA . ARG A 1 502 ? -50.703 -9.346 -26.037 1.00 29.23 502 ARG A CA 1
ATOM 3929 C C . ARG A 1 502 ? -52.123 -8.845 -25.699 1.00 29.23 502 ARG A C 1
ATOM 3931 O O . ARG A 1 502 ? -53.037 -9.661 -25.673 1.00 29.23 502 ARG A O 1
ATOM 3938 N N . VAL A 1 503 ? -52.295 -7.516 -25.600 1.00 30.19 503 VAL A N 1
ATOM 3939 C CA . VAL A 1 503 ? -53.567 -6.772 -25.361 1.00 30.19 503 VAL A CA 1
ATOM 3940 C C . VAL A 1 503 ? -54.022 -6.762 -23.880 1.00 30.19 503 VAL A C 1
ATOM 3942 O O . VAL A 1 503 ? -53.970 -7.796 -23.233 1.00 30.19 503 VAL A O 1
ATOM 3945 N N . GLY A 1 504 ? -54.456 -5.633 -23.288 1.00 27.02 504 GLY A N 1
ATOM 3946 C CA . GLY A 1 504 ? -54.387 -4.240 -23.776 1.00 27.02 504 GLY A CA 1
ATOM 3947 C C . GLY A 1 504 ? -55.130 -3.172 -22.932 1.00 27.02 504 GLY A C 1
ATOM 3948 O O . GLY A 1 504 ? -56.085 -3.489 -22.245 1.00 27.02 504 GLY A O 1
ATOM 3949 N N . ARG A 1 505 ? -54.658 -1.914 -23.053 1.00 28.50 505 ARG A N 1
ATOM 3950 C CA . ARG A 1 505 ? -55.264 -0.571 -22.795 1.00 28.50 505 ARG A CA 1
ATOM 3951 C C . ARG A 1 505 ? -56.277 -0.301 -21.646 1.00 28.50 505 ARG A C 1
ATOM 3953 O O . ARG A 1 505 ? -57.405 -0.765 -21.686 1.00 28.50 505 ARG A O 1
ATOM 3960 N N . GLY A 1 506 ? -55.933 0.719 -20.842 1.00 25.38 506 GLY A N 1
ATOM 3961 C CA . GLY A 1 506 ? -56.812 1.718 -20.183 1.00 25.38 506 GLY A CA 1
ATOM 3962 C C . GLY A 1 506 ? -55.977 2.555 -19.182 1.00 25.38 506 GLY A C 1
ATOM 3963 O O . GLY A 1 506 ? -55.269 1.948 -18.392 1.00 25.38 506 GLY A O 1
ATOM 3964 N N . SER A 1 507 ? -55.734 3.876 -19.296 1.00 28.55 507 SER A N 1
ATOM 3965 C CA . SER A 1 507 ? -56.608 5.078 -19.196 1.00 28.55 507 SER A CA 1
ATOM 3966 C C . SER A 1 507 ? -57.305 5.222 -17.831 1.00 28.55 507 SER A C 1
ATOM 3968 O O . SER A 1 507 ? -58.055 4.321 -17.482 1.00 28.55 507 SER A O 1
ATOM 3970 N N . ALA A 1 508 ? -57.176 6.305 -17.046 1.00 29.75 508 ALA A N 1
ATOM 3971 C CA . ALA A 1 508 ? -56.435 7.589 -17.148 1.00 29.75 508 ALA A CA 1
ATOM 3972 C C . ALA A 1 508 ? -56.157 8.125 -15.701 1.00 29.75 508 ALA A C 1
ATOM 3974 O O . ALA A 1 508 ? -56.517 7.432 -14.757 1.00 29.75 508 ALA A O 1
ATOM 3975 N N . GLY A 1 509 ? -55.549 9.285 -15.394 1.00 25.70 509 GLY A N 1
ATOM 3976 C CA . GLY A 1 509 ? -54.985 10.406 -16.171 1.00 25.70 509 GLY A CA 1
ATOM 3977 C C . GLY A 1 509 ? -54.562 11.579 -15.246 1.00 25.70 509 GLY A C 1
ATOM 3978 O O . GLY A 1 509 ? -54.735 11.473 -14.038 1.00 25.70 509 GLY A O 1
ATOM 3979 N N . ALA A 1 510 ? -54.083 12.693 -15.831 1.00 28.77 510 ALA A N 1
ATOM 3980 C CA . ALA A 1 510 ? -53.667 13.963 -15.180 1.00 28.77 510 ALA A CA 1
ATOM 3981 C C . ALA A 1 510 ? -52.444 13.890 -14.211 1.00 28.77 510 ALA A C 1
ATOM 3983 O O . ALA A 1 510 ? -52.131 12.834 -13.677 1.00 28.77 510 ALA A O 1
ATOM 3984 N N . ASP A 1 511 ? -51.658 14.955 -13.986 1.00 27.56 511 ASP A N 1
ATOM 3985 C CA . ASP A 1 511 ? -51.827 16.369 -14.374 1.00 27.56 511 ASP A CA 1
ATOM 3986 C C . ASP A 1 511 ? -50.493 17.063 -14.797 1.00 27.56 511 ASP A C 1
ATOM 3988 O O . ASP A 1 511 ? -49.417 16.492 -14.643 1.00 27.56 511 ASP A O 1
ATOM 3992 N N . ARG A 1 512 ? -50.618 18.277 -15.363 1.00 28.09 512 ARG A N 1
ATOM 3993 C CA . ARG A 1 512 ? -49.675 19.422 -15.584 1.00 28.09 512 ARG A CA 1
ATOM 3994 C C . ARG A 1 512 ? -48.164 19.328 -15.228 1.00 28.09 512 ARG A C 1
ATOM 3996 O O . ARG A 1 512 ? -47.789 18.766 -14.213 1.00 28.09 512 ARG A O 1
ATOM 4003 N N . ALA A 1 513 ? -47.248 20.070 -15.879 1.00 27.05 513 ALA A N 1
ATOM 4004 C CA . ALA A 1 513 ? -47.263 20.860 -17.131 1.00 27.05 513 ALA A CA 1
ATOM 4005 C C . ALA A 1 513 ? -45.846 21.414 -17.460 1.00 27.05 513 ALA A C 1
ATOM 4007 O O . ALA A 1 513 ? -45.075 21.653 -16.540 1.00 27.05 513 ALA A O 1
ATOM 4008 N N . ALA A 1 514 ? -45.597 21.738 -18.744 1.00 27.56 514 ALA A N 1
ATOM 4009 C CA . ALA A 1 514 ? -44.524 22.609 -19.287 1.00 27.56 514 ALA A CA 1
ATOM 4010 C C . ALA A 1 514 ? -43.033 22.245 -19.006 1.00 27.56 514 ALA A C 1
ATOM 4012 O O . ALA A 1 514 ? -42.686 21.632 -18.010 1.00 27.56 514 ALA A O 1
ATOM 4013 N N . GLY A 1 515 ? -42.066 22.609 -19.859 1.00 24.25 515 GLY A N 1
ATOM 4014 C CA . GLY A 1 515 ? -42.158 23.228 -21.189 1.00 24.25 515 GLY A CA 1
ATOM 4015 C C . GLY A 1 515 ? -40.784 23.670 -21.730 1.00 24.25 515 GLY A C 1
ATOM 4016 O O . GLY A 1 515 ? -39.897 24.011 -20.957 1.00 24.25 515 GLY A O 1
ATOM 4017 N N . SER A 1 516 ? -40.645 23.722 -23.064 1.00 28.92 516 SER A N 1
ATOM 4018 C CA . SER A 1 516 ? -39.427 24.043 -23.852 1.00 28.92 516 SER A CA 1
ATOM 4019 C C . SER A 1 516 ? -38.300 22.978 -23.866 1.00 28.92 516 SER A C 1
ATOM 4021 O O . SER A 1 516 ? -37.972 22.395 -22.842 1.00 28.92 516 SER A O 1
ATOM 4023 N N . GLY A 1 517 ? -37.642 22.660 -24.992 1.00 23.88 517 GLY A N 1
ATOM 4024 C CA . GLY A 1 517 ? -38.078 22.799 -26.394 1.00 23.88 517 GLY A CA 1
ATOM 4025 C C . GLY A 1 517 ? -37.068 23.425 -27.367 1.00 23.88 517 GLY A C 1
ATOM 4026 O O . GLY A 1 517 ? -37.107 24.634 -27.576 1.00 23.88 517 GLY A O 1
ATOM 4027 N N . ARG A 1 518 ? -36.241 22.572 -27.996 1.00 25.86 518 ARG A N 1
ATOM 4028 C CA . ARG A 1 518 ? -35.609 22.636 -29.347 1.00 25.86 518 ARG A CA 1
ATOM 4029 C C . ARG A 1 518 ? -34.648 21.430 -29.413 1.00 25.86 518 ARG A C 1
ATOM 4031 O O . ARG A 1 518 ? -33.805 21.309 -28.537 1.00 25.86 518 ARG A O 1
ATOM 4038 N N . LEU A 1 519 ? -34.820 20.386 -30.232 1.00 23.94 519 LEU A N 1
ATOM 4039 C CA . LEU A 1 519 ? -34.895 20.300 -31.702 1.00 23.94 519 LEU A CA 1
ATOM 4040 C C . LEU A 1 519 ? -33.728 20.983 -32.425 1.00 23.94 519 LEU A C 1
ATOM 4042 O O . LEU A 1 519 ? -33.719 22.201 -32.554 1.00 23.94 519 LEU A O 1
ATOM 4046 N N . PHE A 1 520 ? -32.844 20.165 -33.006 1.00 22.84 520 PHE A N 1
ATOM 4047 C CA . PHE A 1 520 ? -32.774 20.049 -34.467 1.00 22.84 520 PHE A CA 1
ATOM 4048 C C . PHE A 1 520 ? -32.358 18.626 -34.895 1.00 22.84 520 PHE A C 1
ATOM 4050 O O . PHE A 1 520 ? -31.610 17.947 -34.193 1.00 22.84 520 PHE A O 1
ATOM 4057 N N . GLN A 1 521 ? -32.890 18.171 -36.031 1.00 24.45 521 GLN A N 1
ATOM 4058 C CA . GLN A 1 521 ? -32.401 17.016 -36.808 1.00 24.45 521 GLN A CA 1
ATOM 4059 C C . GLN A 1 521 ? -31.306 17.542 -37.782 1.00 24.45 521 GLN A C 1
ATOM 4061 O O . GLN A 1 521 ? -30.938 18.707 -37.683 1.00 24.45 521 GLN A O 1
ATOM 4066 N N . SER A 1 522 ? -30.690 16.847 -38.742 1.00 24.06 522 SER A N 1
ATOM 4067 C CA . SER A 1 522 ? -30.745 15.484 -39.307 1.00 24.06 522 SER A CA 1
ATOM 4068 C C . SER A 1 522 ? -29.458 15.307 -40.138 1.00 24.06 522 SER A C 1
ATOM 4070 O O . SER A 1 522 ? -28.844 16.303 -40.513 1.00 24.06 522 SER A O 1
ATOM 4072 N N . GLY A 1 523 ? -29.063 14.081 -40.502 1.00 23.09 523 GLY A N 1
ATOM 4073 C CA . GLY A 1 523 ? -27.924 13.905 -41.417 1.00 23.09 523 GLY A CA 1
ATOM 4074 C C . GLY A 1 523 ? -27.501 12.457 -41.635 1.00 23.09 523 GLY A C 1
ATOM 4075 O O . GLY A 1 523 ? -26.460 12.044 -41.137 1.00 23.09 523 GLY A O 1
ATOM 4076 N N . ALA A 1 524 ? -28.303 11.687 -42.372 1.00 24.94 524 ALA A N 1
ATOM 4077 C CA . ALA A 1 524 ? -27.937 10.343 -42.812 1.00 24.94 524 ALA A CA 1
ATOM 4078 C C . ALA A 1 524 ? -27.692 10.325 -44.328 1.00 24.94 524 ALA A C 1
ATOM 4080 O O . ALA A 1 524 ? -28.526 10.806 -45.090 1.00 24.94 524 ALA A O 1
ATOM 4081 N N . LEU A 1 525 ? -26.584 9.716 -44.751 1.00 24.33 525 LEU A N 1
ATOM 4082 C CA . LEU A 1 525 ? -26.335 9.251 -46.118 1.00 24.33 525 LEU A CA 1
ATOM 4083 C C . LEU A 1 525 ? -25.615 7.896 -46.046 1.00 24.33 525 LEU A C 1
ATOM 4085 O O . LEU A 1 525 ? -25.000 7.572 -45.030 1.00 24.33 525 LEU A O 1
ATOM 4089 N N . ALA A 1 526 ? -25.755 7.080 -47.089 1.00 24.83 526 ALA A N 1
ATOM 4090 C CA . ALA A 1 526 ? -25.421 5.655 -47.065 1.00 24.83 526 ALA A CA 1
ATOM 4091 C C . ALA A 1 526 ? -24.803 5.175 -48.396 1.00 24.83 526 ALA A C 1
ATOM 4093 O O . ALA A 1 526 ? -24.619 5.966 -49.319 1.00 24.83 526 ALA A O 1
ATOM 4094 N N . SER A 1 527 ? -24.599 3.853 -48.501 1.00 24.95 527 SER A N 1
ATOM 4095 C CA . SER A 1 527 ? -24.122 3.075 -49.665 1.00 24.95 527 SER A CA 1
ATOM 4096 C C . SER A 1 527 ? -22.600 3.006 -49.892 1.00 24.95 527 SER A C 1
ATOM 4098 O O . SER A 1 527 ? -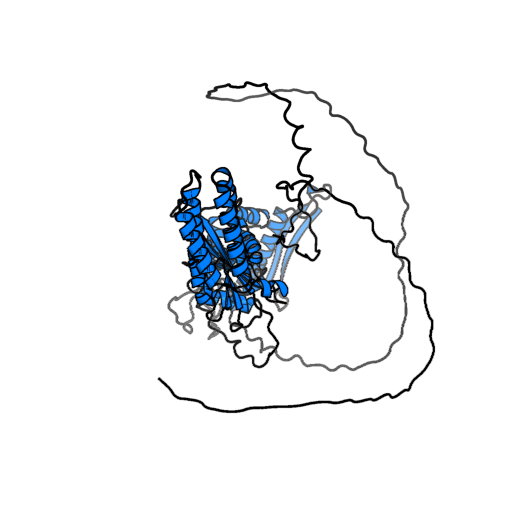21.832 3.787 -49.339 1.00 24.95 527 SER A O 1
ATOM 4100 N N . GLY A 1 528 ? -22.187 2.002 -50.681 1.00 23.22 528 GLY A N 1
ATOM 4101 C CA . GLY A 1 528 ? -20.792 1.644 -50.977 1.00 23.22 528 GLY A CA 1
ATOM 4102 C C . GLY A 1 528 ? -20.345 0.344 -50.289 1.00 23.22 528 GLY A C 1
ATOM 4103 O O . GLY A 1 528 ? -20.358 0.251 -49.064 1.00 23.22 528 GLY A O 1
ATOM 4104 N N . GLY A 1 529 ? -19.940 -0.675 -51.057 1.00 22.06 529 GLY A N 1
ATOM 4105 C CA . GLY A 1 529 ? -19.451 -1.941 -50.498 1.00 22.06 529 GLY A CA 1
ATOM 4106 C C . GLY A 1 529 ? -18.866 -2.923 -51.522 1.00 22.06 529 GLY A C 1
ATOM 4107 O O . GLY A 1 529 ? -18.933 -2.690 -52.724 1.00 22.06 529 GLY A O 1
ATOM 4108 N N . SER A 1 530 ? -18.380 -4.060 -51.006 1.00 25.19 530 SER A N 1
ATOM 4109 C CA . SER A 1 530 ? -17.802 -5.218 -51.723 1.00 25.19 530 SER A CA 1
ATOM 4110 C C . SER A 1 530 ? -16.334 -5.129 -52.201 1.00 25.19 530 SER A C 1
ATOM 4112 O O . SER A 1 530 ? -15.740 -4.064 -52.304 1.00 25.19 530 SER A O 1
ATOM 4114 N N . ALA A 1 531 ? -15.780 -6.319 -52.478 1.00 24.75 531 ALA A N 1
ATOM 4115 C CA . ALA A 1 531 ? -14.605 -6.627 -53.309 1.00 24.75 531 ALA A CA 1
ATOM 4116 C C . ALA A 1 531 ? -13.210 -6.047 -52.951 1.00 24.75 531 ALA A C 1
ATOM 4118 O O . ALA A 1 531 ? -12.634 -5.290 -53.724 1.00 24.75 531 ALA A O 1
ATOM 4119 N N . ALA A 1 532 ? -12.579 -6.532 -51.866 1.00 25.95 532 ALA A N 1
ATOM 4120 C CA . ALA A 1 532 ? -11.113 -6.433 -51.685 1.00 25.95 532 ALA A CA 1
ATOM 4121 C C . ALA A 1 532 ? -10.497 -7.522 -50.765 1.00 25.95 532 ALA A C 1
ATOM 4123 O O . ALA A 1 532 ? -9.605 -7.231 -49.973 1.00 25.95 532 ALA A O 1
ATOM 4124 N N . ASN A 1 533 ? -10.978 -8.774 -50.808 1.00 28.92 533 ASN A N 1
ATOM 4125 C CA . ASN A 1 533 ? -10.590 -9.811 -49.828 1.00 28.92 533 ASN A CA 1
ATOM 4126 C C . ASN A 1 533 ? -10.170 -11.158 -50.459 1.00 28.92 533 ASN A C 1
ATOM 4128 O O . ASN A 1 533 ? -10.558 -12.223 -49.982 1.00 28.92 533 ASN A O 1
ATOM 4132 N N . GLN A 1 534 ? -9.420 -11.119 -51.571 1.00 29.34 534 GLN A N 1
ATOM 4133 C CA . GLN A 1 534 ? -8.952 -12.337 -52.258 1.00 29.34 534 GLN A CA 1
ATOM 4134 C C . GLN A 1 534 ? -7.621 -12.184 -53.031 1.00 29.34 534 GLN A C 1
ATOM 4136 O O . GLN A 1 534 ? -7.399 -12.849 -54.038 1.00 29.34 534 GLN A O 1
ATOM 4141 N N . ALA A 1 535 ? -6.704 -11.344 -52.541 1.00 29.06 535 ALA A N 1
ATOM 4142 C CA . ALA A 1 535 ? -5.321 -11.260 -53.024 1.00 29.06 535 ALA A CA 1
ATOM 4143 C C . ALA A 1 535 ? -4.344 -11.273 -51.833 1.00 29.06 535 ALA A C 1
ATOM 4145 O O . ALA A 1 535 ? -4.700 -10.801 -50.758 1.00 29.06 535 ALA A O 1
ATOM 4146 N N . ILE A 1 536 ? -3.122 -11.791 -52.037 1.00 27.61 536 ILE A N 1
ATOM 4147 C CA . ILE A 1 536 ? -2.107 -12.171 -51.016 1.00 27.61 536 ILE A CA 1
ATOM 4148 C C . ILE A 1 536 ? -2.303 -13.605 -50.480 1.00 27.61 536 ILE A C 1
ATOM 4150 O O . ILE A 1 536 ? -2.580 -13.856 -49.308 1.00 27.61 536 ILE A O 1
ATOM 4154 N N . ARG A 1 537 ? -2.109 -14.590 -51.371 1.00 28.06 537 ARG A N 1
ATOM 4155 C CA . ARG A 1 537 ? -1.922 -16.005 -50.993 1.00 28.06 537 ARG A CA 1
ATOM 4156 C C . ARG A 1 537 ? -1.013 -16.812 -51.940 1.00 28.06 537 ARG A C 1
ATOM 4158 O O . ARG A 1 537 ? -1.181 -18.020 -52.046 1.00 28.06 537 ARG A O 1
ATOM 4165 N N . GLN A 1 538 ? -0.051 -16.163 -52.613 1.00 30.00 538 GLN A N 1
ATOM 4166 C CA . GLN A 1 538 ? 0.925 -16.827 -53.501 1.00 30.00 538 GLN A CA 1
ATOM 4167 C C . GLN A 1 538 ? 2.208 -15.991 -53.722 1.00 30.00 538 GLN A C 1
ATOM 4169 O O . GLN A 1 538 ? 2.375 -15.319 -54.735 1.00 30.00 538 GLN A O 1
ATOM 4174 N N . THR A 1 539 ? 3.142 -16.022 -52.765 1.00 25.67 539 THR A N 1
ATOM 4175 C CA . THR A 1 539 ? 4.576 -15.711 -52.984 1.00 25.67 539 THR A CA 1
ATOM 4176 C C . THR A 1 539 ? 5.412 -16.223 -51.800 1.00 25.67 539 THR A C 1
ATOM 4178 O O . THR A 1 539 ? 4.851 -16.658 -50.797 1.00 25.67 539 THR A O 1
ATOM 4181 N N . CYS A 1 540 ? 6.747 -16.181 -51.911 1.00 23.59 540 CYS A N 1
ATOM 4182 C CA . CYS A 1 540 ? 7.712 -16.576 -50.868 1.00 23.59 540 CYS A CA 1
ATOM 4183 C C . CYS A 1 540 ? 7.801 -18.081 -50.528 1.00 23.59 540 CYS A C 1
ATOM 4185 O O . CYS A 1 540 ? 7.847 -18.475 -49.367 1.00 23.59 540 CYS A O 1
ATOM 4187 N N . MET A 1 541 ? 7.982 -18.912 -51.558 1.00 24.03 541 MET A N 1
ATOM 4188 C CA . MET A 1 541 ? 8.716 -20.185 -51.457 1.00 24.03 541 MET A CA 1
ATOM 4189 C C . MET A 1 541 ? 9.981 -20.097 -52.326 1.00 24.03 541 MET A C 1
ATOM 4191 O O . MET A 1 541 ? 9.915 -20.448 -53.500 1.00 24.03 541 MET A O 1
ATOM 4195 N N . ARG A 1 542 ? 11.093 -19.576 -51.765 1.00 24.81 542 ARG A N 1
ATOM 4196 C CA . ARG A 1 542 ? 12.516 -19.762 -52.176 1.00 24.81 542 ARG A CA 1
ATOM 4197 C C . ARG A 1 542 ? 13.441 -18.681 -51.580 1.00 24.81 542 ARG A C 1
ATOM 4199 O O . ARG A 1 542 ? 13.576 -17.604 -52.149 1.00 24.81 542 ARG A O 1
ATOM 4206 N N . SER A 1 543 ? 14.142 -19.015 -50.498 1.00 26.20 543 SER A N 1
ATOM 4207 C CA . SER A 1 543 ? 15.581 -18.739 -50.302 1.00 26.20 543 SER A CA 1
ATOM 4208 C C . SER A 1 543 ? 16.021 -19.289 -48.940 1.00 26.20 543 SER A C 1
ATOM 4210 O O . SER A 1 543 ? 15.360 -19.080 -47.926 1.00 26.20 543 SER A O 1
ATOM 4212 N N . GLY A 1 544 ? 17.111 -20.059 -48.919 1.00 25.36 544 GLY A N 1
ATOM 4213 C CA . GLY A 1 544 ? 17.702 -20.566 -47.681 1.00 25.36 544 GLY A CA 1
ATOM 4214 C C . GLY A 1 544 ? 18.722 -19.575 -47.123 1.00 25.36 544 GLY A C 1
ATOM 4215 O O . GLY A 1 544 ? 19.513 -19.020 -47.879 1.00 25.36 544 GLY A O 1
ATOM 4216 N N . GLY A 1 545 ? 18.730 -19.372 -45.806 1.00 24.44 545 GLY A N 1
ATOM 4217 C CA . GLY A 1 545 ? 19.706 -18.512 -45.137 1.00 24.44 545 GLY A CA 1
ATOM 4218 C C . GLY A 1 545 ? 19.583 -18.618 -43.622 1.00 24.44 545 GLY A C 1
ATOM 4219 O O . GLY A 1 545 ? 18.639 -18.098 -43.034 1.00 24.44 545 GLY A O 1
ATOM 4220 N N . GLY A 1 546 ? 20.519 -19.318 -42.980 1.00 34.22 546 GLY A N 1
ATOM 4221 C CA . GLY A 1 546 ? 20.484 -19.528 -41.533 1.00 34.22 546 GLY A CA 1
ATOM 4222 C C . GLY A 1 546 ? 20.733 -18.233 -40.753 1.00 34.22 546 GLY A C 1
ATOM 4223 O O . GLY A 1 546 ? 21.782 -17.611 -40.902 1.00 34.22 546 GLY A O 1
ATOM 4224 N N . ARG A 1 547 ? 19.800 -17.856 -39.872 1.00 26.64 547 ARG A N 1
ATOM 4225 C CA . ARG A 1 547 ? 20.012 -16.851 -38.817 1.00 26.64 547 ARG A CA 1
ATOM 4226 C C . ARG A 1 547 ? 19.488 -17.390 -37.488 1.00 26.64 547 ARG A C 1
ATOM 4228 O O . ARG A 1 547 ? 18.410 -17.974 -37.433 1.00 26.64 547 ARG A O 1
ATOM 4235 N N . ALA A 1 548 ? 20.251 -17.198 -36.414 1.00 29.31 548 ALA A N 1
ATOM 4236 C CA . ALA A 1 548 ? 19.881 -17.666 -35.082 1.00 29.31 548 ALA A CA 1
ATOM 4237 C C . ALA A 1 548 ? 18.798 -16.762 -34.467 1.00 29.31 548 ALA A C 1
ATOM 4239 O O . ALA A 1 548 ? 19.090 -15.677 -33.969 1.00 29.31 548 ALA A O 1
ATOM 4240 N N . THR A 1 549 ? 17.539 -17.204 -34.488 1.00 27.16 549 THR A N 1
ATOM 4241 C CA . THR A 1 549 ? 16.422 -16.470 -33.874 1.00 27.16 549 THR A CA 1
ATOM 4242 C C . THR A 1 549 ? 16.506 -16.527 -32.345 1.00 27.16 549 THR A C 1
ATOM 4244 O O . THR A 1 549 ? 16.063 -17.498 -31.729 1.00 27.16 549 THR A O 1
ATOM 4247 N N . MET A 1 550 ? 17.039 -15.482 -31.704 1.00 28.08 550 MET A N 1
ATOM 4248 C CA . MET A 1 550 ? 16.996 -15.360 -30.243 1.00 28.08 550 MET A CA 1
ATOM 4249 C C . MET A 1 550 ? 15.576 -14.972 -29.798 1.00 28.08 550 MET A C 1
ATOM 4251 O O . MET A 1 550 ? 15.195 -13.805 -29.797 1.00 28.08 550 MET A O 1
ATOM 4255 N N . MET A 1 551 ? 14.763 -15.981 -29.485 1.00 27.36 551 MET A N 1
ATOM 4256 C CA . MET A 1 551 ? 13.323 -15.837 -29.251 1.00 27.36 551 MET A CA 1
ATOM 4257 C C . MET A 1 551 ? 12.985 -14.962 -28.031 1.00 27.36 551 MET A C 1
ATOM 4259 O O . MET A 1 551 ? 13.282 -15.320 -26.890 1.00 27.36 551 MET A O 1
ATOM 4263 N N . LEU A 1 552 ? 12.247 -13.873 -28.267 1.00 31.91 552 LEU A N 1
ATOM 4264 C CA . LEU A 1 552 ? 11.509 -13.139 -27.235 1.00 31.91 552 LEU A CA 1
ATOM 4265 C C . LEU A 1 552 ? 10.341 -13.997 -26.717 1.00 31.91 552 LEU A C 1
ATOM 4267 O O . LEU A 1 552 ? 9.247 -13.971 -27.280 1.00 31.91 552 LEU A O 1
ATOM 4271 N N . TYR A 1 553 ? 10.560 -14.748 -25.635 1.00 29.09 553 TYR A N 1
ATOM 4272 C CA . TYR A 1 553 ? 9.502 -15.502 -24.955 1.00 29.09 553 TYR A CA 1
ATOM 4273 C C . TYR A 1 553 ? 9.042 -14.830 -23.658 1.00 29.09 553 TYR A C 1
ATOM 4275 O O . TYR A 1 553 ? 9.787 -14.738 -22.682 1.00 29.09 553 TYR A O 1
ATOM 4283 N N . ALA A 1 554 ? 7.765 -14.443 -23.620 1.00 29.97 554 ALA A N 1
ATOM 4284 C CA . ALA A 1 554 ? 7.070 -14.140 -22.375 1.00 29.97 554 ALA A CA 1
ATOM 4285 C C . ALA A 1 554 ? 6.906 -15.420 -21.530 1.00 29.97 554 ALA A C 1
ATOM 4287 O O . ALA A 1 554 ? 6.685 -16.515 -22.055 1.00 29.97 554 ALA A O 1
ATOM 4288 N N . HIS A 1 555 ? 7.024 -15.294 -20.208 1.00 29.25 555 HIS A N 1
ATOM 4289 C CA . HIS A 1 555 ? 7.161 -16.451 -19.324 1.00 29.25 555 HIS A CA 1
ATOM 4290 C C . HIS A 1 555 ? 5.846 -17.229 -19.150 1.00 29.25 555 HIS A C 1
ATOM 4292 O O . HIS A 1 555 ? 4.863 -16.708 -18.620 1.00 29.25 555 HIS A O 1
ATOM 4298 N N . ARG A 1 556 ? 5.847 -18.527 -19.477 1.00 23.78 556 ARG A N 1
ATOM 4299 C CA . ARG A 1 556 ? 4.792 -19.447 -19.026 1.00 23.78 556 ARG A CA 1
ATOM 4300 C C . ARG A 1 556 ? 4.991 -19.724 -17.534 1.00 23.78 556 ARG A C 1
ATOM 4302 O O . ARG A 1 556 ? 5.992 -20.324 -17.145 1.00 23.78 556 ARG A O 1
ATOM 4309 N N . MET A 1 557 ? 4.051 -19.294 -16.698 1.00 27.67 557 MET A N 1
ATOM 4310 C CA . MET A 1 557 ? 4.030 -19.632 -15.271 1.00 27.67 557 MET A CA 1
ATOM 4311 C C . MET A 1 557 ? 3.477 -21.052 -15.080 1.00 27.67 557 MET A C 1
ATOM 4313 O O . MET A 1 557 ? 2.398 -21.366 -15.582 1.00 27.67 557 MET A O 1
ATOM 4317 N N . ARG A 1 558 ? 4.173 -21.903 -14.314 1.00 25.05 558 ARG A N 1
ATOM 4318 C CA . ARG A 1 558 ? 3.541 -23.071 -13.677 1.00 25.05 558 ARG A CA 1
ATOM 4319 C C . ARG A 1 558 ? 2.813 -22.579 -12.425 1.00 25.05 558 ARG A C 1
ATOM 4321 O O . ARG A 1 558 ? 3.417 -22.488 -11.363 1.00 25.05 558 ARG A O 1
ATOM 4328 N N . GLY A 1 559 ? 1.540 -22.219 -12.566 1.00 24.78 559 GLY A N 1
ATOM 4329 C CA . GLY A 1 559 ? 0.667 -22.032 -11.408 1.00 24.78 559 GLY A CA 1
ATOM 4330 C C . GLY A 1 559 ? 0.320 -23.383 -10.783 1.00 24.78 559 GLY A C 1
ATOM 4331 O O . GLY A 1 559 ? 0.066 -24.342 -11.515 1.00 24.78 559 GLY A O 1
ATOM 4332 N N . SER A 1 560 ? 0.286 -23.452 -9.449 1.00 26.75 560 SER A N 1
ATOM 4333 C CA . SER A 1 560 ? -0.496 -24.496 -8.778 1.00 26.75 560 SER A CA 1
ATOM 4334 C C . SER A 1 560 ? -1.982 -24.285 -9.092 1.00 26.75 560 SER A C 1
ATOM 4336 O O . SER A 1 560 ? -2.400 -23.157 -9.367 1.00 26.75 560 SER A O 1
ATOM 4338 N N . ARG A 1 561 ? -2.774 -25.358 -9.085 1.00 27.88 561 ARG A N 1
ATOM 4339 C CA . ARG A 1 561 ? -4.229 -25.280 -9.265 1.00 27.88 561 ARG A CA 1
ATOM 4340 C C . ARG A 1 561 ? -4.909 -25.151 -7.907 1.00 27.88 561 ARG A C 1
ATOM 4342 O O . ARG A 1 561 ? -5.036 -26.157 -7.224 1.00 27.88 561 ARG A O 1
ATOM 4349 N N . GLU A 1 562 ? -5.417 -23.964 -7.608 1.00 28.12 562 GLU A N 1
ATOM 4350 C CA . GLU A 1 562 ? -6.526 -23.768 -6.671 1.00 28.12 562 GLU A CA 1
ATOM 4351 C C . GLU A 1 562 ? -7.513 -22.774 -7.314 1.00 28.12 562 GLU A C 1
ATOM 4353 O O . GLU A 1 562 ? -7.163 -21.628 -7.581 1.00 28.12 562 GLU A O 1
ATOM 4358 N N . ASP A 1 563 ? -8.676 -23.314 -7.686 1.00 29.50 563 ASP A N 1
ATOM 4359 C CA . ASP A 1 563 ? -10.022 -22.767 -7.940 1.00 29.50 563 ASP A CA 1
ATOM 4360 C C . ASP A 1 563 ? -10.282 -21.328 -8.460 1.00 29.50 563 ASP A C 1
ATOM 4362 O O . ASP A 1 563 ? -9.693 -20.334 -8.047 1.00 29.50 563 ASP A O 1
ATOM 4366 N N . GLY A 1 564 ? -11.332 -21.209 -9.293 1.00 26.70 564 GLY A N 1
ATOM 4367 C CA . GLY A 1 564 ? -12.080 -19.953 -9.504 1.00 26.70 564 GLY A CA 1
ATOM 4368 C C . GLY A 1 564 ? -12.034 -19.353 -10.918 1.00 26.70 564 GLY A C 1
ATOM 4369 O O . GLY A 1 564 ? -11.116 -18.622 -11.283 1.00 26.70 564 GLY A O 1
ATOM 4370 N N . THR A 1 565 ? -13.075 -19.596 -11.720 1.00 25.67 565 THR A N 1
ATOM 4371 C CA . THR A 1 565 ? -13.231 -19.052 -13.084 1.00 25.67 565 THR A CA 1
ATOM 4372 C C . THR A 1 565 ? -13.634 -17.571 -13.109 1.00 25.67 565 THR A C 1
ATOM 4374 O O . THR A 1 565 ? -14.674 -17.219 -12.564 1.00 25.67 565 THR A O 1
ATOM 4377 N N . ILE A 1 566 ? -12.920 -16.730 -13.875 1.00 25.83 566 ILE A N 1
ATOM 4378 C CA . ILE A 1 566 ? -13.464 -15.490 -14.474 1.00 25.83 566 ILE A CA 1
ATOM 4379 C C . ILE A 1 566 ? -12.933 -15.345 -15.912 1.00 25.83 566 ILE A C 1
ATOM 4381 O O . ILE A 1 566 ? -11.734 -15.484 -16.152 1.00 25.83 566 ILE A O 1
ATOM 4385 N N . LEU A 1 567 ? -13.815 -15.043 -16.874 1.00 23.09 567 LEU A N 1
ATOM 4386 C CA . LEU A 1 567 ? -13.433 -14.777 -18.268 1.00 23.09 567 LEU A CA 1
ATOM 4387 C C . LEU A 1 567 ? -12.669 -13.451 -18.399 1.00 23.09 567 LEU A C 1
ATOM 4389 O O . LEU A 1 567 ? -13.046 -12.439 -17.812 1.00 23.09 567 LEU A O 1
ATOM 4393 N N . SER A 1 568 ? -11.658 -13.429 -19.268 1.00 23.78 568 SER A N 1
ATOM 4394 C CA . SER A 1 568 ? -11.063 -12.189 -19.779 1.00 23.78 568 SER A CA 1
ATOM 4395 C C . SER A 1 568 ? -11.448 -12.007 -21.245 1.00 23.78 568 SER A C 1
ATOM 4397 O O . SER A 1 568 ? -11.100 -12.836 -22.082 1.00 23.78 568 SER A O 1
ATOM 4399 N N . ILE A 1 569 ? -12.177 -10.931 -21.550 1.00 24.33 569 ILE A N 1
ATOM 4400 C CA . ILE A 1 569 ? -12.513 -10.547 -22.929 1.00 24.33 569 ILE A CA 1
ATOM 4401 C C . ILE A 1 569 ? -11.237 -10.019 -23.601 1.00 24.33 569 ILE A C 1
ATOM 4403 O O . ILE A 1 569 ? -10.475 -9.266 -22.993 1.00 24.33 569 ILE A O 1
ATOM 4407 N N . GLY A 1 570 ? -10.966 -10.496 -24.815 1.00 21.92 570 GLY A N 1
ATOM 4408 C CA . GLY A 1 570 ? -9.622 -10.478 -25.389 1.00 21.92 570 GLY A CA 1
ATOM 4409 C C . GLY A 1 570 ? -9.211 -9.197 -26.117 1.00 21.92 570 GLY A C 1
ATOM 4410 O O . GLY A 1 570 ? -10.032 -8.455 -26.649 1.00 21.92 570 GLY A O 1
ATOM 4411 N N . LEU A 1 571 ? -7.892 -9.028 -26.227 1.00 23.80 571 LEU A N 1
ATOM 4412 C CA . LEU A 1 571 ? -7.258 -8.473 -27.423 1.00 23.80 571 LEU A CA 1
ATOM 4413 C C . LEU A 1 571 ? -6.886 -9.654 -28.338 1.00 23.80 571 LEU A C 1
ATOM 4415 O O . LEU A 1 571 ? -6.580 -10.741 -27.845 1.00 23.80 571 LEU A O 1
ATOM 4419 N N . ALA A 1 572 ? -6.985 -9.472 -29.655 1.00 21.59 572 ALA A N 1
ATOM 4420 C CA . ALA A 1 572 ? -7.025 -10.588 -30.601 1.00 21.59 572 ALA A CA 1
ATOM 4421 C C . ALA A 1 572 ? -5.675 -11.329 -30.762 1.00 21.59 572 ALA A C 1
ATOM 4423 O O . ALA A 1 572 ? -4.637 -10.677 -30.899 1.00 21.59 572 ALA A O 1
ATOM 4424 N N . PRO A 1 573 ? -5.669 -12.677 -30.821 1.00 28.12 573 PRO A N 1
ATOM 4425 C CA . PRO A 1 573 ? -4.510 -13.451 -31.254 1.00 28.12 573 PRO A CA 1
ATOM 4426 C C . PRO A 1 573 ? -4.413 -13.484 -32.789 1.00 28.12 573 PRO A C 1
ATOM 4428 O O . PRO A 1 573 ? -5.427 -13.606 -33.476 1.00 28.12 573 PRO A O 1
ATOM 4431 N N . MET A 1 574 ? -3.194 -13.435 -33.334 1.00 23.75 574 MET A N 1
ATOM 4432 C CA . MET A 1 574 ? -2.967 -13.756 -34.750 1.00 23.75 574 MET A CA 1
ATOM 4433 C C . MET A 1 574 ? -2.948 -15.274 -35.001 1.00 23.75 574 MET A C 1
ATOM 4435 O O . MET A 1 574 ? -2.757 -16.078 -34.091 1.00 23.75 574 MET A O 1
ATOM 4439 N N . ILE A 1 575 ? -3.204 -15.628 -36.262 1.00 25.36 575 ILE A N 1
ATOM 4440 C CA . ILE A 1 575 ? -3.558 -16.964 -36.763 1.00 25.36 575 ILE A CA 1
ATOM 4441 C C . ILE A 1 575 ? -2.524 -18.044 -36.398 1.00 25.36 575 ILE A C 1
ATOM 4443 O O . ILE A 1 575 ? -1.316 -17.838 -36.503 1.00 25.36 575 ILE A O 1
ATOM 4447 N N . TRP A 1 576 ? -3.022 -19.230 -36.035 1.00 21.78 576 TRP A N 1
ATOM 4448 C CA . TRP A 1 576 ? -2.229 -20.429 -35.756 1.00 21.78 576 TRP A CA 1
ATOM 4449 C C . TRP A 1 576 ? -2.312 -21.401 -36.945 1.00 21.78 576 TRP A C 1
ATOM 4451 O O . TRP A 1 576 ? -3.411 -21.732 -37.385 1.00 21.78 576 TRP A O 1
ATOM 4461 N N . CYS A 1 577 ? -1.169 -21.876 -37.450 1.00 21.59 577 CYS A N 1
ATOM 4462 C CA . CYS A 1 577 ? -1.096 -22.957 -38.440 1.00 21.59 577 CYS A CA 1
ATOM 4463 C C . CYS A 1 577 ? -0.436 -24.185 -37.806 1.00 21.59 577 CYS A C 1
ATOM 4465 O O . CYS A 1 577 ? 0.771 -24.193 -37.561 1.00 21.59 577 CYS A O 1
ATOM 4467 N N . THR A 1 578 ? -1.226 -25.224 -37.543 1.00 23.73 578 THR A N 1
ATOM 4468 C CA . THR A 1 578 ? -0.766 -26.446 -36.873 1.00 23.73 578 THR A CA 1
ATOM 4469 C C . THR A 1 578 ? -0.273 -27.472 -37.891 1.00 23.73 578 THR A C 1
ATOM 4471 O O . THR A 1 578 ? -1.075 -28.063 -38.611 1.00 23.73 578 THR A O 1
ATOM 4474 N N . VAL A 1 579 ? 1.033 -27.743 -37.925 1.00 23.38 579 VAL A N 1
ATOM 4475 C CA . VAL A 1 579 ? 1.566 -28.927 -38.619 1.00 23.38 579 VAL A CA 1
ATOM 4476 C C . VAL A 1 579 ? 1.531 -30.108 -37.652 1.00 23.38 579 VAL A C 1
ATOM 4478 O O . VAL A 1 579 ? 2.237 -30.118 -36.644 1.00 23.38 579 VAL A O 1
ATOM 4481 N N . HIS A 1 580 ? 0.695 -31.105 -37.943 1.00 23.83 580 HIS A N 1
ATOM 4482 C CA . HIS A 1 580 ? 0.659 -32.353 -37.183 1.00 23.83 580 HIS A CA 1
ATOM 4483 C C . HIS A 1 580 ? 1.807 -33.283 -37.599 1.00 23.83 580 HIS A C 1
ATOM 4485 O O . HIS A 1 580 ? 1.896 -33.682 -38.758 1.00 23.83 580 HIS A O 1
ATOM 4491 N N . HIS A 1 581 ? 2.608 -33.724 -36.627 1.00 25.28 581 HIS A N 1
ATOM 4492 C CA . HIS A 1 581 ? 3.359 -34.977 -36.728 1.00 25.28 581 HIS A CA 1
ATOM 4493 C C . HIS A 1 581 ? 2.700 -36.044 -35.833 1.00 25.28 581 HIS A C 1
ATOM 4495 O O . HIS A 1 581 ? 2.290 -35.721 -34.714 1.00 25.28 581 HIS A O 1
ATOM 4501 N N . PRO A 1 582 ? 2.569 -37.300 -36.299 1.00 27.06 582 PRO A N 1
ATOM 4502 C CA . PRO A 1 582 ? 1.920 -38.364 -35.539 1.00 27.06 582 PRO A CA 1
ATOM 4503 C C . PRO A 1 582 ? 2.821 -38.902 -34.408 1.00 27.06 582 PRO A C 1
ATOM 4505 O O . PRO A 1 582 ? 4.049 -38.901 -34.537 1.00 27.06 582 PRO A O 1
ATOM 4508 N N . PRO A 1 583 ? 2.243 -39.398 -33.298 1.00 28.80 583 PRO A N 1
ATOM 4509 C CA . PRO A 1 583 ? 3.010 -39.974 -32.199 1.00 28.80 583 PRO A CA 1
ATOM 4510 C C . PRO A 1 583 ? 3.571 -41.358 -32.561 1.00 28.80 583 PRO A C 1
ATOM 4512 O O . PRO A 1 583 ? 2.858 -42.210 -33.091 1.00 28.80 583 PRO A O 1
ATOM 4515 N N . ARG A 1 584 ? 4.835 -41.627 -32.202 1.00 26.80 584 ARG A N 1
ATOM 4516 C CA . ARG A 1 584 ? 5.386 -42.994 -32.231 1.00 26.80 584 ARG A CA 1
ATOM 4517 C C . ARG A 1 584 ? 4.721 -43.850 -31.150 1.00 26.80 584 ARG A C 1
ATOM 4519 O O . ARG A 1 584 ? 4.607 -43.429 -29.998 1.00 26.80 584 ARG A O 1
ATOM 4526 N N . SER A 1 585 ? 4.313 -45.058 -31.521 1.00 28.39 585 SER A N 1
ATOM 4527 C CA . SER A 1 585 ? 3.693 -46.031 -30.623 1.00 28.39 585 SER A CA 1
ATOM 4528 C C . SER A 1 585 ? 4.688 -46.588 -29.596 1.00 28.39 585 SER A C 1
ATOM 4530 O O . SER A 1 585 ? 5.861 -46.817 -29.890 1.00 28.39 585 SER A O 1
ATOM 4532 N N . ARG A 1 586 ? 4.202 -46.847 -28.376 1.00 28.11 586 ARG A N 1
ATOM 4533 C CA . ARG A 1 586 ? 4.873 -47.714 -27.397 1.00 28.11 586 ARG A CA 1
ATOM 4534 C C . ARG A 1 586 ? 4.287 -49.125 -27.497 1.00 28.11 586 ARG A C 1
ATOM 4536 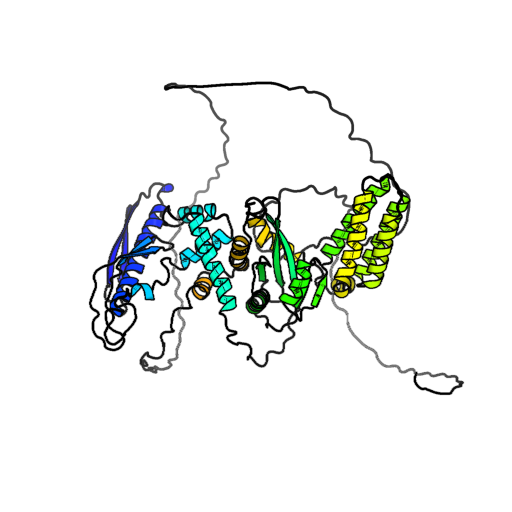O O . ARG A 1 586 ? 3.072 -49.268 -27.615 1.00 28.11 586 ARG A O 1
ATOM 4543 N N . ARG A 1 587 ? 5.128 -50.149 -27.354 1.00 26.25 587 ARG A N 1
ATOM 4544 C CA . ARG A 1 587 ? 4.733 -51.501 -26.917 1.00 26.25 587 ARG A CA 1
ATOM 4545 C C . ARG A 1 587 ? 5.581 -51.914 -25.696 1.00 26.25 587 ARG A C 1
ATOM 4547 O O . ARG A 1 587 ? 6.590 -51.253 -25.446 1.00 26.25 587 ARG A O 1
ATOM 4554 N N . PRO A 1 588 ? 5.118 -52.876 -24.876 1.00 33.41 588 PRO A N 1
ATOM 4555 C CA . PRO A 1 588 ? 5.551 -52.994 -23.482 1.00 33.41 588 PRO A CA 1
ATOM 4556 C C . PRO A 1 588 ? 6.704 -53.985 -23.239 1.00 33.41 588 PRO A C 1
ATOM 4558 O O . PRO A 1 588 ? 7.221 -54.626 -24.148 1.00 33.41 588 PRO A O 1
ATOM 4561 N N . THR A 1 589 ? 7.077 -54.067 -21.964 1.00 31.22 589 THR A N 1
ATOM 4562 C CA . THR A 1 589 ? 8.104 -54.906 -21.326 1.00 31.22 589 THR A CA 1
ATOM 4563 C C . THR A 1 589 ? 7.940 -56.419 -21.513 1.00 31.22 589 THR A C 1
ATOM 4565 O O . THR A 1 589 ? 6.827 -56.933 -21.425 1.00 31.22 589 THR A O 1
ATOM 4568 N N . GLY A 1 590 ? 9.073 -57.127 -21.600 1.00 26.28 590 GLY A N 1
ATOM 4569 C CA . GLY A 1 590 ? 9.228 -58.563 -21.314 1.00 26.28 590 GLY A CA 1
ATOM 4570 C C . GLY A 1 590 ? 10.325 -58.783 -20.255 1.00 26.28 590 GLY A C 1
ATOM 4571 O O . GLY A 1 590 ? 11.131 -57.881 -20.029 1.00 26.28 590 GLY A O 1
ATOM 4572 N N . HIS A 1 591 ? 10.334 -59.935 -19.576 1.00 29.83 591 HIS A N 1
ATOM 4573 C CA . HIS A 1 591 ? 11.128 -60.186 -18.358 1.00 29.83 591 HIS A CA 1
ATOM 4574 C C . HIS A 1 591 ? 12.218 -61.265 -18.521 1.00 29.83 591 HIS A C 1
ATOM 4576 O O . HIS A 1 591 ? 12.023 -62.220 -19.261 1.00 29.83 591 HIS A O 1
ATOM 4582 N N . ALA A 1 592 ? 13.250 -61.152 -17.667 1.00 29.55 592 ALA A N 1
ATOM 4583 C CA . ALA A 1 592 ? 14.188 -62.194 -17.204 1.00 29.55 592 ALA A CA 1
ATOM 4584 C C . ALA A 1 592 ? 15.211 -62.789 -18.205 1.00 29.55 592 ALA A C 1
ATOM 4586 O O . ALA A 1 592 ? 14.936 -62.968 -19.384 1.00 29.55 592 ALA A O 1
ATOM 4587 N N . GLY A 1 593 ? 16.414 -63.111 -17.695 1.00 26.41 593 GLY A N 1
ATOM 4588 C CA . GLY A 1 593 ? 17.509 -63.715 -18.473 1.00 26.41 593 GLY A CA 1
ATOM 4589 C C . GLY A 1 593 ? 18.924 -63.437 -17.934 1.00 26.41 593 GLY A C 1
ATOM 4590 O O . GLY A 1 593 ? 19.675 -62.677 -18.533 1.00 26.41 593 GLY A O 1
ATOM 4591 N N . GLN A 1 594 ? 19.293 -64.061 -16.813 1.00 29.94 594 GLN A N 1
ATOM 4592 C CA . GLN A 1 594 ? 20.685 -64.293 -16.366 1.00 29.94 594 GLN A CA 1
ATOM 4593 C C . GLN A 1 594 ? 20.887 -65.829 -16.298 1.00 29.94 594 GLN A C 1
ATOM 4595 O O . GLN A 1 594 ? 19.858 -66.506 -16.201 1.00 29.94 594 GLN A O 1
ATOM 4600 N N . PRO A 1 595 ? 22.117 -66.408 -16.346 1.00 40.66 595 PRO A N 1
ATOM 4601 C CA . PRO A 1 595 ? 23.271 -65.998 -15.519 1.00 40.66 595 PRO A CA 1
ATOM 4602 C C . PRO A 1 595 ? 24.690 -66.175 -16.138 1.00 40.66 595 PRO A C 1
ATOM 4604 O O . PRO A 1 595 ? 24.832 -66.677 -17.245 1.00 40.66 595 PRO A O 1
ATOM 4607 N N . CYS A 1 596 ? 25.724 -65.859 -15.331 1.00 25.62 596 CYS A N 1
ATOM 4608 C CA . CYS A 1 596 ? 27.127 -66.339 -15.412 1.00 25.62 596 CYS A CA 1
ATOM 4609 C C . CYS A 1 596 ? 27.978 -65.991 -16.666 1.00 25.62 596 CYS A C 1
ATOM 4611 O O . CYS A 1 596 ? 27.455 -65.680 -17.725 1.00 25.62 596 CYS A O 1
ATOM 4613 N N . SER A 1 597 ? 29.321 -66.047 -16.654 1.00 29.19 597 SER A N 1
ATOM 4614 C CA . SER A 1 597 ? 30.346 -65.834 -15.598 1.00 29.19 597 SER A CA 1
ATOM 4615 C C . SER A 1 597 ? 31.744 -65.837 -16.257 1.00 29.19 597 SER A C 1
ATOM 4617 O O . SER A 1 597 ? 32.015 -66.761 -17.021 1.00 29.19 597 SER A O 1
ATOM 4619 N N . GLY A 1 598 ? 32.660 -64.901 -15.955 1.00 25.53 598 GLY A N 1
ATOM 4620 C CA . GLY A 1 598 ? 34.039 -64.989 -16.483 1.00 25.53 598 GLY A CA 1
ATOM 4621 C C . GLY A 1 598 ? 34.965 -63.786 -16.236 1.00 25.53 598 GLY A C 1
ATOM 4622 O O . GLY A 1 598 ? 34.699 -62.686 -16.708 1.00 25.53 598 GLY A O 1
ATOM 4623 N N . VAL A 1 599 ? 36.067 -64.035 -15.520 1.00 31.33 599 VAL A N 1
ATOM 4624 C CA . VAL A 1 599 ? 37.256 -63.193 -15.213 1.00 31.33 599 VAL A CA 1
ATOM 4625 C C . VAL A 1 599 ? 38.392 -64.224 -14.956 1.00 31.33 599 VAL A C 1
ATOM 4627 O O . VAL A 1 599 ? 38.031 -65.271 -14.410 1.00 31.33 599 VAL A O 1
ATOM 4630 N N . PRO A 1 600 ? 39.698 -64.062 -15.311 1.00 44.22 600 PRO A N 1
ATOM 4631 C CA . PRO A 1 600 ? 40.502 -62.837 -15.500 1.00 44.22 600 PRO A CA 1
ATOM 4632 C C . PRO A 1 600 ? 41.312 -62.766 -16.826 1.00 44.22 600 PRO A C 1
ATOM 4634 O O . PRO A 1 600 ? 41.198 -63.632 -17.685 1.00 44.22 600 PRO A O 1
ATOM 4637 N N . GLY A 1 601 ? 42.194 -61.760 -16.968 1.00 26.91 601 GLY A N 1
ATOM 4638 C CA . GLY A 1 601 ? 43.236 -61.728 -18.012 1.00 26.91 601 GLY A CA 1
ATOM 4639 C C . GLY A 1 601 ? 44.090 -60.448 -18.010 1.00 26.91 601 GLY A C 1
ATOM 4640 O O . GLY A 1 601 ? 43.596 -59.373 -18.334 1.00 26.91 601 GLY A O 1
ATOM 4641 N N . SER A 1 602 ? 45.369 -60.549 -17.637 1.00 28.47 602 S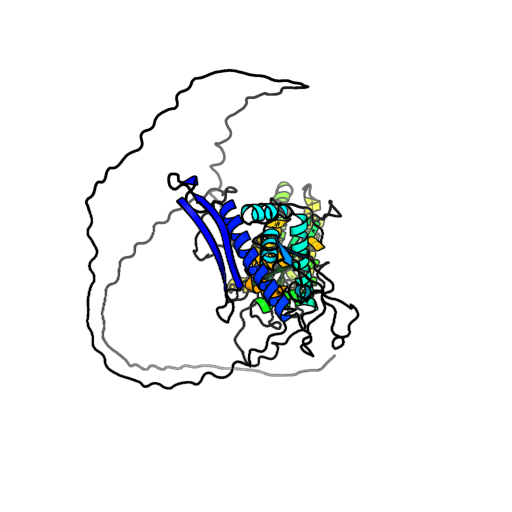ER A N 1
ATOM 4642 C CA . SER A 1 602 ? 46.348 -59.446 -17.620 1.00 28.47 602 SER A CA 1
ATOM 4643 C C . SER A 1 602 ? 46.987 -59.185 -18.997 1.00 28.47 602 SER A C 1
ATOM 4645 O O . SER A 1 602 ? 47.073 -60.085 -19.827 1.00 28.47 602 SER A O 1
ATOM 4647 N N . GLY A 1 603 ? 47.496 -57.966 -19.239 1.00 27.61 603 GLY A N 1
ATOM 4648 C CA . GLY A 1 603 ? 48.202 -57.648 -20.491 1.00 27.61 603 GLY A CA 1
ATOM 4649 C C . GLY A 1 603 ? 48.895 -56.281 -20.522 1.00 27.61 603 GLY A C 1
ATOM 4650 O O . GLY A 1 603 ? 48.347 -55.314 -21.041 1.00 27.61 603 GLY A O 1
ATOM 4651 N N . THR A 1 604 ? 50.117 -56.188 -19.995 1.00 30.42 604 THR A N 1
ATOM 4652 C CA . THR A 1 604 ? 50.968 -54.984 -20.064 1.00 30.42 604 THR A CA 1
ATOM 4653 C C . THR A 1 604 ? 51.935 -55.026 -21.252 1.00 30.42 604 THR A C 1
ATOM 4655 O O . THR A 1 604 ? 52.624 -56.023 -21.449 1.00 30.42 604 THR A O 1
ATOM 4658 N N . LYS A 1 605 ? 52.095 -53.908 -21.982 1.00 31.12 605 LYS A N 1
ATOM 4659 C CA . LYS A 1 605 ? 53.315 -53.603 -22.763 1.00 31.12 605 LYS A CA 1
ATOM 4660 C C . LYS A 1 605 ? 53.656 -52.106 -22.725 1.00 31.12 605 LYS A C 1
ATOM 4662 O O . LYS A 1 605 ? 52.768 -51.261 -22.731 1.00 31.12 605 LYS A O 1
ATOM 4667 N N . ARG A 1 606 ? 54.960 -51.805 -22.681 1.00 29.91 606 ARG A N 1
ATOM 4668 C CA . ARG A 1 606 ? 55.583 -50.470 -22.801 1.00 29.91 606 ARG A CA 1
ATOM 4669 C C . ARG A 1 606 ? 56.373 -50.377 -24.117 1.00 29.91 606 ARG A C 1
ATOM 4671 O O . ARG A 1 606 ? 56.917 -51.396 -24.525 1.00 29.91 606 ARG A O 1
ATOM 4678 N N . SER A 1 607 ? 56.511 -49.157 -24.648 1.00 28.16 607 SER A N 1
ATOM 4679 C CA . SER A 1 607 ? 57.689 -48.544 -25.321 1.00 28.16 607 SER A CA 1
ATOM 4680 C C . SER A 1 607 ? 57.413 -47.019 -25.381 1.00 28.16 607 SER A C 1
ATOM 4682 O O . SER A 1 607 ? 56.254 -46.666 -25.572 1.00 28.16 607 SER A O 1
ATOM 4684 N N . ALA A 1 608 ? 58.285 -46.045 -25.056 1.00 31.25 608 ALA A N 1
ATOM 4685 C CA . ALA A 1 608 ? 59.719 -45.793 -25.341 1.00 31.25 608 ALA A CA 1
ATOM 4686 C C . ALA A 1 608 ? 59.962 -45.343 -26.805 1.00 31.25 608 ALA A C 1
ATOM 4688 O O . ALA A 1 608 ? 59.481 -46.037 -27.694 1.00 31.25 608 ALA A O 1
ATOM 4689 N N . GLN A 1 609 ? 60.663 -44.243 -27.160 1.00 31.52 609 GLN A N 1
ATOM 4690 C CA . GLN A 1 609 ? 61.374 -43.116 -26.471 1.00 31.52 609 GLN A CA 1
ATOM 4691 C C . GLN A 1 609 ? 61.310 -41.852 -27.402 1.00 31.52 609 GLN A C 1
ATOM 4693 O O . GLN A 1 609 ? 60.669 -41.959 -28.441 1.00 31.52 609 GLN A O 1
ATOM 4698 N N . ALA A 1 610 ? 61.852 -40.631 -27.196 1.00 28.98 610 ALA A N 1
ATOM 4699 C CA . ALA A 1 610 ? 62.855 -39.982 -26.308 1.00 28.98 610 ALA A CA 1
ATOM 4700 C C . ALA A 1 610 ? 62.250 -38.665 -25.681 1.00 28.98 610 ALA A C 1
ATOM 4702 O O . ALA A 1 610 ? 61.032 -38.654 -25.528 1.00 28.98 610 ALA A O 1
ATOM 4703 N N . ALA A 1 611 ? 62.857 -37.564 -25.169 1.00 30.69 611 ALA A N 1
ATOM 4704 C CA . ALA A 1 611 ? 64.168 -36.844 -25.157 1.00 30.69 611 ALA A CA 1
ATOM 4705 C C . ALA A 1 611 ? 64.622 -36.179 -26.493 1.00 30.69 611 ALA A C 1
ATOM 4707 O O . ALA A 1 611 ? 64.307 -36.721 -27.544 1.00 30.69 611 ALA A O 1
ATOM 4708 N N . LEU A 1 612 ? 65.311 -35.016 -26.573 1.00 28.55 612 LEU A N 1
ATOM 4709 C CA . LEU A 1 612 ? 65.979 -34.094 -25.604 1.00 28.55 612 LEU A CA 1
ATOM 4710 C C . LEU A 1 612 ? 65.470 -32.618 -25.755 1.00 28.55 612 LEU A C 1
ATOM 4712 O O . LEU A 1 612 ? 64.968 -32.278 -26.818 1.00 28.55 612 LEU A O 1
ATOM 4716 N N . SER A 1 613 ? 65.372 -31.786 -24.694 1.00 30.72 613 SER A N 1
ATOM 4717 C CA . SER A 1 613 ? 66.332 -30.755 -24.161 1.00 30.72 613 SER A CA 1
ATOM 4718 C C . SER A 1 613 ? 66.637 -29.564 -25.113 1.00 30.72 613 SER A C 1
ATOM 4720 O O . SER A 1 613 ? 66.777 -29.790 -26.304 1.00 30.72 613 SER A O 1
ATOM 4722 N N . THR A 1 614 ? 66.770 -28.284 -24.702 1.00 29.48 614 THR A N 1
ATOM 4723 C CA . THR A 1 614 ? 67.396 -27.682 -23.487 1.00 29.48 614 THR A CA 1
ATOM 4724 C C . THR A 1 614 ? 66.734 -26.367 -22.960 1.00 29.48 614 THR A C 1
ATOM 4726 O O . THR A 1 614 ? 65.731 -25.892 -23.482 1.00 29.48 614 THR A O 1
ATOM 4729 N N . MET A 1 615 ? 67.308 -25.801 -21.881 1.00 30.52 615 MET A N 1
ATOM 4730 C CA . MET A 1 615 ? 67.019 -24.551 -21.121 1.00 30.52 615 MET A CA 1
ATOM 4731 C C . MET A 1 615 ? 68.339 -24.140 -20.379 1.00 30.52 615 MET A C 1
ATOM 4733 O O . MET A 1 615 ? 69.296 -24.905 -20.541 1.00 30.52 615 MET A O 1
ATOM 4737 N N . PRO A 1 616 ? 68.470 -23.100 -19.499 1.00 52.19 616 PRO A N 1
ATOM 4738 C CA . PRO A 1 616 ? 67.667 -21.887 -19.188 1.00 52.19 616 PRO A CA 1
ATOM 4739 C C . PRO A 1 616 ? 68.492 -20.559 -19.020 1.00 52.19 616 PRO A C 1
ATOM 4741 O O . PRO A 1 616 ? 69.719 -20.561 -19.035 1.00 52.19 616 PRO A O 1
ATOM 4744 N N . SER A 1 617 ? 67.823 -19.420 -18.757 1.00 30.19 617 SER A N 1
ATOM 4745 C CA . SER A 1 617 ? 68.186 -18.281 -17.842 1.00 30.19 617 SER A CA 1
ATOM 4746 C C . SER A 1 617 ? 67.063 -17.212 -17.946 1.00 30.19 617 SER A C 1
ATOM 4748 O O . SER A 1 617 ? 66.359 -17.208 -18.948 1.00 30.19 617 SER A O 1
ATOM 4750 N N . GLY A 1 618 ? 66.653 -16.415 -16.943 1.00 30.20 618 GLY A N 1
ATOM 4751 C CA . GLY A 1 618 ? 67.381 -15.465 -16.074 1.00 30.20 618 GLY A CA 1
ATOM 4752 C C . GLY A 1 618 ? 67.171 -14.033 -16.631 1.00 30.20 618 GLY A C 1
ATOM 4753 O O . GLY A 1 618 ? 67.342 -13.863 -17.828 1.00 30.20 618 GLY A O 1
ATOM 4754 N N . SER A 1 619 ? 66.769 -12.975 -15.909 1.00 29.91 619 SER A N 1
ATOM 4755 C CA . SER A 1 619 ? 66.497 -12.732 -14.474 1.00 29.91 619 SER A CA 1
ATOM 4756 C C . SER A 1 619 ? 65.500 -11.550 -14.280 1.00 29.91 619 SER A C 1
ATOM 4758 O O . SER A 1 619 ? 65.091 -10.915 -15.248 1.00 29.91 619 SER A O 1
ATOM 4760 N N . THR A 1 620 ? 65.087 -11.249 -13.038 1.00 35.25 620 THR A N 1
ATOM 4761 C CA . THR A 1 620 ? 64.207 -10.105 -12.661 1.00 35.25 620 THR A CA 1
ATOM 4762 C C . THR A 1 620 ? 64.993 -8.978 -11.929 1.00 35.25 620 THR A C 1
ATOM 4764 O O . THR A 1 620 ? 66.218 -9.066 -11.887 1.00 35.25 620 THR A O 1
ATOM 4767 N N . PRO A 1 621 ? 64.356 -7.927 -11.355 1.00 59.47 621 PRO A N 1
ATOM 4768 C CA . PRO A 1 621 ? 64.162 -6.579 -11.921 1.00 59.47 621 PRO A CA 1
ATOM 4769 C C . PRO A 1 621 ? 65.019 -5.510 -11.154 1.00 59.47 621 PRO A C 1
ATOM 4771 O O . PRO A 1 621 ? 65.991 -5.941 -10.534 1.00 59.47 621 PRO A O 1
ATOM 4774 N N . PRO A 1 622 ? 64.764 -4.166 -11.159 1.00 58.81 622 PRO A N 1
ATOM 4775 C CA . PRO A 1 622 ? 63.581 -3.544 -10.517 1.00 58.81 622 PRO A CA 1
ATOM 4776 C C . PRO A 1 622 ? 63.040 -2.213 -11.128 1.00 58.81 622 PRO A C 1
ATOM 4778 O O . PRO A 1 622 ? 63.634 -1.608 -12.008 1.00 58.81 622 PRO A O 1
ATOM 4781 N N . ALA A 1 623 ? 61.891 -1.790 -10.583 1.00 37.75 623 ALA A N 1
ATOM 4782 C CA . ALA A 1 623 ? 61.346 -0.431 -10.385 1.00 37.75 623 ALA A CA 1
ATOM 4783 C C . ALA A 1 623 ? 61.798 0.789 -11.233 1.00 3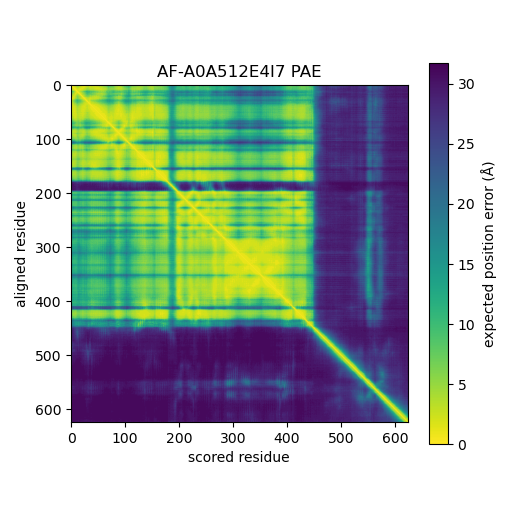7.75 623 ALA A C 1
ATOM 4785 O O . ALA A 1 623 ? 62.922 1.272 -11.104 1.00 37.75 623 ALA A O 1
ATOM 4786 N N . ALA A 1 624 ? 60.801 1.417 -11.871 1.00 37.97 624 ALA A N 1
ATOM 4787 C CA . ALA A 1 624 ? 60.530 2.861 -11.833 1.00 37.97 624 ALA A CA 1
ATOM 4788 C C . ALA A 1 624 ? 59.001 3.075 -11.856 1.00 37.97 624 ALA A C 1
ATOM 4790 O O . ALA A 1 624 ? 58.329 2.247 -12.517 1.00 37.97 624 ALA A O 1
#

Solvent-accessible surface area (backbone atoms only — not comparable to full-atom values): 39558 Å² total; per-residue (Å²): 92,80,48,80,41,69,52,76,40,66,46,99,84,70,48,77,78,43,72,49,79,46,42,82,45,84,38,63,85,90,47,81,94,46,61,78,76,52,73,68,54,50,29,46,42,40,31,30,54,46,44,52,54,53,48,52,53,51,49,56,52,48,58,70,62,40,36,36,97,88,72,67,50,71,50,54,72,78,43,85,39,72,45,64,41,37,39,58,40,23,74,37,82,38,86,38,45,31,31,40,55,51,88,92,55,79,59,98,64,66,54,50,44,65,59,58,74,77,46,79,51,59,53,38,66,67,33,57,46,51,44,28,54,42,40,40,62,48,55,38,52,64,33,33,51,57,46,45,76,76,30,42,46,62,85,83,55,36,36,68,55,42,47,52,50,32,46,49,54,20,51,46,58,62,39,54,64,67,74,47,66,86,78,73,73,91,75,77,78,88,80,95,66,90,74,55,76,31,42,31,20,44,49,81,46,78,43,45,26,54,88,48,78,90,42,66,46,68,30,44,37,35,29,43,40,37,72,98,41,72,65,45,54,49,45,40,23,67,99,74,51,95,51,57,27,61,54,48,42,50,52,36,47,74,49,76,39,64,77,83,59,69,34,38,38,29,30,74,64,46,75,79,55,55,58,44,46,54,58,46,39,81,73,45,46,63,31,50,18,48,58,54,52,48,54,55,51,57,53,50,51,54,47,29,63,57,30,38,81,70,40,50,66,61,18,50,51,50,48,58,51,50,54,52,34,50,53,29,45,38,58,30,39,38,65,67,24,29,54,50,27,44,52,50,20,52,54,52,63,66,60,87,69,89,40,89,56,49,77,57,46,32,54,49,34,42,50,46,20,54,52,46,55,80,35,35,94,25,49,47,41,45,56,64,34,52,77,70,69,46,88,56,53,42,71,75,30,52,62,45,44,43,63,67,42,34,63,52,46,60,47,103,45,62,54,66,37,49,67,65,60,49,28,28,45,30,59,44,24,31,37,47,77,57,65,58,65,39,72,71,54,46,44,50,77,76,54,53,90,74,60,80,80,78,76,80,88,79,70,84,84,79,81,85,77,86,78,80,92,83,81,86,90,83,89,83,86,88,85,85,83,83,87,88,85,82,85,86,86,88,78,90,80,82,90,81,89,81,83,90,85,81,88,80,92,82,89,87,81,89,80,91,80,89,80,87,92,80,89,84,89,85,89,86,86,84,88,89,84,85,90,89,88,86,80,94,88,85,80,91,90,85,84,91,78,94,72,88,79,82,76,90,73,82,82,84,78,88,72,81,94,77,88,85,93,77,91,75,90,78,80,88,82,79,91,85,84,85,84,86,77,86,84,84,84,86,83,84,89,84,81,89,89,83,82,90,86,90,84,88,85,89,88,89,87,88,81,91,88,83,91,82,90,92,86,92,83,89,86,85,88,84,90,133

Radius of gyration: 38.81 Å; Cα contacts (8 Å, |Δi|>4): 679; chains: 1; bounding box: 125×90×104 Å

Nearest PDB structures (foldseek):
  2og9-assembly1_A  TM=5.033E-01  e=4.623E-01  Polaromonas sp. JS666
  2lsn-assembly1_A  TM=4.777E-01  e=8.752E-01  Human spumaretrovirus
  2oqh-assembly4_D  TM=4.339E-01  e=2.337E+00  Streptomyces coelicolor A3(2)

Mean predicted aligned error: 17.93 Å

Secondary structure (DSSP, 8-state):
-EEEEEEEEE-TTS-EEEEEEEEEEE--SSSGGGSS--HHHHHHHHHHHHHHHHHHHHHHHHHHTTB-TTT-PBPPEEE--EEEEEETTEEEEEE--EEEPPTTS--SSSEE-THHHH-SSSB-HHHHHHHHHHHHHS-HHHHHHHHHHHS---TT--HHHHHHHHHHHHHHHHHHHHH------TT----------EEEEEEEEEEEBSS-TT-EEEEEEEEEE-TTSPPEEEEE-GGG-S-HHHHHHHHHHTTT--TT--EEEEE---HHHHHHHHHH-TT-EEEE-HHHHHHHHHHHHHHHHHHTTT-HHHHHHHHHHHHHHHHHHHHT-HHHHHHHHHHHHHHHHH-----TTHHHHHHHHHHHHHHHHTTGGG---HHHHHHTT----THHHHHHHIIIIIIIIISTT---B-HHHHHHHHHHHHHHHTT---HHHHHHHHHGGG-PPPP---PPPPP-----------------PPPPPPP------PPPP-PPP--------------------------------S---S--------------PPP-------------PPPPPPPP-----PPPPP--------------------------------------

pLDDT: mean 70.42, std 28.35, range [21.59, 98.06]

Sequence (624 aa):
MRIEIQLRIVADDNSVISEGEILHLDKGDDRLEVIGLSFDEAKAALVGIQGGVVTAQAASFLARHRSCDLCGSRLLSKGPGQTRFRTAFGTIALSSPRFHRCRCQPGAARTFSPLNLLLTERMAPELLYLETCWASLVSYGMTADLLKDVLPIDSTADASTVRRHLHKVAARHDADLRDGQLRGLDAGKDQPLPQAAVVVGIDGGYVRNWYDKKRNFEIVVGKSMAANCNDRCFGFVRSQDEQPERRFRNVLRSQGLPVSQTVTMLTDGGDSVRALVGELSPSAVTMLDWFHIAMRLTGLEQYARGLAHHNPVEALALQHRLERIQWRLWHGDSDEAVIRAQGLAADVAALNTAYPGLKRLIKATAGLATYIANNAAAIVNYSKRWRKGERISTAFVESTVNRVISRRFAKKQQMQWSKLGTHRLLQTRTKTCMGLFSVKHFLIQVFSGSIPMFDQRNHPSVPTMMLARHRQGRRSRMAVRPPPQAARSVLEVRPRRCHPRRVGRGSAGADRAAGSGRLFQSGALASGGSAANQAIRQTCMRSGGGRATMMLYAHRMRGSREDGTILSIGLAPMIWCTVHHPPRSRRPTGHAGQPCSGVPGSGTKRSAQAALSTMPSGSTPPAA

Organism: NCBI:txid393310

Foldseek 3Di:
DKDWDKDWDADPVRHTPDIDTQDTDDFDPPDPVGPDDDLVRVLSSLLSHVQVVVQSVLVVQVVVVQADPPPRHGWDWPDWDWAWAAELNEIYIYIFTKTADDPVDDDDDRIDTSVCLVCVDSYDLVVLLQLLLVVLQAQLAVSQVVSVVRHNYDPPSHSVVSLVSLLVLLVLVLVCLVVDDCPDPVPDPDDDDDWFAKEKEKEWDWFAAPVPNPDTAIKIKMWIDGPPWAIAIAIARVVQRPQLQSVLLVRCVVRVHHSPDEHEYEYLLDPVVVVVVCSNPVRYQAAYAPVSLVVLLVVLLVVLVLCCVWPVVVSVVSVVLSVVLNVCLLQLVLPVSLVSLVVSLVVLVVDDIPRPCSVVSNVSSVVSSVSSVSCSSNRHNNVVCVVVVHDRHCPVCVVVCCQNDCSCDNPPNPDHDHSSSSRSSRSSSSCSVSVVSDSVNSCCSPPVPSDDDDDPPDDDDDDDDDDDDDDDDDDDDDDDDDDDDDDDDDDDDDDDDDDDDDDDDDDDDDDDDDDDDDDDDDDDDDDDDDDDPPDDDDDDDDDDDDDDPPDPDDDDDPDDDDDDDDDDDDDDDDDDDDDDDDDDDDDDDDDDDDDDDDDDDDDDDDDDDDDDDDDDDDDDDDDD